Protein AF-A0A261Y892-F1 (afdb_monomer_lite)

Radius of gyration: 41.58 Å; chains: 1; bounding box: 88×96×125 Å

Structure (mmCIF, N/CA/C/O backbone):
data_AF-A0A261Y892-F1
#
_entry.id   AF-A0A261Y892-F1
#
loop_
_atom_site.group_PDB
_atom_site.id
_atom_site.type_symbol
_atom_site.label_atom_id
_atom_site.label_alt_id
_atom_site.label_comp_id
_atom_site.label_asym_id
_atom_site.label_entity_id
_atom_site.label_seq_id
_atom_site.pdbx_PDB_ins_code
_atom_site.Cartn_x
_atom_site.Cartn_y
_atom_site.Cartn_z
_atom_site.occupancy
_atom_site.B_iso_or_equiv
_atom_site.auth_seq_id
_atom_site.auth_comp_id
_atom_site.auth_asym_id
_atom_site.auth_atom_id
_atom_site.pdbx_PDB_model_num
ATOM 1 N N . MET A 1 1 ? -26.702 -47.723 49.208 1.00 30.31 1 MET A N 1
ATOM 2 C CA . MET A 1 1 ? -26.249 -46.805 48.142 1.00 30.31 1 MET A CA 1
ATOM 3 C C . MET A 1 1 ? -24.959 -47.389 47.585 1.00 30.31 1 MET A C 1
ATOM 5 O O . MET A 1 1 ? -23.979 -47.377 48.323 1.00 30.31 1 MET A O 1
ATOM 9 N N . PRO A 1 2 ? -24.959 -48.004 46.391 1.00 34.22 2 PRO A N 1
ATOM 10 C CA . PRO A 1 2 ? -23.717 -48.441 45.762 1.00 34.22 2 PRO A CA 1
ATOM 11 C C . PRO A 1 2 ? -22.869 -47.211 45.408 1.00 34.22 2 PRO A C 1
ATOM 13 O O . PRO A 1 2 ? -23.373 -46.203 44.917 1.00 34.22 2 PRO A O 1
ATOM 16 N N . THR A 1 3 ? -21.586 -47.267 45.747 1.00 35.41 3 THR A N 1
ATOM 17 C CA . THR A 1 3 ? -20.594 -46.217 45.504 1.00 35.41 3 THR A CA 1
ATOM 18 C C . THR A 1 3 ? -20.203 -46.198 44.030 1.00 35.41 3 THR A C 1
ATOM 20 O O . THR A 1 3 ? -19.523 -47.106 43.561 1.00 35.41 3 THR A O 1
ATOM 23 N N . VAL A 1 4 ? -20.621 -45.157 43.310 1.00 42.41 4 VAL A N 1
ATOM 24 C CA . VAL A 1 4 ? -20.186 -44.876 41.936 1.00 42.41 4 VAL A CA 1
ATOM 25 C C . VAL A 1 4 ? -18.845 -44.148 42.001 1.00 42.41 4 VAL A C 1
ATOM 27 O O . VAL A 1 4 ? -18.770 -43.035 42.522 1.00 42.41 4 VAL A O 1
ATOM 30 N N . ALA A 1 5 ? -17.780 -44.768 41.495 1.00 38.81 5 ALA A N 1
ATOM 31 C CA . ALA A 1 5 ? -16.487 -44.114 41.325 1.00 38.81 5 ALA A CA 1
ATOM 32 C C . ALA A 1 5 ? -16.403 -43.552 39.892 1.00 38.81 5 ALA A C 1
ATOM 34 O O . ALA A 1 5 ? -16.337 -44.333 38.941 1.00 38.81 5 ALA A O 1
ATOM 35 N N . PRO A 1 6 ? -16.428 -42.223 39.683 1.00 43.81 6 PRO A N 1
ATOM 36 C CA . PRO A 1 6 ? -16.238 -41.666 38.351 1.00 43.81 6 PRO A CA 1
ATOM 37 C C . PRO A 1 6 ? -14.772 -41.830 37.923 1.00 43.81 6 PRO A C 1
ATOM 39 O O . PRO A 1 6 ? -13.879 -41.218 38.508 1.00 43.81 6 PRO A O 1
ATOM 42 N N . SER A 1 7 ? -14.514 -42.631 36.885 1.00 50.25 7 SER A N 1
ATOM 43 C CA . SER A 1 7 ? -13.227 -42.605 36.180 1.00 50.25 7 SER A CA 1
ATOM 44 C C . SER A 1 7 ? -13.155 -41.358 35.292 1.00 50.25 7 SER A C 1
ATOM 46 O O . SER A 1 7 ? -14.101 -41.058 34.566 1.00 50.25 7 SER A O 1
ATOM 48 N N . THR A 1 8 ? -12.041 -40.627 35.334 1.00 52.22 8 THR A N 1
ATOM 49 C CA . THR A 1 8 ? -11.810 -39.328 34.667 1.00 52.22 8 THR A CA 1
ATOM 50 C C . THR A 1 8 ? -11.729 -39.365 33.133 1.00 52.22 8 THR A C 1
ATOM 52 O O . THR A 1 8 ? -11.428 -38.345 32.515 1.00 52.22 8 THR A O 1
ATOM 55 N N . ASP A 1 9 ? -12.041 -40.488 32.491 1.00 67.69 9 ASP A N 1
ATOM 56 C CA . ASP A 1 9 ? -11.840 -40.661 31.054 1.00 67.69 9 ASP A CA 1
ATOM 57 C C . ASP A 1 9 ? -13.044 -40.163 30.242 1.00 67.69 9 ASP A C 1
ATOM 59 O O . ASP A 1 9 ? -14.152 -40.712 30.291 1.00 67.69 9 ASP A O 1
ATOM 63 N N . ILE A 1 10 ? -12.813 -39.094 29.476 1.00 82.00 10 ILE A N 1
ATOM 64 C CA . ILE A 1 10 ? -13.721 -38.628 28.424 1.00 82.00 10 ILE A CA 1
ATOM 65 C C . ILE A 1 10 ? -13.655 -39.623 27.262 1.00 82.00 10 ILE A C 1
ATOM 67 O O . ILE A 1 10 ? -12.578 -39.951 26.763 1.00 82.00 10 ILE A O 1
ATOM 71 N N . VAL A 1 11 ? -14.813 -40.079 26.795 1.00 84.75 11 VAL A N 1
ATOM 72 C CA . VAL A 1 11 ? -14.940 -41.047 25.702 1.00 84.75 11 VAL A CA 1
ATOM 73 C C . VAL A 1 11 ? -15.730 -40.452 24.541 1.00 84.75 11 VAL A C 1
ATOM 75 O O . VAL A 1 11 ? -16.687 -39.709 24.749 1.00 84.75 11 VAL A O 1
ATOM 78 N N . LEU A 1 12 ? -15.325 -40.774 23.309 1.00 83.56 12 LEU A N 1
ATOM 79 C CA . LEU A 1 12 ? -15.982 -40.351 22.069 1.00 83.56 12 LEU A CA 1
ATOM 80 C C . LEU A 1 12 ? -16.791 -41.509 21.463 1.00 83.56 12 LEU A C 1
ATOM 82 O O . LEU A 1 12 ? -16.471 -42.670 21.731 1.00 83.56 12 LEU A O 1
ATOM 86 N N . PRO A 1 13 ? -17.807 -41.234 20.620 1.00 86.94 13 PRO A N 1
ATOM 87 C CA . PRO A 1 13 ? -18.525 -42.285 19.903 1.00 86.94 13 PRO A CA 1
ATOM 88 C C . PRO A 1 13 ? -17.557 -43.209 19.149 1.00 86.94 13 PRO A C 1
ATOM 90 O O . PRO A 1 13 ? -16.723 -42.745 18.376 1.00 86.94 13 PRO A O 1
ATOM 93 N N . GLY A 1 14 ? -17.665 -44.516 19.380 1.00 82.19 14 GLY A N 1
ATOM 94 C CA . GLY A 1 14 ? -16.785 -45.537 18.806 1.00 82.19 14 GLY A CA 1
ATOM 95 C C . GLY A 1 14 ? -15.590 -45.938 19.680 1.00 82.19 14 GLY A C 1
ATOM 96 O O . GLY A 1 14 ? -14.922 -46.914 19.347 1.00 82.19 14 GLY A O 1
ATOM 97 N N . HIS A 1 15 ? -15.328 -45.268 20.809 1.00 89.00 15 HIS A N 1
ATOM 98 C CA . HIS A 1 15 ? -14.306 -45.713 21.766 1.00 89.00 15 HIS A CA 1
ATOM 99 C C . HIS A 1 15 ? -14.718 -47.012 22.466 1.00 89.00 15 HIS A C 1
ATOM 101 O O . HIS A 1 15 ? -15.875 -47.181 22.850 1.00 89.00 15 HIS A O 1
ATOM 107 N N . ARG A 1 16 ? -13.761 -47.926 22.652 1.00 88.00 16 ARG A N 1
ATOM 108 C CA . ARG A 1 16 ? -13.962 -49.207 23.344 1.00 88.00 16 ARG A CA 1
ATOM 109 C C . ARG A 1 16 ? -13.961 -48.992 24.860 1.00 88.00 16 ARG A C 1
ATOM 111 O O . ARG A 1 16 ? -13.026 -48.404 25.389 1.00 88.00 16 ARG A O 1
ATOM 118 N N . LEU A 1 17 ? -14.989 -49.494 25.542 1.00 87.25 17 LEU A N 1
ATOM 119 C CA . LEU A 1 17 ? -15.220 -49.279 26.977 1.00 87.25 17 LEU A CA 1
ATOM 120 C C . LEU A 1 17 ? -14.994 -50.528 27.838 1.00 87.25 17 LEU A C 1
ATOM 122 O O . LEU A 1 17 ? -14.653 -50.390 29.010 1.00 87.25 17 LEU A O 1
ATOM 126 N N . GLY A 1 18 ? -15.204 -51.725 27.277 1.00 86.56 18 GLY A N 1
ATOM 127 C CA . GLY A 1 18 ? -15.077 -52.995 28.001 1.00 86.56 18 GLY A CA 1
ATOM 128 C C . GLY A 1 18 ? -15.542 -54.209 27.189 1.00 86.56 18 GLY A C 1
ATOM 129 O O . GLY A 1 18 ? -15.968 -54.075 26.039 1.00 86.56 18 GLY A O 1
ATOM 130 N N . LEU A 1 19 ? -15.440 -55.405 27.769 1.00 86.56 19 LEU A N 1
ATOM 131 C CA . LEU A 1 19 ? -15.927 -56.667 27.193 1.00 86.56 19 LEU A CA 1
ATOM 132 C C . LEU A 1 19 ? -17.290 -57.046 27.789 1.00 86.56 19 LEU A C 1
ATOM 134 O O . LEU A 1 19 ? -17.507 -56.882 28.985 1.00 86.56 19 LEU A O 1
ATOM 138 N N . VAL A 1 20 ? -18.184 -57.634 26.988 1.00 87.38 20 VAL A N 1
ATOM 139 C CA . VAL A 1 20 ? -19.511 -58.102 27.460 1.00 87.38 20 VAL A CA 1
ATOM 140 C C . VAL A 1 20 ? -19.395 -59.296 28.431 1.00 87.38 20 VAL A C 1
ATOM 142 O O . VAL A 1 20 ? -20.323 -59.632 29.170 1.00 87.38 20 VAL A O 1
ATOM 145 N N . THR A 1 21 ? -18.239 -59.964 28.463 1.00 85.56 21 THR A N 1
ATOM 146 C CA . THR A 1 21 ? -17.928 -61.018 29.440 1.00 85.56 21 THR A CA 1
ATOM 147 C C . THR A 1 21 ? -17.754 -60.470 30.853 1.00 85.56 21 THR A C 1
ATOM 149 O O . THR A 1 21 ? -18.134 -61.156 31.793 1.00 85.56 21 THR A O 1
ATOM 152 N N . GLU A 1 22 ? -17.260 -59.241 30.991 1.00 82.94 22 GLU A N 1
ATOM 153 C CA . GLU A 1 22 ? -16.938 -58.592 32.271 1.00 82.94 22 GLU A CA 1
ATOM 154 C C . GLU A 1 22 ? -18.003 -57.567 32.677 1.00 82.94 22 GLU A C 1
ATOM 156 O O . GLU A 1 22 ? -18.308 -57.415 33.857 1.00 82.94 22 GLU A O 1
ATOM 161 N N . TYR A 1 23 ? -18.621 -56.921 31.687 1.00 87.31 23 TYR A N 1
ATOM 162 C CA . TYR A 1 23 ? -19.498 -55.773 31.872 1.00 87.31 23 TYR A CA 1
ATOM 163 C C . TYR A 1 23 ? -20.837 -55.941 31.157 1.00 87.31 23 TYR A C 1
ATOM 165 O O . TYR A 1 23 ? -20.945 -56.631 30.141 1.00 87.31 23 TYR A O 1
ATOM 173 N N . GLN A 1 24 ? -21.858 -55.247 31.651 1.00 89.12 24 GLN A N 1
ATOM 174 C CA . GLN A 1 24 ? -23.145 -55.100 30.981 1.00 89.12 24 GLN A CA 1
ATOM 175 C C . GLN A 1 24 ? -23.236 -53.728 30.296 1.00 89.12 24 GLN A C 1
ATOM 177 O O . GLN A 1 24 ? -22.814 -52.709 30.837 1.00 89.12 24 GLN A O 1
ATOM 182 N N . SER A 1 25 ? -23.773 -53.695 29.073 1.00 88.56 25 SER A N 1
ATOM 183 C CA . SER A 1 25 ? -23.967 -52.452 28.315 1.00 88.56 25 SER A CA 1
ATOM 184 C C . SER A 1 25 ? -25.134 -51.656 28.902 1.00 88.56 25 SER A C 1
ATOM 186 O O . SER A 1 25 ? -26.249 -52.170 28.985 1.00 88.56 25 SER A O 1
ATOM 188 N N . GLY A 1 26 ? -24.875 -50.414 29.311 1.00 87.12 26 GLY A N 1
ATOM 189 C CA . GLY A 1 26 ? -25.889 -49.471 29.780 1.00 87.12 26 GLY A CA 1
ATOM 190 C C . GLY A 1 26 ? -26.008 -48.229 28.888 1.00 87.12 26 GLY A C 1
ATOM 191 O O . GLY A 1 26 ? -25.535 -48.196 27.749 1.00 87.12 26 GLY A O 1
ATOM 192 N N . GLU A 1 27 ? -26.672 -47.185 29.387 1.00 86.94 27 GLU A N 1
ATOM 193 C CA . GLU A 1 27 ? -27.017 -45.998 28.595 1.00 86.94 27 GLU A CA 1
ATOM 194 C C . GLU A 1 27 ? -25.788 -45.280 28.000 1.00 86.94 27 GLU A C 1
ATOM 196 O O . GLU A 1 27 ? -24.779 -45.060 28.670 1.00 86.94 27 GLU A O 1
ATOM 201 N N . GLY A 1 28 ? -25.869 -44.876 26.729 1.00 85.88 28 GLY A N 1
ATOM 202 C CA . GLY A 1 28 ? -24.751 -44.227 26.034 1.00 85.88 28 GLY A CA 1
ATOM 203 C C . GLY A 1 28 ? -23.664 -45.185 25.540 1.00 85.88 28 GLY A C 1
ATOM 204 O O . GLY A 1 28 ? -22.601 -44.728 25.114 1.00 85.88 28 GLY A O 1
ATOM 205 N N . THR A 1 29 ? -23.932 -46.494 25.553 1.00 91.00 29 THR A N 1
ATOM 206 C CA . THR A 1 29 ? -23.057 -47.535 24.996 1.00 91.00 29 THR A CA 1
ATOM 207 C C . THR A 1 29 ? -23.792 -48.400 23.966 1.00 91.00 29 THR A C 1
ATOM 209 O O . THR A 1 29 ? -25.016 -48.337 23.858 1.00 91.00 29 THR A O 1
ATOM 212 N N . PHE A 1 30 ? -23.055 -49.177 23.171 1.00 88.81 30 PHE A N 1
ATOM 213 C CA . PHE A 1 30 ? -23.592 -50.226 22.299 1.00 88.81 30 PHE A CA 1
ATOM 214 C C . PHE A 1 30 ? -22.624 -51.411 22.212 1.00 88.81 30 PHE A C 1
ATOM 216 O O . PHE A 1 30 ? -21.421 -51.253 22.421 1.00 88.81 30 PHE A O 1
ATOM 223 N N . VAL A 1 31 ? -23.132 -52.600 21.880 1.00 92.56 31 VAL A N 1
ATOM 224 C CA . VAL A 1 31 ? -22.321 -53.821 21.759 1.00 92.56 31 VAL A CA 1
ATOM 225 C C . VAL A 1 31 ? -22.028 -54.134 20.295 1.00 92.56 31 VAL A C 1
ATOM 227 O O . VAL A 1 31 ? -22.941 -54.195 19.473 1.00 92.56 31 VAL A O 1
ATOM 230 N N . ARG A 1 32 ? -20.762 -54.408 19.969 1.00 86.94 32 ARG A N 1
ATOM 231 C CA . ARG A 1 32 ? -20.342 -54.931 18.661 1.00 86.94 32 ARG A CA 1
ATOM 232 C C . ARG A 1 32 ? -19.272 -56.002 18.861 1.00 86.94 32 ARG A C 1
ATOM 234 O O . ARG A 1 32 ? -18.286 -55.766 19.544 1.00 86.94 32 ARG A O 1
ATOM 241 N N . GLN A 1 33 ? -19.477 -57.190 18.282 1.00 87.50 33 GLN A N 1
ATOM 242 C CA . GLN A 1 33 ? -18.517 -58.312 18.333 1.00 87.50 33 GLN A CA 1
ATOM 243 C C . GLN A 1 33 ? -18.028 -58.665 19.760 1.00 87.50 33 GLN A C 1
ATOM 245 O O . GLN A 1 33 ? -16.850 -58.923 19.979 1.00 87.50 33 GLN A O 1
ATOM 250 N N . GLY A 1 34 ? -18.925 -58.650 20.754 1.00 85.75 34 GLY A N 1
ATOM 251 C CA . GLY A 1 34 ? -18.583 -58.983 22.148 1.00 85.75 34 GLY A CA 1
ATOM 252 C C . GLY A 1 34 ? -17.865 -57.874 22.933 1.00 85.75 34 GLY A C 1
ATOM 253 O O . GLY A 1 34 ? -17.525 -58.077 24.099 1.00 85.75 34 GLY A O 1
ATOM 254 N N . GLN A 1 35 ? -17.678 -56.693 22.337 1.00 89.50 35 GLN A N 1
ATOM 255 C CA . GLN A 1 35 ? -17.149 -55.490 22.984 1.00 89.50 35 GLN A CA 1
ATOM 256 C C . GLN A 1 35 ? -18.218 -54.416 23.153 1.00 89.50 35 GLN A C 1
ATOM 258 O O . GLN A 1 35 ? -19.092 -54.251 22.303 1.00 89.50 35 GLN A O 1
ATOM 263 N N . ILE A 1 36 ? -18.115 -53.672 24.251 1.00 91.31 36 ILE A N 1
ATOM 264 C CA . ILE A 1 36 ? -18.935 -52.501 24.552 1.00 91.31 36 ILE A CA 1
ATOM 265 C C . ILE A 1 36 ? -18.188 -51.262 24.060 1.00 91.31 36 ILE A C 1
ATOM 267 O O . ILE A 1 36 ? -17.029 -51.044 24.420 1.00 91.31 36 ILE A O 1
ATOM 271 N N . TYR A 1 37 ? -18.862 -50.445 23.258 1.00 88.88 37 TYR A N 1
ATOM 272 C CA . TYR A 1 37 ? -18.366 -49.189 22.705 1.00 88.88 37 TYR A CA 1
ATOM 273 C C . TYR A 1 37 ? -19.235 -48.016 23.160 1.00 88.88 37 TYR A C 1
ATOM 275 O O . TYR A 1 37 ? -20.429 -48.179 23.407 1.00 88.88 37 TYR A O 1
ATOM 283 N N . ALA A 1 38 ? -18.663 -46.818 23.233 1.00 90.12 38 ALA A N 1
ATOM 284 C CA . ALA A 1 38 ? -19.414 -45.589 23.460 1.00 90.12 38 ALA A CA 1
ATOM 285 C C . ALA A 1 38 ? -20.279 -45.258 22.233 1.00 90.12 38 ALA A C 1
ATOM 287 O O . ALA A 1 38 ? -19.771 -45.198 21.115 1.00 90.12 38 ALA A O 1
ATOM 288 N N . SER A 1 39 ? -21.576 -45.005 22.422 1.00 88.25 39 SER A N 1
ATOM 289 C CA . SER A 1 39 ? -22.468 -44.512 21.354 1.00 88.25 39 SER A CA 1
ATOM 290 C C . SER A 1 39 ? -22.559 -42.983 21.316 1.00 88.25 39 SER A C 1
ATOM 292 O O . SER A 1 39 ? -23.043 -42.414 20.340 1.00 88.25 39 SER A O 1
ATOM 294 N N . ARG A 1 40 ? -22.086 -42.298 22.365 1.00 84.25 40 ARG A N 1
ATOM 295 C CA . ARG A 1 40 ? -22.111 -40.835 22.508 1.00 84.25 40 ARG A CA 1
ATOM 296 C C . ARG A 1 40 ? -20.845 -40.325 23.198 1.00 84.25 40 ARG A C 1
ATOM 298 O O . ARG A 1 40 ? -20.169 -41.089 23.873 1.00 84.25 40 ARG A O 1
ATOM 305 N N . CYS A 1 41 ? -20.549 -39.034 23.040 1.00 83.00 41 CYS A N 1
ATOM 306 C CA . CYS A 1 41 ? -19.499 -38.360 23.806 1.00 83.00 41 CYS A CA 1
ATOM 307 C C . CYS A 1 41 ? -19.944 -38.143 25.265 1.00 83.00 41 CYS A C 1
ATOM 309 O O . CYS A 1 41 ? -21.108 -37.785 25.489 1.00 83.00 41 CYS A O 1
ATOM 311 N N . GLY A 1 42 ? -19.045 -38.351 26.230 1.00 86.62 42 GLY A N 1
ATOM 312 C CA . GLY A 1 42 ? -19.290 -38.133 27.660 1.00 86.62 42 GLY A CA 1
ATOM 313 C C . GLY A 1 42 ? -18.197 -38.734 28.546 1.00 86.62 42 GLY A C 1
ATOM 314 O O . GLY A 1 42 ? -17.105 -39.021 28.066 1.00 86.62 42 GLY A O 1
ATOM 315 N N . HIS A 1 43 ? -18.488 -38.939 29.829 1.00 86.06 43 HIS A N 1
ATOM 316 C CA . HIS A 1 43 ? -17.587 -39.608 30.773 1.00 86.06 43 HIS A CA 1
ATOM 317 C C . HIS A 1 43 ? -17.975 -41.076 30.959 1.00 86.06 43 HIS A C 1
ATOM 319 O O . HIS A 1 43 ? -19.166 -41.390 31.057 1.00 86.06 43 HIS A O 1
ATOM 325 N N . ARG A 1 44 ? -16.975 -41.966 31.017 1.00 86.50 44 ARG A N 1
ATOM 326 C CA . ARG A 1 44 ? -17.180 -43.385 31.344 1.00 86.50 44 ARG A CA 1
ATOM 327 C C . ARG A 1 44 ? -17.549 -43.521 32.823 1.00 86.50 44 ARG A C 1
ATOM 329 O O . ARG A 1 44 ? -16.776 -43.123 33.694 1.00 86.50 44 ARG A O 1
ATOM 336 N N . VAL A 1 45 ? -18.706 -44.120 33.086 1.00 85.62 45 VAL A N 1
ATOM 337 C CA . VAL A 1 45 ? -19.196 -44.426 34.434 1.00 85.62 45 VAL A CA 1
ATOM 338 C C . VAL A 1 45 ? -19.366 -45.936 34.564 1.00 85.62 45 VAL A C 1
ATOM 340 O O . VAL A 1 45 ? -19.947 -46.580 33.686 1.00 85.62 45 VAL A O 1
ATOM 343 N N . GLU A 1 46 ? -18.831 -46.485 35.651 1.00 87.38 46 GLU A N 1
ATOM 344 C CA . GLU A 1 46 ? -18.913 -47.899 36.007 1.00 87.38 46 GLU A CA 1
ATOM 345 C C . GLU A 1 46 ? -19.762 -48.035 37.272 1.00 87.38 46 GLU A C 1
ATOM 347 O O . GLU A 1 46 ? -19.436 -47.480 38.323 1.00 87.38 46 GLU A O 1
ATOM 352 N N . GLU A 1 47 ? -20.894 -48.724 37.148 1.00 82.94 47 GLU A N 1
ATOM 353 C CA . GLU A 1 47 ? -21.847 -48.929 38.235 1.00 82.94 47 GLU A CA 1
ATOM 354 C C . GLU A 1 47 ? -21.802 -50.397 38.673 1.00 82.94 47 GLU A C 1
ATOM 356 O O . GLU A 1 47 ? -22.092 -51.301 37.886 1.00 82.94 47 GLU A O 1
ATOM 361 N N . HIS A 1 48 ? -21.405 -50.640 39.923 1.00 79.88 48 HIS A N 1
ATOM 362 C CA . HIS A 1 48 ? -21.349 -51.981 40.502 1.00 79.88 48 HIS A CA 1
ATOM 363 C C . HIS A 1 48 ? -22.651 -52.290 41.247 1.00 79.88 48 HIS A C 1
ATOM 365 O O . HIS A 1 48 ? -22.943 -51.680 42.278 1.00 79.88 48 HIS A O 1
ATOM 371 N N . GLU A 1 49 ? -23.416 -53.262 40.752 1.00 71.69 49 GLU A N 1
ATOM 372 C CA . GLU A 1 49 ? -24.511 -53.867 41.513 1.00 71.69 49 GLU A CA 1
ATOM 373 C C . GLU A 1 49 ? -23.975 -54.966 42.446 1.00 71.69 49 GLU A C 1
ATOM 375 O O . GLU A 1 49 ? -22.949 -55.587 42.173 1.00 71.69 49 GLU A O 1
ATOM 380 N N . GLN A 1 50 ? -24.651 -55.179 43.582 1.00 58.91 50 GLN A N 1
ATOM 381 C CA . GLN A 1 50 ? -24.182 -56.073 44.654 1.00 58.91 50 GLN A CA 1
ATOM 382 C C . GLN A 1 50 ? -24.172 -57.563 44.255 1.00 58.91 50 GLN A C 1
ATOM 384 O O . GLN A 1 50 ? -23.438 -58.334 44.864 1.00 58.91 50 GLN A O 1
ATOM 389 N N . GLU A 1 51 ? -24.902 -57.950 43.203 1.00 61.66 51 GLU A N 1
ATOM 390 C CA . GLU A 1 51 ? -24.827 -59.263 42.553 1.00 61.66 51 GLU A CA 1
ATOM 391 C C . GLU A 1 51 ? -25.033 -59.100 41.036 1.00 61.66 51 GLU A C 1
ATOM 393 O O . GLU A 1 51 ? -26.147 -58.872 40.573 1.00 61.66 51 GLU A O 1
ATOM 398 N N . GLY A 1 52 ? -23.959 -59.193 40.244 1.00 70.69 52 GLY A N 1
ATOM 399 C CA . GLY A 1 52 ? -24.026 -59.076 38.782 1.00 70.69 52 GLY A CA 1
ATOM 400 C C . GLY A 1 52 ? -22.753 -58.513 38.146 1.00 70.69 52 GLY A C 1
ATOM 401 O O . GLY A 1 52 ? -21.791 -58.172 38.831 1.00 70.69 52 GLY A O 1
ATOM 402 N N . LYS A 1 53 ? -22.735 -58.426 36.808 1.00 78.69 53 LYS A N 1
ATOM 403 C CA . LYS A 1 53 ? -21.671 -57.729 36.061 1.00 78.69 53 LYS A CA 1
ATOM 404 C C . LYS A 1 53 ? -21.841 -56.219 36.223 1.00 78.69 53 LYS A C 1
ATOM 406 O O . LYS A 1 53 ? -22.962 -55.728 36.145 1.00 78.69 53 LYS A O 1
ATOM 411 N N . ALA A 1 54 ? -20.742 -55.481 36.371 1.00 84.06 54 ALA A N 1
ATOM 412 C CA . ALA A 1 54 ? -20.794 -54.023 36.444 1.00 84.06 54 ALA A CA 1
ATOM 413 C C . ALA A 1 54 ? -21.357 -53.424 35.142 1.00 84.06 54 ALA A C 1
ATOM 415 O O . ALA A 1 54 ? -21.050 -53.892 34.039 1.00 84.06 54 ALA A O 1
ATOM 416 N N . ILE A 1 55 ? -22.191 -52.392 35.254 1.00 87.62 55 ILE A N 1
ATOM 417 C CA . ILE A 1 55 ? -22.829 -51.743 34.106 1.00 87.62 55 ILE A CA 1
ATOM 418 C C . ILE A 1 55 ? -21.949 -50.580 33.642 1.00 87.62 55 ILE A C 1
ATOM 420 O O . ILE A 1 55 ? -21.625 -49.686 34.423 1.00 87.62 55 ILE A O 1
ATOM 424 N N . LEU A 1 56 ? -21.597 -50.562 32.352 1.00 88.50 56 LEU A N 1
ATOM 425 C CA . LEU A 1 56 ? -20.868 -49.454 31.731 1.00 88.50 56 LEU A CA 1
ATOM 426 C C . LEU A 1 56 ? -21.822 -48.488 31.039 1.00 88.50 56 LEU A C 1
ATOM 428 O O . LEU A 1 56 ? -22.594 -48.881 30.158 1.00 88.50 56 LEU A O 1
ATOM 432 N N . ARG A 1 57 ? -21.730 -47.208 31.406 1.00 88.69 57 ARG A N 1
ATOM 433 C CA . ARG A 1 57 ? -22.526 -46.112 30.837 1.00 88.69 57 ARG A CA 1
ATOM 434 C C . ARG A 1 57 ? -21.637 -44.946 30.424 1.00 88.69 57 ARG A C 1
ATOM 436 O O . ARG A 1 57 ? -20.526 -44.781 30.927 1.00 88.69 57 ARG A O 1
ATOM 443 N N . VAL A 1 58 ? -22.144 -44.126 29.506 1.00 87.00 58 VAL A N 1
ATOM 444 C CA . VAL A 1 58 ? -21.523 -42.845 29.142 1.00 87.00 58 VAL A CA 1
ATOM 445 C C . VAL A 1 58 ? -22.468 -41.717 29.513 1.00 87.00 58 VAL A C 1
ATOM 447 O O . VAL A 1 58 ? -23.514 -41.544 28.876 1.00 87.00 58 VAL A O 1
ATOM 450 N N . GLU A 1 59 ? -22.101 -40.932 30.521 1.00 82.94 59 GLU A N 1
ATOM 451 C CA . GLU A 1 59 ? -22.886 -39.785 30.975 1.00 82.94 59 GLU A CA 1
ATOM 452 C C . GLU A 1 59 ? -22.401 -38.484 30.336 1.00 82.94 59 GLU A C 1
ATOM 454 O O . GLU A 1 59 ? -21.207 -38.182 30.288 1.00 82.94 59 GLU A O 1
ATOM 459 N N . ARG A 1 60 ? -23.349 -37.675 29.854 1.00 75.00 60 ARG A N 1
ATOM 460 C CA . ARG A 1 60 ? -23.071 -36.286 29.484 1.00 75.00 60 ARG A CA 1
ATOM 461 C C . ARG A 1 60 ? -23.157 -35.442 30.743 1.00 75.00 60 ARG A C 1
ATOM 463 O O . ARG A 1 60 ? -24.165 -35.500 31.443 1.00 75.00 60 ARG A O 1
ATOM 470 N N . LYS A 1 61 ? -22.160 -34.590 30.977 1.00 59.69 61 LYS A N 1
ATOM 471 C CA . LYS A 1 61 ? -22.287 -33.500 31.943 1.00 59.69 61 LYS A CA 1
ATOM 472 C C . LYS A 1 61 ? -23.406 -32.585 31.432 1.00 59.69 61 LYS A C 1
ATOM 474 O O . LYS A 1 61 ? -23.208 -31.843 30.476 1.00 59.69 61 LYS A O 1
ATOM 479 N N . LYS A 1 62 ? -24.620 -32.712 31.979 1.00 51.69 62 LYS A N 1
ATOM 480 C CA . LYS A 1 62 ? -25.711 -31.777 31.687 1.00 51.69 62 LYS A CA 1
ATOM 481 C C . LYS A 1 62 ? -25.312 -30.440 32.303 1.00 51.69 62 LYS A C 1
ATOM 483 O O . LYS A 1 62 ? -25.443 -30.258 33.511 1.00 51.69 62 LYS A O 1
ATOM 488 N N . GLU A 1 63 ? -24.808 -29.515 31.498 1.00 50.06 63 GLU A N 1
ATOM 489 C CA . GLU A 1 63 ? -24.855 -28.105 31.871 1.00 50.06 63 GLU A CA 1
ATOM 490 C C . GLU A 1 63 ? -26.335 -27.721 31.895 1.00 50.06 63 GLU A C 1
ATOM 492 O O . GLU A 1 63 ? -26.985 -27.594 30.861 1.00 50.06 63 GLU A O 1
ATOM 497 N N . GLY A 1 64 ? -26.919 -27.697 33.094 1.00 54.00 64 GLY A N 1
ATOM 498 C CA . GLY A 1 64 ? -28.310 -27.314 33.268 1.00 54.00 64 GLY A CA 1
ATOM 499 C C . GLY A 1 64 ? -28.485 -25.851 32.879 1.00 54.00 64 GLY A C 1
ATOM 500 O O . GLY A 1 64 ? -27.873 -24.976 33.489 1.00 54.00 64 GLY A O 1
ATOM 501 N N . THR A 1 65 ? -29.334 -25.587 31.889 1.00 55.91 65 THR A N 1
ATOM 502 C CA . THR A 1 65 ? -29.884 -24.256 31.629 1.00 55.91 65 THR A CA 1
ATOM 503 C C . THR A 1 65 ? -30.602 -23.772 32.881 1.00 55.91 65 THR A C 1
ATOM 505 O O . THR A 1 65 ? -31.568 -24.391 33.327 1.00 55.91 65 THR A O 1
ATOM 508 N N . VAL A 1 66 ? -30.108 -22.686 33.470 1.00 77.94 66 VAL A N 1
ATOM 509 C CA . VAL A 1 66 ? -30.758 -22.041 34.611 1.00 77.94 66 VAL A CA 1
ATOM 510 C C . VAL A 1 66 ? -31.959 -21.271 34.086 1.00 77.94 66 VAL A C 1
ATOM 512 O O . VAL A 1 66 ? -31.809 -20.398 33.234 1.00 77.94 66 VAL A O 1
ATOM 515 N N . VAL A 1 67 ? -33.145 -21.618 34.574 1.00 85.38 67 VAL A N 1
ATOM 516 C CA . VAL A 1 67 ? -34.399 -20.951 34.217 1.00 85.38 67 VAL A CA 1
ATOM 517 C C . VAL A 1 67 ? -34.742 -19.944 35.323 1.00 85.38 67 VAL A C 1
ATOM 519 O O . VAL A 1 67 ? -34.599 -20.288 36.497 1.00 85.38 67 VAL A O 1
ATOM 522 N N . PRO A 1 68 ? -35.163 -18.706 34.998 1.00 88.50 68 PRO A N 1
ATOM 523 C CA . PRO A 1 68 ? -35.590 -17.739 36.004 1.00 88.50 68 PRO A CA 1
ATOM 524 C C . PRO A 1 68 ? -36.852 -18.211 36.744 1.00 88.50 68 PRO A C 1
ATOM 526 O O . PRO A 1 68 ? -37.875 -18.491 36.124 1.00 88.50 68 PRO A O 1
ATOM 529 N N . GLU A 1 69 ? -36.806 -18.241 38.075 1.00 90.62 69 GLU A N 1
ATOM 530 C CA . GLU A 1 69 ? -37.969 -18.514 38.935 1.00 90.62 69 GLU A CA 1
ATOM 531 C C . GLU A 1 69 ? -38.460 -17.233 39.623 1.00 90.62 69 GLU A C 1
ATOM 533 O O . GLU A 1 69 ? -37.707 -16.266 39.758 1.00 90.62 69 GLU A O 1
ATOM 538 N N . VAL A 1 70 ? -39.708 -17.218 40.101 1.00 92.25 70 VAL A N 1
ATOM 539 C CA . VAL A 1 70 ? -40.236 -16.088 40.887 1.00 92.25 70 VAL A CA 1
ATOM 540 C C . VAL A 1 70 ? -39.382 -15.889 42.146 1.00 92.25 70 VAL A C 1
ATOM 542 O O . VAL A 1 70 ? -39.114 -16.836 42.878 1.00 92.25 70 VAL A O 1
ATOM 545 N N . GLY A 1 71 ? -38.938 -14.655 42.383 1.00 90.81 71 GLY A N 1
ATOM 546 C CA . GLY A 1 71 ? -37.980 -14.278 43.427 1.00 90.81 71 GLY A CA 1
ATOM 547 C C . GLY A 1 71 ? -36.513 -14.321 42.984 1.00 90.81 71 GLY A C 1
ATOM 548 O O . GLY A 1 71 ? -35.639 -13.862 43.719 1.00 90.81 71 GLY A O 1
ATOM 549 N N . SER A 1 72 ? -36.209 -14.823 41.781 1.00 92.88 72 SER A N 1
ATOM 550 C CA . SER A 1 72 ? -34.838 -14.824 41.262 1.00 92.88 72 SER A CA 1
ATOM 551 C C . SER A 1 72 ? -34.353 -13.405 40.989 1.00 92.88 72 SER A C 1
ATOM 553 O O . SER A 1 72 ? -35.042 -12.609 40.349 1.00 92.88 72 SER A O 1
ATOM 555 N N . ILE A 1 73 ? -33.121 -13.117 41.408 1.00 94.00 73 ILE A N 1
ATOM 556 C CA . ILE A 1 73 ? -32.415 -11.896 41.023 1.00 94.00 73 ILE A CA 1
ATOM 557 C C . ILE A 1 73 ? -31.756 -12.133 39.671 1.00 94.00 73 ILE A C 1
ATOM 559 O O . ILE A 1 73 ? -30.967 -13.064 39.512 1.00 94.00 73 ILE A O 1
ATOM 563 N N . VAL A 1 74 ? -32.078 -11.288 38.704 1.00 95.31 74 VAL A N 1
ATOM 564 C CA . VAL A 1 74 ? -31.614 -11.390 37.326 1.00 95.31 74 VAL A CA 1
ATOM 565 C C . VAL A 1 74 ? -30.853 -10.141 36.910 1.00 95.31 74 VAL A C 1
ATOM 567 O O . VAL A 1 74 ? -31.153 -9.028 37.351 1.00 95.31 74 VAL A O 1
ATOM 570 N N . THR A 1 75 ? -29.880 -10.329 36.026 1.00 95.75 75 THR A N 1
ATOM 571 C CA . THR A 1 75 ? -29.184 -9.235 35.346 1.00 95.75 75 THR A CA 1
ATOM 572 C C . THR A 1 75 ? -29.527 -9.294 33.869 1.00 95.75 75 THR A C 1
ATOM 574 O O . THR A 1 75 ? -29.413 -10.345 33.233 1.00 95.75 75 THR A O 1
ATOM 577 N N . GLY A 1 76 ? -29.956 -8.164 33.319 1.00 94.31 76 GLY A N 1
ATOM 578 C CA . GLY A 1 76 ? -30.369 -8.083 31.928 1.00 94.31 76 GLY A CA 1
ATOM 579 C C . GLY A 1 76 ? -30.097 -6.729 31.299 1.00 94.31 76 GLY A C 1
ATOM 580 O O . GLY A 1 76 ? -29.832 -5.741 31.982 1.00 94.31 76 GLY A O 1
ATOM 581 N N . LYS A 1 77 ? -30.160 -6.686 29.973 1.00 94.50 77 LYS A N 1
ATOM 582 C CA . LYS A 1 77 ? -29.961 -5.476 29.177 1.00 94.50 77 LYS A CA 1
ATOM 583 C C . LYS A 1 77 ? -31.304 -4.912 28.733 1.00 94.50 77 LYS A C 1
ATOM 585 O O . LYS A 1 77 ? -32.129 -5.638 28.182 1.00 94.50 77 LYS A O 1
ATOM 590 N N . ILE A 1 78 ? -31.516 -3.615 28.921 1.00 94.31 78 ILE A N 1
ATOM 591 C CA . ILE A 1 78 ? -32.704 -2.922 28.420 1.00 94.31 78 ILE A CA 1
ATOM 592 C C . ILE A 1 78 ? -32.632 -2.891 26.891 1.00 94.31 78 ILE A C 1
ATOM 594 O O . ILE A 1 78 ? -31.731 -2.286 26.311 1.00 94.31 78 ILE A O 1
ATOM 598 N N . THR A 1 79 ? -33.581 -3.533 26.220 1.00 91.06 79 THR A N 1
ATOM 599 C CA . THR A 1 79 ? -33.626 -3.603 24.751 1.00 91.06 79 THR A CA 1
ATOM 600 C C . THR A 1 79 ? -34.486 -2.494 24.161 1.00 91.06 79 THR A C 1
ATOM 602 O O . THR A 1 79 ? -34.146 -1.920 23.128 1.00 91.06 79 THR A O 1
ATOM 605 N N . ARG A 1 80 ? -35.594 -2.151 24.828 1.00 87.75 80 ARG A N 1
ATOM 606 C CA . ARG A 1 80 ? -36.551 -1.140 24.363 1.00 87.75 80 ARG A CA 1
ATOM 607 C C . ARG A 1 80 ? -37.263 -0.487 25.541 1.00 87.75 80 ARG A C 1
ATOM 609 O O . ARG A 1 80 ? -37.623 -1.162 26.495 1.00 87.75 80 ARG A O 1
ATOM 616 N N . VAL A 1 81 ? -37.533 0.814 25.446 1.00 89.62 81 VAL A N 1
ATOM 617 C CA . VAL A 1 81 ? -38.281 1.570 26.465 1.00 89.62 81 VAL A CA 1
ATOM 618 C C . VAL A 1 81 ? -39.508 2.221 25.830 1.00 89.62 81 VAL A C 1
ATOM 620 O O . VAL A 1 81 ? -39.438 2.749 24.721 1.00 89.62 81 VAL A O 1
ATOM 623 N N . SER A 1 82 ? -40.643 2.168 26.521 1.00 85.75 82 SER A N 1
ATOM 624 C CA . SER A 1 82 ? -41.904 2.820 26.149 1.00 85.75 82 SER A CA 1
ATOM 625 C C . SER A 1 82 ? -42.396 3.718 27.292 1.00 85.75 82 SER A C 1
ATOM 627 O O . SER A 1 82 ? -41.757 3.803 28.339 1.00 85.75 82 SER A O 1
ATOM 629 N N . ARG A 1 83 ? -43.546 4.389 27.124 1.00 84.75 83 ARG A N 1
ATOM 630 C CA . ARG A 1 83 ? -44.120 5.223 28.197 1.00 84.75 83 ARG A CA 1
ATOM 631 C C . ARG A 1 83 ? -44.545 4.423 29.432 1.00 84.75 83 ARG A C 1
ATOM 633 O O . ARG A 1 83 ? -44.506 4.981 30.520 1.00 84.75 83 ARG A O 1
ATOM 640 N N . VAL A 1 84 ? -44.938 3.160 29.258 1.00 88.44 84 VAL A N 1
ATOM 641 C CA . VAL A 1 84 ? -45.566 2.338 30.311 1.00 88.44 84 VAL A CA 1
ATOM 642 C C . VAL A 1 84 ? -44.703 1.164 30.781 1.00 88.44 84 VAL A C 1
ATOM 644 O O . VAL A 1 84 ? -44.943 0.630 31.860 1.00 88.44 84 VAL A O 1
ATOM 647 N N . GLN A 1 85 ? -43.688 0.764 30.009 1.00 91.75 85 GLN A N 1
ATOM 648 C CA . GLN A 1 85 ? -42.814 -0.365 30.348 1.00 91.75 85 GLN A CA 1
ATOM 649 C C . GLN A 1 85 ? -41.447 -0.310 29.651 1.00 91.75 85 GLN A C 1
ATOM 651 O O . GLN A 1 85 ? -41.301 0.348 28.612 1.00 91.75 85 GLN A O 1
ATOM 656 N N . ALA A 1 86 ? -40.477 -1.052 30.183 1.00 93.94 86 ALA A N 1
ATOM 657 C CA . ALA A 1 86 ? -39.175 -1.326 29.584 1.00 93.94 86 ALA A CA 1
ATOM 658 C C . ALA A 1 86 ? -39.000 -2.834 29.343 1.00 93.94 86 ALA A C 1
ATOM 660 O O . ALA A 1 86 ? -39.262 -3.643 30.231 1.00 93.94 86 ALA A O 1
ATOM 661 N N . ASN A 1 87 ? -38.544 -3.201 28.148 1.00 94.19 87 ASN A N 1
ATOM 662 C CA . ASN A 1 87 ? -38.229 -4.573 27.772 1.00 94.19 87 ASN A CA 1
ATOM 663 C C . ASN A 1 87 ? -36.764 -4.871 28.109 1.00 94.19 87 ASN A C 1
ATOM 665 O O . ASN A 1 87 ? -35.879 -4.045 27.864 1.00 94.19 87 ASN A O 1
ATOM 669 N N . VAL A 1 88 ? -36.518 -6.066 28.630 1.00 95.25 88 VAL A N 1
ATOM 670 C CA . VAL A 1 88 ? -35.236 -6.535 29.153 1.00 95.25 88 VAL A CA 1
ATOM 671 C C . VAL A 1 88 ? -34.895 -7.870 28.494 1.00 95.25 88 VAL A C 1
ATOM 673 O O . VAL A 1 88 ? -35.744 -8.751 28.417 1.00 95.25 88 VAL A O 1
ATOM 676 N N . ALA A 1 89 ? -33.658 -8.034 28.036 1.00 95.25 89 ALA A N 1
ATOM 677 C CA . ALA A 1 89 ? -33.080 -9.340 27.729 1.00 95.25 89 ALA A CA 1
ATOM 678 C C . ALA A 1 89 ? -32.324 -9.827 28.972 1.00 95.25 89 ALA A C 1
ATOM 680 O O . ALA A 1 89 ? -31.341 -9.206 29.377 1.00 95.25 89 ALA A O 1
ATOM 681 N N . ILE A 1 90 ? -32.827 -10.868 29.630 1.00 94.06 90 ILE A N 1
ATOM 682 C CA . ILE A 1 90 ? -32.263 -11.462 30.843 1.00 94.06 90 ILE A CA 1
ATOM 683 C C . ILE A 1 90 ? -31.118 -12.382 30.433 1.00 94.06 90 ILE A C 1
ATOM 685 O O . ILE A 1 90 ? -31.346 -13.419 29.819 1.00 94.06 90 ILE A O 1
ATOM 689 N N . MET A 1 91 ? -29.905 -12.003 30.819 1.00 92.19 91 MET A N 1
ATOM 690 C CA . MET A 1 91 ? -28.676 -12.691 30.424 1.00 92.19 91 MET A CA 1
ATOM 691 C C . MET A 1 91 ? -28.136 -13.578 31.552 1.00 92.19 91 MET A C 1
ATOM 693 O O . MET A 1 91 ? -27.410 -14.536 31.308 1.00 92.19 91 MET A O 1
ATOM 697 N N . ILE A 1 92 ? -28.450 -13.254 32.813 1.00 91.50 92 ILE A N 1
ATOM 698 C CA . ILE A 1 92 ? -27.899 -13.925 33.998 1.00 91.50 92 ILE A CA 1
ATOM 699 C C . ILE A 1 92 ? -29.006 -14.111 35.033 1.00 91.50 92 ILE A C 1
ATOM 701 O O . ILE A 1 92 ? -29.723 -13.160 35.351 1.00 91.50 92 ILE A O 1
ATOM 705 N N . VAL A 1 93 ? -29.097 -15.314 35.602 1.00 92.19 93 VAL A N 1
ATOM 706 C CA . VAL A 1 93 ? -29.978 -15.640 36.731 1.00 92.19 93 VAL A CA 1
ATOM 707 C C . VAL A 1 93 ? -29.106 -15.982 37.939 1.00 92.19 93 VAL A C 1
ATOM 709 O O . VAL A 1 93 ? -28.312 -16.927 37.918 1.00 92.19 93 VAL A O 1
ATOM 712 N N . GLY A 1 94 ? -29.209 -15.183 39.001 1.00 88.19 94 GLY A N 1
ATOM 713 C CA . GLY A 1 94 ? -28.321 -15.255 40.158 1.00 88.19 94 GLY A CA 1
ATOM 714 C C . GLY A 1 94 ? -26.866 -14.996 39.759 1.00 88.19 94 GLY A C 1
ATOM 715 O O . GLY A 1 94 ? -26.513 -13.891 39.355 1.00 88.19 94 GLY A O 1
ATOM 716 N N . ALA A 1 95 ? -26.024 -16.025 39.870 1.00 81.75 95 ALA A N 1
ATOM 717 C CA . ALA A 1 95 ? -24.605 -15.980 39.503 1.00 81.75 95 ALA A CA 1
ATOM 718 C C . ALA A 1 95 ? -24.276 -16.760 38.215 1.00 81.75 95 ALA A C 1
ATOM 720 O O . ALA A 1 95 ? -23.104 -16.910 37.875 1.00 81.75 95 ALA A O 1
ATOM 721 N N . LYS A 1 96 ? -25.283 -17.303 37.516 1.00 83.81 96 LYS A N 1
ATOM 722 C CA . LYS A 1 96 ? -25.080 -18.183 36.359 1.00 83.81 96 LYS A CA 1
ATOM 723 C C . LYS A 1 96 ? -25.593 -17.522 35.072 1.00 83.81 96 LYS A C 1
ATOM 725 O O . LYS A 1 96 ? -26.745 -17.080 35.051 1.00 83.81 96 LYS A O 1
ATOM 730 N N . PRO A 1 97 ? -24.769 -17.439 34.011 1.00 83.31 97 PRO A N 1
ATOM 731 C CA . PRO A 1 97 ? -25.215 -16.935 32.717 1.00 83.31 97 PRO A CA 1
ATOM 732 C C . PRO A 1 97 ? -26.213 -17.902 32.067 1.00 83.31 97 PRO A C 1
ATOM 734 O O . PRO A 1 97 ? -26.118 -19.120 32.238 1.00 83.31 97 PRO A O 1
ATOM 737 N N . CYS A 1 98 ? -27.175 -17.350 31.332 1.00 82.25 98 CYS A N 1
ATOM 738 C CA . CYS A 1 98 ? -28.134 -18.112 30.540 1.00 82.25 98 CYS A CA 1
ATOM 739 C C . CYS A 1 98 ? -27.483 -18.553 29.222 1.00 82.25 98 CYS A C 1
ATOM 741 O O . CYS A 1 98 ? -26.605 -17.869 28.702 1.00 82.25 98 CYS A O 1
ATOM 743 N N . LEU A 1 99 ? -27.913 -19.696 28.679 1.00 73.38 99 LEU A N 1
ATOM 744 C CA . LEU A 1 99 ? -27.473 -20.154 27.354 1.00 73.38 99 LEU A CA 1
ATOM 745 C C . LEU A 1 99 ? -28.106 -19.308 26.235 1.00 73.38 99 LEU A C 1
ATOM 747 O O . LEU A 1 99 ? -27.463 -19.015 25.233 1.00 73.38 99 LEU A O 1
ATOM 751 N N . GLU A 1 100 ? -29.361 -18.907 26.442 1.00 77.00 100 GLU A N 1
ATOM 752 C CA . GLU A 1 100 ? -30.125 -17.994 25.595 1.00 77.00 100 GLU A CA 1
ATOM 753 C C . GLU A 1 100 ? -30.782 -16.930 26.481 1.00 77.00 100 GLU A C 1
ATOM 755 O O . GLU A 1 100 ? -31.155 -17.212 27.624 1.00 77.00 100 GLU A O 1
ATOM 760 N N . ASP A 1 101 ? -30.924 -15.710 25.961 1.00 89.19 101 ASP A N 1
ATOM 761 C CA . ASP A 1 101 ? -31.506 -14.601 26.713 1.00 89.19 101 ASP A CA 1
ATOM 762 C C . ASP A 1 101 ? -33.017 -14.803 26.912 1.00 89.19 101 ASP A C 1
ATOM 764 O O . ASP A 1 101 ? -33.773 -14.959 25.949 1.00 89.19 101 ASP A O 1
ATOM 768 N N . PHE A 1 102 ? -33.493 -14.720 28.157 1.00 91.12 102 PHE A N 1
ATOM 769 C CA . PHE A 1 102 ? -34.933 -14.735 28.435 1.00 91.12 102 PHE A CA 1
ATOM 770 C C . PHE A 1 102 ? -35.537 -13.336 28.272 1.00 91.12 102 PHE A C 1
ATOM 772 O O . PHE A 1 102 ? -34.935 -12.330 28.642 1.00 91.12 102 PHE A O 1
ATOM 779 N N . ALA A 1 103 ? -36.764 -13.243 27.768 1.00 92.31 103 ALA A N 1
ATOM 780 C CA . ALA A 1 103 ? -37.454 -11.961 27.655 1.00 92.31 103 ALA A CA 1
ATOM 781 C C . ALA A 1 103 ? -38.062 -11.537 29.002 1.00 92.31 103 ALA A C 1
ATOM 783 O O . ALA A 1 103 ? -38.771 -12.310 29.643 1.00 92.31 103 ALA A O 1
ATOM 784 N N . GLY A 1 104 ? -37.815 -10.298 29.417 1.00 94.38 104 GLY A N 1
ATOM 785 C CA . GLY A 1 104 ? -38.357 -9.695 30.631 1.00 94.38 104 GLY A CA 1
ATOM 786 C C . GLY A 1 104 ? -38.993 -8.328 30.377 1.00 94.38 104 GLY A C 1
ATOM 787 O O . GLY A 1 104 ? -38.652 -7.636 29.416 1.00 94.38 104 GLY A O 1
ATOM 788 N N . ILE A 1 105 ? -39.918 -7.915 31.241 1.00 94.94 105 ILE A N 1
ATOM 789 C CA . ILE A 1 105 ? -40.598 -6.616 31.181 1.00 94.94 105 ILE A CA 1
ATOM 790 C C . ILE A 1 105 ? -40.641 -5.993 32.579 1.00 94.94 105 ILE A C 1
ATOM 792 O O . ILE A 1 105 ? -41.110 -6.617 33.528 1.00 94.94 105 ILE A O 1
ATOM 796 N N . ILE A 1 106 ? -40.211 -4.735 32.687 1.00 94.75 106 ILE A N 1
ATOM 797 C CA . ILE A 1 106 ? -40.382 -3.888 33.876 1.00 94.75 106 ILE A CA 1
ATOM 798 C C . ILE A 1 106 ? -41.472 -2.861 33.565 1.00 94.75 106 ILE A C 1
ATOM 800 O O . ILE A 1 106 ? -41.295 -2.008 32.691 1.00 94.75 106 ILE A O 1
ATOM 804 N N . ARG A 1 107 ? -42.610 -2.927 34.256 1.00 92.38 107 ARG A N 1
ATOM 805 C CA . ARG A 1 107 ? -43.725 -1.983 34.059 1.00 92.38 107 ARG A CA 1
ATOM 806 C C . ARG A 1 107 ? -43.559 -0.769 34.966 1.00 92.38 107 ARG A C 1
ATOM 808 O O . ARG A 1 107 ? -42.905 -0.845 35.999 1.00 92.38 107 ARG A O 1
ATOM 815 N N . GLN A 1 108 ? -44.209 0.337 34.618 1.00 90.50 108 GLN A N 1
ATOM 816 C CA . GLN A 1 108 ? -44.204 1.578 35.397 1.00 90.50 108 GLN A CA 1
ATOM 817 C C . GLN A 1 108 ? -44.416 1.399 36.922 1.00 90.50 108 GLN A C 1
ATOM 819 O O . GLN A 1 108 ? -43.603 1.935 37.678 1.00 90.50 108 GLN A O 1
ATOM 824 N N . PRO A 1 109 ? -45.417 0.634 37.409 1.00 90.19 109 PRO A N 1
ATOM 825 C CA . PRO A 1 109 ? -45.625 0.458 38.850 1.00 90.19 109 PRO A CA 1
ATOM 826 C C . PRO A 1 109 ? -44.564 -0.413 39.541 1.00 90.19 109 PRO A C 1
ATOM 828 O O . PRO A 1 109 ? -44.493 -0.419 40.769 1.00 90.19 109 PRO A O 1
ATOM 831 N N . ASP A 1 110 ? -43.740 -1.128 38.773 1.00 91.50 110 ASP A N 1
ATOM 832 C CA . ASP A 1 110 ? -42.724 -2.063 39.268 1.00 91.50 110 ASP A CA 1
ATOM 833 C C . ASP A 1 110 ? -41.324 -1.405 39.358 1.00 91.50 110 ASP A C 1
ATOM 835 O O . ASP A 1 110 ? -40.328 -2.064 39.654 1.00 91.50 110 ASP A O 1
ATOM 839 N N . ILE A 1 111 ? -41.232 -0.087 39.120 1.00 89.50 111 ILE A N 1
ATOM 840 C CA . ILE A 1 111 ? -39.968 0.672 39.142 1.00 89.50 111 ILE A CA 1
ATOM 841 C C . ILE A 1 111 ? -39.590 1.128 40.555 1.00 89.50 111 ILE A C 1
ATOM 843 O O . ILE A 1 111 ? -38.413 1.116 40.905 1.00 89.50 111 ILE A O 1
ATOM 847 N N . ARG A 1 112 ? -40.571 1.565 41.355 1.00 85.06 112 ARG A N 1
ATOM 848 C CA . ARG A 1 112 ? -40.375 2.156 42.692 1.00 85.06 112 ARG A CA 1
ATOM 849 C C . ARG A 1 112 ? -41.263 1.464 43.727 1.00 85.06 112 ARG A C 1
ATOM 851 O O . ARG A 1 112 ? -42.376 1.052 43.410 1.00 85.06 112 ARG A O 1
ATOM 858 N N . ALA A 1 113 ? -40.802 1.371 44.975 1.00 80.31 113 ALA A N 1
ATOM 859 C CA . ALA A 1 113 ? -41.615 0.834 46.072 1.00 80.31 113 ALA A CA 1
ATOM 860 C C . ALA A 1 113 ? -42.764 1.779 46.474 1.00 80.31 113 ALA A C 1
ATOM 862 O O . ALA A 1 113 ? -43.878 1.323 46.733 1.00 80.31 113 ALA A O 1
ATOM 863 N N . THR A 1 114 ? -42.499 3.087 46.484 1.00 75.94 114 THR A N 1
ATOM 864 C CA . THR A 1 114 ? -43.428 4.168 46.845 1.00 75.94 114 THR A CA 1
ATOM 865 C C . THR A 1 114 ? -43.650 5.110 45.656 1.00 75.94 114 THR A C 1
ATOM 867 O O . THR A 1 114 ? -42.831 5.161 44.740 1.00 75.94 114 THR A O 1
ATOM 870 N N . GLU A 1 115 ? -44.777 5.832 45.638 1.00 75.62 115 GLU A N 1
ATOM 871 C CA . GLU A 1 115 ? -45.140 6.774 44.555 1.00 75.62 115 GLU A CA 1
ATOM 872 C C . GLU A 1 115 ? -45.118 6.153 43.142 1.00 75.62 115 GLU A C 1
ATOM 874 O O . GLU A 1 115 ? -44.656 6.757 42.169 1.00 75.62 115 GLU A O 1
ATOM 879 N N . LYS A 1 116 ? -45.630 4.922 43.027 1.00 81.06 116 LYS A N 1
ATOM 880 C CA . LYS A 1 116 ? -45.616 4.103 41.801 1.00 81.06 116 LYS A CA 1
ATOM 881 C C . LYS A 1 116 ? -46.146 4.837 40.565 1.00 81.06 116 LYS A C 1
ATOM 883 O O . LYS A 1 116 ? -45.545 4.752 39.498 1.00 81.06 116 LYS A O 1
ATOM 888 N N . ASP A 1 117 ? -47.207 5.623 40.727 1.00 73.69 117 ASP A N 1
ATOM 889 C CA . ASP A 1 117 ? -47.874 6.322 39.621 1.00 73.69 117 ASP A CA 1
ATOM 890 C C . ASP A 1 117 ? -47.088 7.537 39.097 1.00 73.69 117 ASP A C 1
ATOM 892 O O . ASP A 1 117 ? -47.301 7.982 37.968 1.00 73.69 117 ASP A O 1
ATOM 896 N N . GLN A 1 118 ? -46.132 8.058 39.874 1.00 75.00 118 GLN A N 1
ATOM 897 C CA . GLN A 1 118 ? -45.268 9.165 39.449 1.00 75.00 118 GLN A CA 1
ATOM 898 C C . GLN A 1 118 ? -43.984 8.696 38.752 1.00 75.00 118 GLN A C 1
ATOM 900 O O . GLN A 1 118 ? -43.259 9.511 38.166 1.00 75.00 118 GLN A O 1
ATOM 905 N N . ALA A 1 119 ? -43.676 7.395 38.790 1.00 77.31 119 ALA A N 1
ATOM 906 C CA . ALA A 1 119 ? -42.487 6.857 38.149 1.00 77.31 119 ALA A CA 1
ATOM 907 C C . ALA A 1 119 ? -42.577 7.041 36.627 1.00 77.31 119 ALA A C 1
ATOM 909 O O . ALA A 1 119 ? -43.497 6.562 35.972 1.00 77.31 119 ALA A O 1
ATOM 910 N N . LYS A 1 120 ? -41.601 7.737 36.041 1.00 83.69 120 LYS A N 1
ATOM 911 C CA . LYS A 1 120 ? -41.475 7.908 34.589 1.00 83.69 120 LYS A CA 1
ATOM 912 C C . LYS A 1 120 ? -40.465 6.898 34.065 1.00 83.69 120 LYS A C 1
ATOM 914 O O . LYS A 1 120 ? -39.275 7.042 34.333 1.00 83.69 120 LYS A O 1
ATOM 919 N N . VAL A 1 121 ? -40.922 5.906 33.297 1.00 84.88 121 VAL A N 1
ATOM 920 C CA . VAL A 1 121 ? -40.075 4.804 32.793 1.00 84.88 121 VAL A CA 1
ATOM 921 C C . VAL A 1 121 ? -38.843 5.325 32.045 1.00 84.88 121 VAL A C 1
ATOM 923 O O . VAL A 1 121 ? -37.730 4.874 32.284 1.00 84.88 121 VAL A O 1
ATOM 926 N N . TYR A 1 122 ? -39.024 6.349 31.210 1.0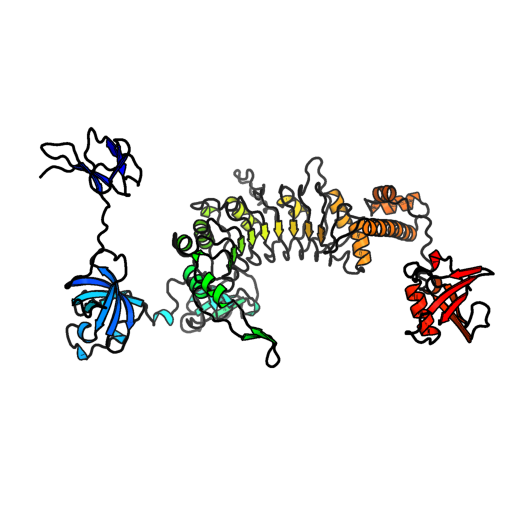0 83.00 122 TYR A N 1
ATOM 927 C CA . TYR A 1 122 ? -37.958 6.982 30.425 1.00 83.00 122 TYR A CA 1
ATOM 928 C C . TYR A 1 122 ? -36.926 7.762 31.257 1.00 83.00 122 TYR A C 1
ATOM 930 O O . TYR A 1 122 ? -35.844 8.064 30.760 1.00 83.00 122 TYR A O 1
ATOM 938 N N . ASN A 1 123 ? -37.248 8.102 32.509 1.00 83.31 123 ASN A N 1
ATOM 939 C CA . ASN A 1 123 ? -36.286 8.681 33.447 1.00 83.31 123 ASN A CA 1
ATOM 940 C C . ASN A 1 123 ? -35.504 7.598 34.204 1.00 83.31 123 ASN A C 1
ATOM 942 O O . ASN A 1 123 ? -34.437 7.896 34.729 1.00 83.31 123 ASN A O 1
ATOM 946 N N . ALA A 1 124 ? -36.040 6.376 34.286 1.00 83.38 124 ALA A N 1
ATOM 947 C CA . ALA A 1 124 ? -35.445 5.266 35.024 1.00 83.38 124 ALA A CA 1
ATOM 948 C C . ALA A 1 124 ? -34.559 4.367 34.147 1.00 83.38 124 ALA A C 1
ATOM 950 O O . ALA A 1 124 ? -33.568 3.845 34.644 1.00 83.38 124 ALA A O 1
ATOM 951 N N . PHE A 1 125 ? -34.895 4.199 32.860 1.00 89.88 125 PHE A N 1
ATOM 952 C CA . PHE A 1 125 ? -34.200 3.280 31.952 1.00 89.88 125 PHE A CA 1
ATOM 953 C C . PHE A 1 125 ? -34.005 3.866 30.551 1.00 89.88 125 PHE A C 1
ATOM 955 O O . PHE A 1 125 ? -34.856 4.608 30.047 1.00 89.88 125 PHE A O 1
ATOM 962 N N . ARG A 1 126 ? -32.932 3.445 29.875 1.00 86.12 126 ARG A N 1
ATOM 963 C CA . ARG A 1 126 ? -32.651 3.706 28.456 1.00 86.12 126 ARG A CA 1
ATOM 964 C C . ARG A 1 126 ? -32.253 2.415 27.726 1.00 86.12 126 ARG A C 1
ATOM 966 O O . ARG A 1 126 ? -31.671 1.522 28.339 1.00 86.12 126 ARG A O 1
ATOM 973 N N . PRO A 1 127 ? -32.526 2.298 26.410 1.00 86.00 127 PRO A N 1
ATOM 974 C CA . PRO A 1 127 ? -32.015 1.185 25.611 1.00 86.00 127 PRO A CA 1
ATOM 975 C C . PRO A 1 127 ? -30.488 1.078 25.714 1.00 86.00 127 PRO A C 1
ATOM 977 O O . PRO A 1 127 ? -29.779 2.051 25.468 1.00 86.00 127 PRO A O 1
ATOM 980 N N . GLY A 1 128 ? -29.994 -0.107 26.064 1.00 80.81 128 GLY A N 1
ATOM 981 C CA . GLY A 1 128 ? -28.576 -0.396 26.272 1.00 80.81 128 GLY A CA 1
ATOM 982 C C . GLY A 1 128 ? -28.122 -0.428 27.733 1.00 80.81 128 GLY A C 1
ATOM 983 O O . GLY A 1 128 ? -27.052 -0.980 27.984 1.00 80.81 128 GLY A O 1
ATOM 984 N N . ASP A 1 129 ? -28.914 0.095 28.673 1.00 91.75 129 ASP A N 1
ATOM 985 C CA . ASP A 1 129 ? -28.601 0.032 30.107 1.00 91.75 129 ASP A CA 1
ATOM 986 C C . ASP A 1 129 ? -28.587 -1.423 30.605 1.00 91.75 129 ASP A C 1
ATOM 988 O O . ASP A 1 129 ? -29.390 -2.248 30.157 1.00 91.75 129 ASP A O 1
ATOM 992 N N . ILE A 1 130 ? -27.701 -1.736 31.556 1.00 93.81 130 ILE A N 1
ATOM 993 C CA . ILE A 1 130 ? -27.709 -3.021 32.268 1.00 93.81 130 ILE A CA 1
ATOM 994 C C . ILE A 1 130 ? -28.420 -2.828 33.601 1.00 93.81 130 ILE A C 1
ATOM 996 O O . ILE A 1 130 ? -28.038 -1.988 34.421 1.00 93.81 130 ILE A O 1
ATOM 1000 N N . VAL A 1 131 ? -29.459 -3.628 33.811 1.00 95.38 131 VAL A N 1
ATOM 1001 C CA . VAL A 1 131 ? -30.344 -3.569 34.968 1.00 95.38 131 VAL A CA 1
ATOM 1002 C C . VAL A 1 131 ? -30.225 -4.849 35.789 1.00 95.38 131 VAL A C 1
ATOM 1004 O O . VAL A 1 131 ? -30.158 -5.953 35.246 1.00 95.38 131 VAL A O 1
ATOM 1007 N N . ARG A 1 132 ? -30.220 -4.690 37.112 1.00 96.06 132 ARG A N 1
ATOM 1008 C CA . ARG A 1 132 ? -30.409 -5.769 38.080 1.00 96.06 132 ARG A CA 1
ATOM 1009 C C . ARG A 1 132 ? -31.841 -5.691 38.594 1.00 96.06 132 ARG A C 1
ATOM 1011 O O . ARG A 1 132 ? -32.239 -4.658 39.132 1.00 96.06 132 ARG A O 1
ATOM 1018 N N . ALA A 1 133 ? -32.613 -6.751 38.405 1.00 95.75 133 ALA A N 1
ATOM 1019 C CA . ALA A 1 133 ? -34.037 -6.786 38.724 1.00 95.75 133 ALA A CA 1
ATOM 1020 C C . ALA A 1 133 ? -34.423 -8.122 39.368 1.00 95.75 133 ALA A C 1
ATOM 1022 O O . ALA A 1 133 ? -33.680 -9.095 39.298 1.00 95.75 133 ALA A O 1
ATOM 1023 N N . GLU A 1 134 ? -35.587 -8.173 39.996 1.00 95.75 134 GLU A N 1
ATOM 1024 C CA . GLU A 1 134 ? -36.145 -9.390 40.586 1.00 95.75 134 GLU A CA 1
ATOM 1025 C C . GLU A 1 134 ? -37.346 -9.862 39.776 1.00 95.75 134 GLU A C 1
ATOM 1027 O O . GLU A 1 134 ? -38.195 -9.055 39.393 1.00 95.75 134 GLU A O 1
ATOM 1032 N N . VAL A 1 135 ? -37.438 -11.168 39.536 1.00 95.44 135 VAL A N 1
ATOM 1033 C CA . VAL A 1 135 ? -38.595 -11.779 38.878 1.00 95.44 135 VAL A CA 1
ATOM 1034 C C . VAL A 1 135 ? -39.778 -11.777 39.843 1.00 95.44 135 VAL A C 1
ATOM 1036 O O . VAL A 1 135 ? -39.786 -12.511 40.826 1.00 95.44 135 VAL A O 1
ATOM 1039 N N . ILE A 1 136 ? -40.804 -10.979 39.560 1.00 93.25 136 ILE A N 1
ATOM 1040 C CA . ILE A 1 136 ? -42.014 -10.889 40.396 1.00 93.25 136 ILE A CA 1
ATOM 1041 C C . ILE A 1 136 ? -43.135 -11.809 39.918 1.00 93.25 136 ILE A C 1
ATOM 1043 O O . ILE A 1 136 ? -44.022 -12.165 40.690 1.00 93.25 136 ILE A O 1
ATOM 1047 N N . SER A 1 137 ? -43.124 -12.187 38.642 1.00 90.94 137 SER A N 1
ATOM 1048 C CA . SER A 1 137 ? -44.091 -13.111 38.062 1.00 90.94 137 SER A CA 1
ATOM 1049 C C . SER A 1 137 ? -43.526 -13.699 36.774 1.00 90.94 137 SER A C 1
ATOM 1051 O O . SER A 1 137 ? -42.745 -13.054 36.075 1.00 90.94 137 SER A O 1
ATOM 1053 N N . LEU A 1 138 ? -43.976 -14.903 36.432 1.00 85.19 138 LEU A N 1
ATOM 1054 C CA . LEU A 1 138 ? -43.691 -15.538 35.143 1.00 85.19 138 LEU A CA 1
ATOM 1055 C C . LEU A 1 138 ? -44.347 -14.797 33.957 1.00 85.19 138 LEU A C 1
ATOM 1057 O O . LEU A 1 138 ? -44.028 -15.100 32.815 1.00 85.19 138 LEU A O 1
ATOM 1061 N N . GLY A 1 139 ? -45.202 -13.803 34.232 1.00 78.06 139 GLY A N 1
ATOM 1062 C CA . GLY A 1 139 ? -45.752 -12.869 33.248 1.00 78.06 139 GLY A CA 1
ATOM 1063 C C . GLY A 1 139 ? -46.793 -13.486 32.314 1.00 78.06 139 GLY A C 1
ATOM 1064 O O . GLY A 1 139 ? -47.583 -14.334 32.732 1.00 78.06 139 GLY A O 1
ATOM 1065 N N . ASP A 1 140 ? -46.838 -13.015 31.064 1.00 70.56 140 ASP A N 1
ATOM 1066 C CA . ASP A 1 140 ? -47.509 -13.729 29.975 1.00 70.56 140 ASP A CA 1
ATOM 1067 C C . ASP A 1 140 ? -46.515 -14.736 29.373 1.00 70.56 140 ASP A C 1
ATOM 1069 O O . ASP A 1 140 ? -45.311 -14.580 29.536 1.00 70.56 140 ASP A O 1
ATOM 1073 N N . ALA A 1 141 ? -46.964 -15.795 28.693 1.00 66.88 141 ALA A N 1
ATOM 1074 C CA . ALA A 1 141 ? -46.100 -16.896 28.218 1.00 66.88 141 ALA A CA 1
ATOM 1075 C C . ALA A 1 141 ? -44.904 -16.483 27.313 1.00 66.88 141 ALA A C 1
ATOM 1077 O O . ALA A 1 141 ? -44.165 -17.340 26.831 1.00 66.88 141 ALA A O 1
ATOM 1078 N N . LYS A 1 142 ? -44.733 -15.184 27.044 1.00 77.81 142 LYS A N 1
ATOM 1079 C CA . LYS A 1 142 ? -43.680 -14.575 26.239 1.00 77.81 142 LYS A CA 1
ATOM 1080 C C . LYS A 1 142 ? -42.644 -13.805 27.054 1.00 77.81 142 LYS A C 1
ATOM 1082 O O . LYS A 1 142 ? -41.569 -13.561 26.507 1.00 77.81 142 LYS A O 1
ATOM 1087 N N . SER A 1 143 ? -42.920 -13.347 28.279 1.00 90.06 143 SER A N 1
ATOM 1088 C CA . SER A 1 143 ? -41.971 -12.504 29.022 1.00 90.06 143 SER A CA 1
ATOM 1089 C C . SER A 1 143 ? -42.175 -12.524 30.536 1.00 90.06 143 SER A C 1
ATOM 1091 O O . SER A 1 143 ? -43.282 -12.326 31.024 1.00 90.06 143 SER A O 1
ATOM 1093 N N . TYR A 1 144 ? -41.077 -12.634 31.285 1.00 93.88 144 TYR A N 1
ATOM 1094 C CA . TYR A 1 144 ? -41.071 -12.528 32.744 1.00 93.88 144 TYR A CA 1
ATOM 1095 C C . TYR A 1 144 ? -41.363 -11.094 33.193 1.00 93.88 144 TYR A C 1
ATOM 1097 O O . TYR A 1 144 ? -40.822 -10.138 32.635 1.00 93.88 144 TYR A O 1
ATOM 1105 N N . TYR A 1 145 ? -42.159 -10.917 34.244 1.00 95.06 145 TYR A N 1
ATOM 1106 C CA . TYR A 1 145 ? -42.324 -9.605 34.867 1.00 95.06 145 TYR A CA 1
ATOM 1107 C C . TYR A 1 145 ? -41.261 -9.386 35.929 1.00 95.06 145 TYR A C 1
ATOM 1109 O O . TYR A 1 145 ? -41.050 -10.218 36.814 1.00 95.06 145 TYR A O 1
ATOM 1117 N N . LEU A 1 146 ? -40.602 -8.239 35.824 1.00 95.81 146 LEU A N 1
ATOM 1118 C CA . LEU A 1 146 ? -39.446 -7.861 36.613 1.00 95.81 146 LEU A CA 1
ATOM 1119 C C . LEU A 1 146 ? -39.745 -6.594 37.421 1.00 95.81 146 LEU A C 1
ATOM 1121 O O . LEU A 1 146 ? -40.464 -5.707 36.958 1.00 95.81 146 LEU A O 1
ATOM 1125 N N . SER A 1 147 ? -39.147 -6.490 38.605 1.00 94.62 147 SER A N 1
ATOM 1126 C CA . SER A 1 147 ? -39.228 -5.310 39.466 1.00 94.62 147 SER A CA 1
ATOM 1127 C C . SER A 1 147 ? -37.847 -4.795 39.842 1.00 94.62 147 SER A C 1
ATOM 1129 O O . SER A 1 147 ? -36.929 -5.568 40.121 1.00 94.62 147 SER A O 1
ATOM 1131 N N . THR A 1 148 ? -37.718 -3.470 39.879 1.00 94.56 148 THR A N 1
ATOM 1132 C CA . THR A 1 148 ? -36.546 -2.759 40.414 1.00 94.56 148 THR A CA 1
ATOM 1133 C C . THR A 1 148 ? -36.901 -1.951 41.660 1.00 94.56 148 THR A C 1
ATOM 1135 O O . THR A 1 148 ? -36.171 -1.045 42.039 1.00 94.56 148 THR A O 1
ATOM 1138 N N . ALA A 1 149 ? -38.040 -2.242 42.292 1.00 89.69 149 ALA A N 1
ATOM 1139 C CA . ALA A 1 149 ? -38.576 -1.437 43.384 1.00 89.69 149 ALA A CA 1
ATOM 1140 C C . ALA A 1 149 ? -37.768 -1.514 44.696 1.00 89.69 149 ALA A C 1
ATOM 1142 O O . ALA A 1 149 ? -37.976 -0.677 45.574 1.00 89.69 149 ALA A O 1
ATOM 1143 N N . LYS A 1 150 ? -36.878 -2.503 44.858 1.00 88.94 150 LYS A N 1
ATOM 1144 C CA . LYS A 1 150 ? -36.019 -2.652 46.047 1.00 88.94 150 LYS A CA 1
ATOM 1145 C C . LYS A 1 150 ? -34.762 -1.787 45.928 1.00 88.94 150 LYS A C 1
ATOM 1147 O O . LYS A 1 150 ? -34.214 -1.643 44.844 1.00 88.94 150 LYS A O 1
ATOM 1152 N N . ASN A 1 151 ? -34.251 -1.304 47.062 1.00 83.25 151 ASN A N 1
ATOM 1153 C CA . ASN A 1 151 ? -33.074 -0.421 47.126 1.00 83.25 151 ASN A CA 1
ATOM 1154 C C . ASN A 1 151 ? -31.801 -1.003 46.477 1.00 83.25 151 ASN A C 1
ATOM 1156 O O . ASN A 1 151 ? -30.935 -0.255 46.042 1.00 83.25 151 ASN A O 1
ATOM 1160 N N . GLU A 1 152 ? -31.671 -2.330 46.437 1.00 85.25 152 GLU A N 1
ATOM 1161 C CA . GLU A 1 152 ? -30.516 -3.056 45.882 1.00 85.25 152 GLU A CA 1
ATOM 1162 C C . GLU A 1 152 ? -30.658 -3.425 44.391 1.00 85.25 152 GLU A C 1
ATOM 1164 O O . GLU A 1 152 ? -29.789 -4.101 43.822 1.00 85.25 152 GLU A O 1
ATOM 1169 N N . LEU A 1 153 ? -31.769 -3.010 43.776 1.00 90.12 153 LEU A N 1
ATOM 1170 C CA . LEU A 1 153 ? -32.141 -3.263 42.388 1.00 90.12 153 LEU A CA 1
ATOM 1171 C C . LEU A 1 153 ? -32.227 -1.944 41.616 1.00 90.12 153 LEU A C 1
ATOM 1173 O O . LEU A 1 153 ? -32.432 -0.875 42.185 1.00 90.12 153 LEU A O 1
ATOM 1177 N N . GLY A 1 154 ? -32.069 -2.021 40.299 1.00 89.88 154 GLY A N 1
ATOM 1178 C CA . GLY A 1 154 ? -32.036 -0.853 39.428 1.00 89.88 154 GLY A CA 1
ATOM 1179 C C . GLY A 1 154 ? -30.941 -0.942 38.376 1.00 89.88 154 GLY A C 1
ATOM 1180 O O . GLY A 1 154 ? -30.404 -2.013 38.084 1.00 89.88 154 GLY A O 1
ATOM 1181 N N . VAL A 1 155 ? -30.635 0.196 37.761 1.00 90.81 155 VAL A N 1
ATOM 1182 C CA . VAL A 1 155 ? -29.611 0.278 36.718 1.00 90.81 155 VAL A CA 1
ATOM 1183 C C . VAL A 1 155 ? -28.229 0.203 37.360 1.00 90.81 155 VAL A C 1
ATOM 1185 O O . VAL A 1 155 ? -27.862 1.065 38.154 1.00 90.81 155 VAL A O 1
ATOM 1188 N N . ILE A 1 156 ? -27.468 -0.832 37.009 1.00 90.88 156 ILE A N 1
ATOM 1189 C CA . ILE A 1 156 ? -26.109 -1.069 37.519 1.00 90.88 156 ILE A CA 1
ATOM 1190 C C . ILE A 1 156 ? -25.032 -0.578 36.545 1.00 90.88 156 ILE A C 1
ATOM 1192 O O . ILE A 1 156 ? -23.892 -0.358 36.943 1.00 90.88 156 ILE A O 1
ATOM 1196 N N . PHE A 1 157 ? -25.390 -0.372 35.277 1.00 82.62 157 PHE A N 1
ATOM 1197 C CA . PHE A 1 157 ? -24.535 0.255 34.275 1.00 82.62 157 PHE A CA 1
ATOM 1198 C C . PHE A 1 157 ? -25.396 1.050 33.292 1.00 82.62 157 PHE A C 1
ATOM 1200 O O . PHE A 1 157 ? -26.334 0.507 32.709 1.00 82.62 157 PHE A O 1
ATOM 1207 N N . ALA A 1 158 ? -25.062 2.323 33.093 1.00 80.88 158 ALA A N 1
ATOM 1208 C CA . ALA A 1 158 ? -25.729 3.210 32.146 1.00 80.88 158 ALA A CA 1
ATOM 1209 C C . ALA A 1 158 ? -24.697 3.994 31.336 1.00 80.88 158 ALA A C 1
ATOM 1211 O O . ALA A 1 158 ? -23.630 4.346 31.847 1.00 80.88 158 ALA A O 1
ATOM 1212 N N . ARG A 1 159 ? -25.035 4.338 30.089 1.00 63.22 159 ARG A N 1
ATOM 1213 C CA . ARG A 1 159 ? -24.208 5.230 29.261 1.00 63.22 159 ARG A CA 1
ATOM 1214 C C . ARG A 1 159 ? -24.778 6.650 29.305 1.00 63.22 159 ARG A C 1
ATOM 1216 O O . ARG A 1 159 ? -25.864 6.908 28.793 1.00 63.22 159 ARG A O 1
ATOM 1223 N N . SER A 1 160 ? -24.056 7.575 29.938 1.00 55.69 160 SER A N 1
ATOM 1224 C CA . SER A 1 160 ? -24.487 8.974 30.092 1.00 55.69 160 SER A CA 1
ATOM 1225 C C . SER A 1 160 ? -24.567 9.719 28.751 1.00 55.69 160 SER A C 1
ATOM 1227 O O . SER A 1 160 ? -23.696 9.562 27.898 1.00 55.69 160 SER A O 1
ATOM 1229 N N . VAL A 1 161 ? -25.581 10.581 28.593 1.00 47.94 161 VAL A N 1
ATOM 1230 C CA . VAL A 1 161 ? -25.688 11.543 27.474 1.00 47.94 161 VAL A CA 1
ATOM 1231 C C . VAL A 1 161 ? -24.843 12.794 27.728 1.00 47.94 161 VAL A C 1
ATOM 1233 O O . VAL A 1 161 ? -24.316 13.355 26.780 1.00 47.94 161 VAL A O 1
ATOM 1236 N N . ALA A 1 162 ? -24.622 13.190 28.989 1.00 46.53 162 ALA A N 1
ATOM 1237 C CA . ALA A 1 162 ? -23.727 14.308 29.318 1.00 46.53 162 ALA A CA 1
ATOM 1238 C C . ALA A 1 162 ? -22.261 14.009 28.941 1.00 46.53 162 ALA A C 1
ATOM 1240 O O . ALA A 1 162 ? -21.497 14.923 28.656 1.00 46.53 162 ALA A O 1
ATOM 1241 N N . ALA A 1 163 ? -21.890 12.725 28.856 1.00 49.16 163 ALA A N 1
ATOM 1242 C CA . ALA A 1 163 ? -20.597 12.285 28.330 1.00 49.16 163 ALA A CA 1
ATOM 1243 C C . ALA A 1 163 ? -20.435 12.507 26.810 1.00 49.16 163 ALA A C 1
ATOM 1245 O O . ALA A 1 163 ? -19.359 12.260 26.278 1.00 49.16 163 ALA A O 1
ATOM 1246 N N . LEU A 1 164 ? -21.482 12.944 26.095 1.00 56.91 164 LEU A N 1
ATOM 1247 C CA . LEU A 1 164 ? -21.377 13.376 24.696 1.00 56.91 164 LEU A CA 1
ATOM 1248 C C . LEU A 1 164 ? -21.037 14.870 24.582 1.00 56.91 164 LEU A C 1
ATOM 1250 O O . LEU A 1 164 ? -20.480 15.282 23.568 1.00 56.91 164 LEU A O 1
ATOM 1254 N N . ASP A 1 165 ? -21.319 15.681 25.605 1.00 66.94 165 ASP A N 1
ATOM 1255 C CA . ASP A 1 165 ? -21.066 17.129 25.572 1.00 66.94 165 ASP A CA 1
ATOM 1256 C C . ASP A 1 165 ? -19.653 17.504 26.048 1.00 66.94 165 ASP A C 1
ATOM 1258 O O . ASP A 1 165 ? -19.199 18.624 25.818 1.00 66.94 165 ASP A O 1
ATOM 1262 N N . THR A 1 166 ? -18.920 16.565 26.652 1.00 78.06 166 THR A N 1
ATOM 1263 C CA . THR A 1 166 ? -17.510 16.721 27.031 1.00 78.06 166 THR A CA 1
ATOM 1264 C C . THR A 1 166 ? -16.662 15.587 26.462 1.00 78.06 166 THR A C 1
ATOM 1266 O O . THR A 1 166 ? -17.121 14.453 26.336 1.00 78.06 166 THR A O 1
ATOM 1269 N N . LEU A 1 167 ? -15.414 15.890 26.090 1.00 83.19 167 LEU A N 1
ATOM 1270 C CA . LEU A 1 167 ? -14.486 14.877 25.591 1.00 83.19 167 LEU A CA 1
ATOM 1271 C C . LEU A 1 167 ? -14.172 13.879 26.724 1.00 83.19 167 LEU A C 1
ATOM 1273 O O . LEU A 1 167 ? -13.777 14.327 27.811 1.00 83.19 167 LEU A O 1
ATOM 1277 N N . PRO A 1 168 ? -14.283 12.551 26.504 1.00 84.62 168 PRO A N 1
ATOM 1278 C CA . PRO A 1 168 ? -14.022 11.572 27.551 1.00 84.62 168 PRO A CA 1
ATOM 1279 C C . PRO A 1 168 ? -12.623 11.755 28.166 1.00 84.62 168 PRO A C 1
ATOM 1281 O O . PRO A 1 168 ? -11.662 12.033 27.445 1.00 84.62 168 PRO A O 1
ATOM 1284 N N . PRO A 1 169 ? -12.465 11.609 29.493 1.00 82.94 169 PRO A N 1
ATOM 1285 C CA . PRO A 1 169 ? -11.183 11.831 30.169 1.00 82.94 169 PRO A CA 1
ATOM 1286 C C . PRO A 1 169 ? -10.103 10.818 29.761 1.00 82.94 169 PRO A C 1
ATOM 1288 O O . PRO A 1 169 ? -8.918 11.109 29.881 1.00 82.94 169 PRO A O 1
ATOM 1291 N N . THR A 1 170 ? -10.502 9.655 29.240 1.00 84.81 170 THR A N 1
ATOM 1292 C CA . THR A 1 170 ? -9.601 8.631 28.692 1.00 84.81 170 THR A CA 1
ATOM 1293 C C . THR A 1 170 ? -8.910 9.066 27.402 1.00 84.81 170 THR A C 1
ATOM 1295 O O . THR A 1 170 ? -7.891 8.488 27.046 1.00 84.81 170 THR A O 1
ATOM 1298 N N . ILE A 1 171 ? -9.451 10.064 26.697 1.00 88.75 171 ILE A N 1
ATOM 1299 C CA . ILE A 1 171 ? -8.849 10.592 25.474 1.00 88.75 171 ILE A CA 1
ATOM 1300 C C . ILE A 1 171 ? -7.800 11.628 25.860 1.00 88.75 171 ILE A C 1
ATOM 1302 O O . ILE A 1 171 ? -8.132 12.737 26.295 1.00 88.75 171 ILE A O 1
ATOM 1306 N N . GLN A 1 172 ? -6.537 11.249 25.697 1.00 89.38 172 GLN A N 1
ATOM 1307 C CA . GLN A 1 172 ? -5.379 12.096 25.952 1.00 89.38 172 GLN A CA 1
ATOM 1308 C C . GLN A 1 172 ? -4.496 12.161 24.705 1.00 89.38 172 GLN A C 1
ATOM 1310 O O . GLN A 1 172 ? -4.419 11.173 23.980 1.00 89.38 172 GLN A O 1
ATOM 1315 N N . PRO A 1 173 ? -3.842 13.300 24.430 1.00 90.62 173 PRO A N 1
ATOM 1316 C CA . PRO A 1 173 ? -2.856 13.372 23.361 1.00 90.62 173 PRO A CA 1
ATOM 1317 C C . PRO A 1 173 ? -1.655 12.432 23.620 1.00 90.62 173 PRO A C 1
ATOM 1319 O O . PRO A 1 173 ? -1.194 12.366 24.761 1.00 90.62 173 PRO A O 1
ATOM 1322 N N . PRO A 1 174 ? -1.089 11.778 22.586 1.00 90.06 174 PRO A N 1
ATOM 1323 C CA . PRO A 1 174 ? -1.580 11.737 21.210 1.00 90.06 174 PRO A CA 1
ATOM 1324 C C . PRO A 1 174 ? -2.787 10.794 21.042 1.00 90.06 174 PRO A C 1
ATOM 1326 O O . PRO A 1 174 ? -2.805 9.712 21.615 1.00 90.06 174 PRO A O 1
ATOM 1329 N N . TYR A 1 175 ? -3.776 11.187 20.228 1.00 91.19 175 TYR A N 1
ATOM 1330 C CA . TYR A 1 175 ? -4.937 10.337 19.905 1.00 91.19 175 TYR A CA 1
ATOM 1331 C C . TYR A 1 175 ? -5.449 10.579 18.480 1.00 91.19 175 TYR A C 1
ATOM 1333 O O . TYR A 1 175 ? -5.615 11.734 18.081 1.00 91.19 175 TYR A O 1
ATOM 1341 N N . ARG A 1 176 ? -5.737 9.521 17.712 1.00 92.81 176 ARG A N 1
ATOM 1342 C CA . ARG A 1 176 ? -6.303 9.637 16.353 1.00 92.81 176 ARG A CA 1
ATOM 1343 C C . ARG A 1 176 ? -7.811 9.877 16.397 1.00 92.81 176 ARG A C 1
ATOM 1345 O O . ARG A 1 176 ? -8.545 9.193 17.100 1.00 92.81 176 ARG A O 1
ATOM 1352 N N . LEU A 1 177 ? -8.288 10.854 15.635 1.00 94.19 177 LEU A N 1
ATOM 1353 C CA . LEU A 1 177 ? -9.707 11.198 15.538 1.00 94.19 177 LEU A CA 1
ATOM 1354 C C . LEU A 1 177 ? -10.070 11.642 14.118 1.00 94.19 177 LEU A C 1
ATOM 1356 O O . LEU A 1 177 ? -9.195 11.996 13.329 1.00 94.19 177 LEU A O 1
ATOM 1360 N N . ARG A 1 178 ? -11.365 11.664 13.797 1.00 94.50 178 ARG A N 1
ATOM 1361 C CA . ARG A 1 178 ? -11.871 12.218 12.531 1.00 94.50 178 ARG A CA 1
ATOM 1362 C C . ARG A 1 178 ? -12.773 13.410 12.792 1.00 94.50 178 ARG A C 1
ATOM 1364 O O . ARG A 1 178 ? -13.614 13.371 13.689 1.00 94.50 178 ARG A O 1
ATOM 1371 N N . VAL A 1 179 ? -12.626 14.474 12.009 1.00 93.75 179 VAL A N 1
ATOM 1372 C CA . VAL A 1 179 ? -13.490 15.658 12.077 1.00 93.75 179 VAL A CA 1
ATOM 1373 C C . VAL A 1 179 ? -14.207 15.832 10.743 1.00 93.75 179 VAL A C 1
ATOM 1375 O O . VAL A 1 179 ? -13.627 16.279 9.753 1.00 93.75 179 VAL A O 1
ATOM 1378 N N . GLY A 1 180 ? -15.497 15.504 10.714 1.00 89.31 180 GLY A N 1
ATOM 1379 C CA . GLY A 1 180 ? -16.231 15.359 9.459 1.00 89.31 180 GLY A CA 1
ATOM 1380 C C . GLY A 1 180 ? -15.660 14.196 8.649 1.00 89.31 180 GLY A C 1
ATOM 1381 O O . GLY A 1 180 ? -15.779 13.052 9.068 1.00 89.31 180 GLY A O 1
ATOM 1382 N N . THR A 1 181 ? -15.038 14.497 7.512 1.00 88.50 181 THR A N 1
ATOM 1383 C CA . THR A 1 181 ? -14.382 13.520 6.626 1.00 88.50 181 THR A CA 1
ATOM 1384 C C . THR A 1 181 ? -12.876 13.413 6.853 1.00 88.50 181 THR A C 1
ATOM 1386 O O . THR A 1 181 ? -12.272 12.439 6.426 1.00 88.50 181 THR A O 1
ATOM 1389 N N . GLU A 1 182 ? -12.272 14.370 7.558 1.00 91.81 182 GLU A N 1
ATOM 1390 C CA . GLU A 1 182 ? -10.817 14.539 7.611 1.00 91.81 182 GLU A CA 1
ATOM 1391 C C . GLU A 1 182 ? -10.211 13.897 8.860 1.00 91.81 182 GLU A C 1
ATOM 1393 O O . GLU A 1 182 ? -10.651 14.185 9.982 1.00 91.81 182 GLU A O 1
ATOM 1398 N N . ALA A 1 183 ? -9.192 13.058 8.677 1.00 92.00 183 ALA A N 1
ATOM 1399 C CA . ALA A 1 183 ? -8.427 12.472 9.772 1.00 92.00 183 ALA A CA 1
ATOM 1400 C C . ALA A 1 183 ? -7.465 13.498 10.396 1.00 92.00 183 ALA A C 1
ATOM 1402 O O . ALA A 1 183 ? -6.902 14.369 9.722 1.00 92.00 183 ALA A O 1
ATOM 1403 N N . ALA A 1 184 ? -7.292 13.403 11.712 1.00 92.56 184 ALA A N 1
ATOM 1404 C CA . ALA A 1 184 ? -6.380 14.245 12.465 1.00 92.56 184 ALA A CA 1
ATOM 1405 C C . ALA A 1 184 ? -5.840 13.527 13.705 1.00 92.56 184 ALA A C 1
ATOM 1407 O O . ALA A 1 184 ? -6.413 12.565 14.220 1.00 92.56 184 ALA A O 1
ATOM 1408 N N . THR A 1 185 ? -4.747 14.059 14.233 1.00 92.31 185 THR A N 1
ATOM 1409 C CA . THR A 1 185 ? -4.127 13.619 15.479 1.00 92.31 185 THR A CA 1
ATOM 1410 C C . THR A 1 185 ? -4.299 14.705 16.534 1.00 92.31 185 THR A C 1
ATOM 1412 O O . THR A 1 185 ? -3.844 15.836 16.366 1.00 92.31 185 THR A O 1
ATOM 1415 N N . LEU A 1 186 ? -4.956 14.380 17.643 1.00 94.00 186 LEU A N 1
ATOM 1416 C CA . LEU A 1 186 ? -5.025 15.234 18.821 1.00 94.00 186 LEU A CA 1
ATOM 1417 C C . LEU A 1 186 ? -3.626 15.359 19.431 1.00 94.00 186 LEU A C 1
ATOM 1419 O O . LEU A 1 186 ? -3.046 14.360 19.844 1.00 94.00 186 LEU A O 1
ATOM 1423 N N . ARG A 1 187 ? -3.098 16.580 19.503 1.00 93.00 187 ARG A N 1
ATOM 1424 C CA . ARG A 1 187 ? -1.772 16.906 20.057 1.00 93.00 187 ARG A CA 1
ATOM 1425 C C . ARG A 1 187 ? -1.841 17.679 21.367 1.00 93.00 187 ARG A C 1
ATOM 1427 O O . ARG A 1 187 ? -0.924 17.591 22.172 1.00 93.00 187 ARG A O 1
ATOM 1434 N N . PHE A 1 188 ? -2.929 18.407 21.595 1.00 94.19 188 PHE A N 1
ATOM 1435 C CA . PHE A 1 188 ? -3.116 19.209 22.797 1.00 94.19 188 PHE A CA 1
ATOM 1436 C C . PHE A 1 188 ? -4.556 19.136 23.289 1.00 94.19 188 PHE A C 1
ATOM 1438 O O . PHE A 1 188 ? -5.497 19.150 22.495 1.00 94.19 188 PHE A O 1
ATOM 1445 N N . ARG A 1 189 ? -4.718 19.118 24.609 1.00 93.88 189 ARG A N 1
ATOM 1446 C CA . ARG A 1 189 ? -6.000 19.238 25.297 1.00 93.88 189 ARG A CA 1
ATOM 1447 C C . ARG A 1 189 ? -5.806 20.148 26.505 1.00 93.88 189 ARG A C 1
ATOM 1449 O O . ARG A 1 189 ? -5.047 19.801 27.404 1.00 93.88 189 ARG A O 1
ATOM 1456 N N . GLY A 1 190 ? -6.486 21.289 26.541 1.00 91.75 190 GLY A N 1
ATOM 1457 C CA . GLY A 1 190 ? -6.373 22.207 27.674 1.00 91.75 190 GLY A CA 1
ATOM 1458 C C . GLY A 1 190 ? -6.883 23.620 27.395 1.00 91.75 190 GLY A C 1
ATOM 1459 O O . GLY A 1 190 ? -7.383 23.897 26.303 1.00 91.75 190 GLY A O 1
ATOM 1460 N N . PRO A 1 191 ? -6.806 24.525 28.384 1.00 91.31 191 PRO A N 1
ATOM 1461 C CA . PRO A 1 191 ? -7.128 25.935 28.190 1.00 91.31 191 PRO A CA 1
ATOM 1462 C C . PRO A 1 191 ? -6.072 26.623 27.312 1.00 91.31 191 PRO A C 1
ATOM 1464 O O . PRO A 1 191 ? -4.891 26.299 27.392 1.00 91.31 191 PRO A O 1
ATOM 1467 N N . LEU A 1 192 ? -6.491 27.599 26.501 1.00 91.12 192 LEU A N 1
ATOM 1468 C CA . LEU A 1 192 ? -5.579 28.470 25.749 1.00 91.12 192 LEU A CA 1
ATOM 1469 C C . LEU A 1 192 ? -5.563 29.871 26.349 1.00 91.12 192 LEU A C 1
ATOM 1471 O O . LEU A 1 192 ? -6.618 30.397 26.725 1.00 91.12 192 LEU A O 1
ATOM 1475 N N . THR A 1 193 ? -4.385 30.494 26.355 1.00 88.56 193 THR A N 1
ATOM 1476 C CA . THR A 1 193 ? -4.167 31.867 26.820 1.00 88.56 193 THR A CA 1
ATOM 1477 C C . THR A 1 193 ? -5.175 32.831 26.180 1.00 88.56 193 THR A C 1
ATOM 1479 O O . THR A 1 193 ? -5.392 32.834 24.964 1.00 88.56 193 THR A O 1
ATOM 1482 N N . GLY A 1 194 ? -5.859 33.614 27.020 1.00 84.94 194 GLY A N 1
ATOM 1483 C CA . GLY A 1 194 ? -6.865 34.591 26.587 1.00 84.94 194 GLY A CA 1
ATOM 1484 C C . GLY A 1 194 ? -8.206 34.007 26.119 1.00 84.94 194 GLY A C 1
ATOM 1485 O O . GLY A 1 194 ? -9.016 34.741 25.555 1.00 84.94 194 GLY A O 1
ATOM 1486 N N . THR A 1 195 ? -8.477 32.715 26.336 1.00 89.00 195 THR A N 1
ATOM 1487 C CA . THR A 1 195 ? -9.751 32.075 25.958 1.00 89.00 195 THR A CA 1
ATOM 1488 C C . THR A 1 195 ? -10.393 31.326 27.131 1.00 89.00 195 THR A C 1
ATOM 1490 O O . THR A 1 195 ? -9.726 30.959 28.091 1.00 89.00 195 THR A O 1
ATOM 1493 N N . GLN A 1 196 ? -11.708 31.094 27.062 1.00 85.25 196 GLN A N 1
ATOM 1494 C CA . GLN A 1 196 ? -12.467 30.393 28.109 1.00 85.25 196 GLN A CA 1
ATOM 1495 C C . GLN A 1 196 ? -12.649 28.904 27.792 1.00 85.25 196 GLN A C 1
ATOM 1497 O O . GLN A 1 196 ? -13.011 28.566 26.671 1.00 85.25 196 GLN A O 1
ATOM 1502 N N . GLY A 1 197 ? -12.502 28.009 28.768 1.00 86.00 197 GLY A N 1
ATOM 1503 C CA . GLY A 1 197 ? -12.778 26.569 28.627 1.00 86.00 197 GLY A CA 1
ATOM 1504 C C . GLY A 1 197 ? -11.714 25.758 27.868 1.00 86.00 197 GLY A C 1
ATOM 1505 O O . GLY A 1 197 ? -10.693 26.285 27.441 1.00 86.00 197 GLY A O 1
ATOM 1506 N N . GLU A 1 198 ? -11.978 24.462 27.689 1.00 89.81 198 GLU A N 1
ATOM 1507 C CA . GLU A 1 198 ? -11.043 23.497 27.089 1.00 89.81 198 GLU A CA 1
ATOM 1508 C C . GLU A 1 198 ? -11.020 23.573 25.552 1.00 89.81 198 GLU A C 1
ATOM 1510 O O . GLU A 1 198 ? -12.064 23.718 24.900 1.00 89.81 198 GLU A O 1
ATOM 1515 N N . TRP A 1 199 ? -9.824 23.456 24.980 1.00 93.81 199 TRP A N 1
ATOM 1516 C CA . TRP A 1 199 ? -9.556 23.402 23.548 1.00 93.81 199 TRP A CA 1
ATOM 1517 C C . TRP A 1 199 ? -8.781 22.145 23.180 1.00 93.81 199 TRP A C 1
ATOM 1519 O O . TRP A 1 199 ? -7.967 21.641 23.953 1.00 93.81 199 TRP A O 1
ATOM 1529 N N . LEU A 1 200 ? -9.025 21.682 21.959 1.00 94.94 200 LEU A N 1
ATOM 1530 C CA . LEU A 1 200 ? -8.350 20.556 21.339 1.00 94.94 200 LEU A CA 1
ATOM 1531 C C . LEU A 1 200 ? -7.428 21.092 20.248 1.00 94.94 200 LEU A C 1
ATOM 1533 O O . LEU A 1 200 ? -7.907 21.642 19.257 1.00 94.94 200 LEU A O 1
ATOM 1537 N N . GLY A 1 201 ? -6.120 20.963 20.429 1.00 95.00 201 GLY A N 1
ATOM 1538 C CA . GLY A 1 201 ? -5.150 21.212 19.369 1.00 95.00 201 GLY A CA 1
ATOM 1539 C C . GLY A 1 201 ? -4.985 19.953 18.535 1.00 95.00 201 GLY A C 1
ATOM 1540 O O . GLY A 1 201 ? -4.547 18.929 19.060 1.00 95.00 201 GLY A O 1
ATOM 1541 N N . VAL A 1 202 ? -5.361 20.017 17.262 1.00 94.44 202 VAL A N 1
ATOM 1542 C CA . VAL A 1 202 ? -5.262 18.895 16.323 1.00 94.44 202 VAL A CA 1
ATOM 1543 C C . VAL A 1 202 ? -4.247 19.200 15.230 1.00 94.44 202 VAL A C 1
ATOM 1545 O O . VAL A 1 202 ? -4.152 20.338 14.769 1.00 94.44 202 VAL A O 1
ATOM 1548 N N . GLU A 1 203 ? -3.510 18.177 14.822 1.00 93.00 203 GLU A N 1
ATOM 1549 C CA . GLU A 1 203 ? -2.675 18.138 13.624 1.00 93.00 203 GLU A CA 1
ATOM 1550 C C . GLU A 1 203 ? -3.428 17.360 12.539 1.00 93.00 203 GLU A C 1
ATOM 1552 O O . GLU A 1 203 ? -3.808 16.214 12.765 1.00 93.00 203 GLU A O 1
ATOM 1557 N N . TRP A 1 204 ? -3.676 17.981 11.390 1.00 92.19 204 TRP A N 1
ATOM 1558 C CA . TRP A 1 204 ? -4.368 17.363 10.261 1.00 92.19 204 TRP A CA 1
ATOM 1559 C C . TRP A 1 204 ? -3.420 16.515 9.423 1.00 92.19 204 TRP A C 1
ATOM 1561 O O . TRP A 1 204 ? -2.271 16.907 9.197 1.00 92.19 204 TRP A O 1
ATOM 1571 N N . ASP A 1 205 ? -3.937 15.402 8.905 1.00 87.50 205 ASP A N 1
ATOM 1572 C CA . ASP A 1 205 ? -3.203 14.593 7.932 1.00 87.50 205 ASP A CA 1
ATOM 1573 C C . ASP A 1 205 ? -3.061 15.346 6.607 1.00 87.50 205 ASP A C 1
ATOM 1575 O O . ASP A 1 205 ? -1.953 15.415 6.073 1.00 87.50 205 ASP A O 1
ATOM 1579 N N . ASP A 1 206 ? -4.148 15.979 6.143 1.00 86.88 206 ASP A N 1
ATOM 1580 C CA . ASP A 1 206 ? -4.145 16.935 5.033 1.00 86.88 206 ASP A CA 1
ATOM 1581 C C . ASP A 1 206 ? -3.717 18.336 5.524 1.00 86.88 206 ASP A C 1
ATOM 1583 O O . ASP A 1 206 ? -4.479 19.019 6.228 1.00 86.88 206 ASP A O 1
ATOM 1587 N N . PRO A 1 207 ? -2.530 18.834 5.121 1.00 83.62 207 PRO A N 1
ATOM 1588 C CA . PRO A 1 207 ? -2.059 20.156 5.511 1.00 83.62 207 PRO A CA 1
ATOM 1589 C C . PRO A 1 207 ? -2.941 21.305 5.003 1.00 83.62 207 PRO A C 1
ATOM 1591 O O . PRO A 1 207 ? -2.864 22.399 5.555 1.00 83.62 207 PRO A O 1
ATOM 1594 N N . SER A 1 208 ? -3.790 21.109 3.988 1.00 87.19 208 SER A N 1
ATOM 1595 C CA . SER A 1 208 ? -4.682 22.156 3.462 1.00 87.19 208 SER A CA 1
ATOM 1596 C C . SER A 1 208 ? -5.744 22.603 4.480 1.00 87.19 208 SER A C 1
ATOM 1598 O O . SER A 1 208 ? -6.270 23.719 4.412 1.00 87.19 208 SER A O 1
ATOM 1600 N N . ARG A 1 209 ? -6.037 21.742 5.461 1.00 89.62 209 ARG A N 1
ATOM 1601 C CA . ARG A 1 209 ? -7.056 21.950 6.498 1.00 89.62 209 ARG A CA 1
ATOM 1602 C C . ARG A 1 209 ? -6.558 22.762 7.686 1.00 89.62 209 ARG A C 1
ATOM 1604 O O . ARG A 1 209 ? -7.373 23.302 8.443 1.00 89.62 209 ARG A O 1
ATOM 1611 N N . GLY A 1 210 ? -5.243 22.842 7.877 1.00 87.19 210 GLY A N 1
ATOM 1612 C CA . GLY A 1 210 ? -4.663 23.558 9.001 1.00 87.19 210 GLY A CA 1
ATOM 1613 C C . GLY A 1 210 ? -4.682 25.076 8.820 1.00 87.19 210 GLY A C 1
ATOM 1614 O O . GLY A 1 210 ? -4.794 25.630 7.730 1.00 87.19 210 GLY A O 1
ATOM 1615 N N . LYS A 1 211 ? -4.594 25.775 9.949 1.00 89.56 211 LYS A N 1
ATOM 1616 C CA . LYS A 1 211 ? -4.629 27.242 10.039 1.00 89.56 211 LYS A CA 1
ATOM 1617 C C . LYS A 1 211 ? -3.325 27.816 10.581 1.00 89.56 211 LYS A C 1
ATOM 1619 O O . LYS A 1 211 ? -2.974 28.944 10.252 1.00 89.56 211 LYS A O 1
ATOM 1624 N N . HIS A 1 212 ? -2.631 27.042 11.406 1.00 89.38 212 HIS A N 1
ATOM 1625 C CA . HIS A 1 212 ? -1.386 27.399 12.081 1.00 89.38 212 HIS A CA 1
ATOM 1626 C C . HIS A 1 212 ? -0.507 26.147 12.231 1.00 89.38 212 HIS A C 1
ATOM 1628 O O . HIS A 1 212 ? -0.869 25.075 11.758 1.00 89.38 212 HIS A O 1
ATOM 1634 N N . ASN A 1 213 ? 0.638 26.273 12.888 1.00 88.12 213 ASN A N 1
ATOM 1635 C CA . ASN A 1 213 ? 1.641 25.226 13.136 1.00 88.12 213 ASN A CA 1
ATOM 1636 C C . ASN A 1 213 ? 1.669 24.775 14.616 1.00 88.12 213 ASN A C 1
ATOM 1638 O O . ASN A 1 213 ? 2.713 24.404 15.145 1.00 88.12 213 ASN A O 1
ATOM 1642 N N . GLY A 1 214 ? 0.537 24.901 15.314 1.00 89.69 214 GLY A N 1
ATOM 1643 C CA . GLY A 1 214 ? 0.427 24.648 16.760 1.00 89.69 214 GLY A CA 1
ATOM 1644 C C . GLY A 1 214 ? 0.683 25.866 17.663 1.00 89.69 214 GLY A C 1
ATOM 1645 O O . GLY A 1 214 ? 0.592 25.744 18.883 1.00 89.69 214 GLY A O 1
ATOM 1646 N N . GLN A 1 215 ? 0.932 27.049 17.088 1.00 91.31 215 GLN A N 1
ATOM 1647 C CA . GLN A 1 215 ? 1.040 28.301 17.846 1.00 91.31 215 GLN A CA 1
ATOM 1648 C C . GLN A 1 215 ? -0.312 28.971 18.110 1.00 91.31 215 GLN A C 1
ATOM 1650 O O . GLN A 1 215 ? -1.201 28.964 17.254 1.00 91.31 215 GLN A O 1
ATOM 1655 N N . HIS A 1 216 ? -0.425 29.627 19.266 1.00 89.31 216 HIS A N 1
ATOM 1656 C CA . HIS A 1 216 ? -1.528 30.520 19.628 1.00 89.31 216 HIS A CA 1
ATOM 1657 C C . HIS A 1 216 ? -0.959 31.807 20.234 1.00 89.31 216 HIS A C 1
ATOM 1659 O O . HIS A 1 216 ? -0.214 31.755 21.203 1.00 89.31 216 HIS A O 1
ATOM 1665 N N . GLN A 1 217 ? -1.278 32.969 19.651 1.00 87.31 217 GLN A N 1
ATOM 1666 C CA . GLN A 1 217 ? -0.793 34.290 20.108 1.00 87.31 217 GLN A CA 1
ATOM 1667 C C . GLN A 1 217 ? 0.741 34.410 20.266 1.00 87.31 217 GLN A C 1
ATOM 1669 O O . GLN A 1 217 ? 1.229 35.148 21.115 1.00 87.31 217 GLN A O 1
ATOM 1674 N N . GLY A 1 218 ? 1.508 33.708 19.426 1.00 83.56 218 GLY A N 1
ATOM 1675 C CA . GLY A 1 218 ? 2.977 33.713 19.465 1.00 83.56 218 GLY A CA 1
ATOM 1676 C C . GLY A 1 218 ? 3.593 32.702 20.439 1.00 83.56 218 GLY A C 1
ATOM 1677 O O . GLY A 1 218 ? 4.807 32.525 20.425 1.00 83.56 218 GLY A O 1
ATOM 1678 N N . GLU A 1 219 ? 2.779 31.998 21.230 1.00 88.06 219 GLU A N 1
ATOM 1679 C CA . GLU A 1 219 ? 3.212 30.903 22.102 1.00 88.06 219 GLU A CA 1
ATOM 1680 C C . GLU A 1 219 ? 3.061 29.553 21.381 1.00 88.06 219 GLU A C 1
ATOM 1682 O O . GLU A 1 219 ? 2.027 29.275 20.764 1.00 88.06 219 GLU A O 1
ATOM 1687 N N . GLN A 1 220 ? 4.088 28.701 21.443 1.00 91.06 220 GLN A N 1
ATOM 1688 C CA . GLN A 1 220 ? 4.042 27.346 20.889 1.00 91.06 220 GLN A CA 1
ATOM 1689 C C . GLN A 1 220 ? 3.329 26.412 21.874 1.00 91.06 220 GLN A C 1
ATOM 1691 O O . GLN A 1 220 ? 3.917 25.986 22.862 1.00 91.06 220 GLN A O 1
ATOM 1696 N N . VAL A 1 221 ? 2.064 26.083 21.599 1.00 91.75 221 VAL A N 1
ATOM 1697 C CA . VAL A 1 221 ? 1.241 25.252 22.498 1.00 91.75 221 VAL A CA 1
ATOM 1698 C C . VAL A 1 221 ? 1.545 23.763 22.325 1.00 91.75 221 VAL A C 1
ATOM 1700 O O . VAL A 1 221 ? 1.560 23.010 23.293 1.00 91.75 221 VAL A O 1
ATOM 1703 N N . PHE A 1 222 ? 1.770 23.323 21.086 1.00 91.12 222 PHE A N 1
ATOM 1704 C CA . PHE A 1 222 ? 2.186 21.956 20.769 1.00 91.12 222 PHE A CA 1
ATOM 1705 C C . PHE A 1 222 ? 2.971 21.919 19.463 1.00 91.12 222 PHE A C 1
ATOM 1707 O O . PHE A 1 222 ? 2.786 22.778 18.602 1.00 91.12 222 PHE A O 1
ATOM 1714 N N . GLU A 1 223 ? 3.819 20.910 19.291 1.00 87.19 223 GLU A N 1
ATOM 1715 C CA . GLU A 1 223 ? 4.555 20.684 18.047 1.00 87.19 223 GLU A CA 1
ATOM 1716 C C . GLU A 1 223 ? 3.822 19.684 17.147 1.00 87.19 223 GLU A C 1
ATOM 1718 O O . GLU A 1 223 ? 3.240 18.702 17.615 1.00 87.19 223 GLU A O 1
ATOM 1723 N N . CYS A 1 224 ? 3.841 19.945 15.840 1.00 83.00 224 CYS A N 1
ATOM 1724 C CA . CYS A 1 224 ? 3.314 19.027 14.833 1.00 83.00 224 CYS A CA 1
ATOM 1725 C C . CYS A 1 224 ? 4.431 18.084 14.371 1.00 83.00 224 CYS A C 1
ATOM 1727 O O . CYS A 1 224 ? 5.558 18.534 14.148 1.00 83.00 224 CYS A O 1
ATOM 1729 N N . ALA A 1 225 ? 4.127 16.797 14.193 1.00 72.75 225 ALA A N 1
ATOM 1730 C CA . ALA A 1 225 ? 5.116 15.835 13.701 1.00 72.75 225 ALA A CA 1
ATOM 1731 C C . ALA A 1 225 ? 5.507 16.127 12.246 1.00 72.75 225 ALA A C 1
ATOM 1733 O O . ALA A 1 225 ? 6.685 16.074 11.889 1.00 72.75 225 ALA A O 1
ATOM 1734 N N . ARG A 1 226 ? 4.533 16.497 11.407 1.00 69.38 226 ARG A N 1
ATOM 1735 C CA . ARG A 1 226 ? 4.784 16.992 10.053 1.00 69.38 226 ARG A CA 1
ATOM 1736 C C . ARG A 1 226 ? 5.130 18.479 10.158 1.00 69.38 226 ARG A C 1
ATOM 1738 O O . ARG A 1 226 ? 4.312 19.295 10.584 1.00 69.38 226 ARG A O 1
ATOM 1745 N N . ARG A 1 227 ? 6.356 18.862 9.789 1.00 60.09 227 ARG A N 1
ATOM 1746 C CA . ARG A 1 227 ? 6.792 20.269 9.805 1.00 60.09 227 ARG A CA 1
ATOM 1747 C C . ARG A 1 227 ? 6.193 21.013 8.611 1.00 60.09 227 ARG A C 1
ATOM 1749 O O . ARG A 1 227 ? 6.830 21.145 7.572 1.00 60.09 227 ARG A O 1
ATOM 1756 N N . HIS A 1 228 ? 4.962 21.490 8.761 1.00 66.88 228 HIS A N 1
ATOM 1757 C CA . HIS A 1 228 ? 4.285 22.319 7.767 1.00 66.88 228 HIS A CA 1
ATOM 1758 C C . HIS A 1 228 ? 3.794 23.624 8.405 1.00 66.88 228 HIS A C 1
ATOM 1760 O O . HIS A 1 228 ? 3.396 23.653 9.567 1.00 66.88 228 HIS A O 1
ATOM 1766 N N . ALA A 1 229 ? 3.804 24.725 7.648 1.00 70.38 229 ALA A N 1
ATOM 1767 C CA . ALA A 1 229 ? 3.487 26.052 8.189 1.00 70.38 229 ALA A CA 1
ATOM 1768 C C . ALA A 1 229 ? 2.032 26.186 8.685 1.00 70.38 229 ALA A C 1
ATOM 1770 O O . ALA A 1 229 ? 1.733 27.045 9.514 1.00 70.38 229 ALA A O 1
ATOM 1771 N N . LYS A 1 230 ? 1.118 25.361 8.158 1.00 83.00 230 LYS A N 1
ATOM 1772 C CA . LYS A 1 230 ? -0.325 25.428 8.432 1.00 83.00 230 LYS A CA 1
ATOM 1773 C C . LYS A 1 230 ? -0.980 24.047 8.491 1.00 83.00 230 LYS A C 1
ATOM 1775 O O . LYS A 1 230 ? -1.890 23.801 7.725 1.00 83.00 230 LYS A O 1
ATOM 1780 N N . ASN A 1 231 ? -0.538 23.126 9.339 1.00 89.25 231 ASN A N 1
ATOM 1781 C CA . ASN A 1 231 ? -1.165 21.794 9.469 1.00 89.25 231 ASN A CA 1
ATOM 1782 C C . ASN A 1 231 ? -1.946 21.575 10.771 1.00 89.25 231 ASN A C 1
ATOM 1784 O O . ASN A 1 231 ? -2.510 20.509 10.971 1.00 89.25 231 ASN A O 1
ATOM 1788 N N . ALA A 1 232 ? -2.033 22.572 11.644 1.00 92.38 232 ALA A N 1
ATOM 1789 C CA . ALA A 1 232 ? -2.716 22.472 12.925 1.00 92.38 232 ALA A CA 1
ATOM 1790 C C . ALA A 1 232 ? -3.950 23.375 13.024 1.00 92.38 232 ALA A C 1
ATOM 1792 O O . ALA A 1 232 ? -4.093 24.381 12.320 1.00 92.38 232 ALA A O 1
ATOM 1793 N N . SER A 1 233 ? -4.879 23.009 13.904 1.00 94.44 233 SER A N 1
ATOM 1794 C CA . SER A 1 233 ? -6.064 23.801 14.252 1.00 94.44 233 SER A CA 1
ATOM 1795 C C . SER A 1 233 ? -6.445 23.623 15.719 1.00 94.44 233 SER A C 1
ATOM 1797 O O . SER A 1 233 ? -6.338 22.525 16.255 1.00 94.44 233 SER A O 1
ATOM 1799 N N . PHE A 1 234 ? -6.955 24.679 16.354 1.00 94.19 234 PHE A N 1
ATOM 1800 C CA . PHE A 1 234 ? -7.645 24.573 17.641 1.00 94.19 234 PHE A CA 1
ATOM 1801 C C . PHE A 1 234 ? -9.154 24.424 17.441 1.00 94.19 234 PHE A C 1
ATOM 1803 O O . PHE A 1 234 ? -9.799 25.241 16.778 1.00 94.19 234 PHE A O 1
ATOM 1810 N N . LEU A 1 235 ? -9.722 23.372 18.024 1.00 94.19 235 LEU A N 1
ATOM 1811 C CA . LEU A 1 235 ? -11.125 22.995 17.915 1.00 94.19 235 LEU A CA 1
ATOM 1812 C C . LEU A 1 235 ? -11.776 22.903 19.296 1.00 94.19 235 LEU A C 1
ATOM 1814 O O . LEU A 1 235 ? -11.117 22.700 20.315 1.00 94.19 235 LEU A O 1
ATOM 1818 N N . ARG A 1 236 ? -13.104 23.011 19.315 1.00 91.56 236 ARG A N 1
ATOM 1819 C CA . ARG A 1 236 ? -13.919 22.639 20.475 1.00 91.56 236 ARG A CA 1
ATOM 1820 C C . ARG A 1 236 ? -14.444 21.231 20.298 1.00 91.56 236 ARG A C 1
ATOM 1822 O O . ARG A 1 236 ? -14.788 20.839 19.181 1.00 91.56 236 ARG A O 1
ATOM 1829 N N . TRP A 1 237 ? -14.556 20.512 21.411 1.00 91.12 237 TRP A N 1
ATOM 1830 C CA . TRP A 1 237 ? -15.227 19.223 21.419 1.00 91.12 237 TRP A CA 1
ATOM 1831 C C . TRP A 1 237 ? -16.652 19.350 20.868 1.00 91.12 237 TRP A C 1
ATOM 1833 O O . TRP A 1 237 ? -17.405 20.256 21.229 1.00 91.12 237 TRP A O 1
ATOM 1843 N N . ASN A 1 238 ? -17.003 18.444 19.958 1.00 89.56 238 ASN A N 1
ATOM 1844 C CA . ASN A 1 238 ? -18.336 18.342 19.390 1.00 89.56 238 ASN A CA 1
ATOM 1845 C C . ASN A 1 238 ? -18.575 16.895 18.953 1.00 89.56 238 ASN A C 1
ATOM 1847 O O . ASN A 1 238 ? -18.154 16.511 17.864 1.00 89.56 238 ASN A O 1
ATOM 1851 N N . ALA A 1 239 ? -19.293 16.116 19.762 1.00 84.38 239 ALA A N 1
ATOM 1852 C CA . ALA A 1 239 ? -19.546 14.697 19.491 1.00 84.38 239 ALA A CA 1
ATOM 1853 C C . ALA A 1 239 ? -20.331 14.408 18.196 1.00 84.38 239 ALA A C 1
ATOM 1855 O O . ALA A 1 239 ? -20.408 13.258 17.779 1.00 84.38 239 ALA A O 1
ATOM 1856 N N . LYS A 1 240 ? -20.938 15.418 17.552 1.00 85.69 240 LYS A N 1
ATOM 1857 C CA . LYS A 1 240 ? -21.603 15.252 16.246 1.00 85.69 240 LYS A CA 1
ATOM 1858 C C . LYS A 1 240 ? -20.656 15.446 15.065 1.00 85.69 240 LYS A C 1
ATOM 1860 O O . LYS A 1 240 ? -20.956 14.978 13.975 1.00 85.69 240 LYS A O 1
ATOM 1865 N N . LYS A 1 241 ? -19.568 16.197 15.255 1.00 89.12 241 LYS A N 1
ATOM 1866 C CA . LYS A 1 241 ? -18.590 16.503 14.199 1.00 89.12 241 LYS A CA 1
ATOM 1867 C C . LYS A 1 241 ? -17.295 15.721 14.357 1.00 89.12 241 LYS A C 1
ATOM 1869 O O . LYS A 1 241 ? -16.611 15.521 13.362 1.00 89.12 241 LYS A O 1
ATOM 1874 N N . ILE A 1 242 ? -16.951 15.350 15.586 1.00 92.31 242 ILE A N 1
ATOM 1875 C CA . ILE A 1 242 ? -15.707 14.674 15.927 1.00 92.31 242 ILE A CA 1
ATOM 1876 C C . ILE A 1 242 ? -16.027 13.224 16.269 1.00 92.31 242 ILE A C 1
ATOM 1878 O O . ILE A 1 242 ? -16.740 12.950 17.235 1.00 92.31 242 ILE A O 1
ATOM 1882 N N . SER A 1 243 ? -15.479 12.316 15.475 1.00 92.81 243 SER A N 1
ATOM 1883 C CA . SER A 1 243 ? -15.490 10.880 15.710 1.00 92.81 243 SER A CA 1
ATOM 1884 C C . SER A 1 243 ? -14.203 10.476 16.420 1.00 92.81 243 SER A C 1
ATOM 1886 O O . SER A 1 243 ? -13.106 10.817 15.980 1.00 92.81 243 SER A O 1
ATOM 1888 N N . LEU A 1 244 ? -14.345 9.749 17.527 1.00 92.25 244 LEU A N 1
ATOM 1889 C CA . LEU A 1 244 ? -13.229 9.135 18.259 1.00 92.25 244 LEU A CA 1
ATOM 1890 C C . LEU A 1 244 ? -12.927 7.716 17.764 1.00 92.25 244 LEU A C 1
ATOM 1892 O O . LEU A 1 244 ? -12.085 7.033 18.331 1.00 92.25 244 LEU A O 1
ATOM 1896 N N . GLY A 1 245 ? -13.644 7.253 16.742 1.00 92.19 245 GLY A N 1
ATOM 1897 C CA . GLY A 1 245 ? -13.516 5.894 16.258 1.00 92.19 245 GLY A CA 1
ATOM 1898 C C . GLY A 1 245 ? -14.428 4.872 16.919 1.00 92.19 245 GLY A C 1
ATOM 1899 O O . GLY A 1 245 ? -15.199 5.151 17.843 1.00 92.19 245 GLY A O 1
ATOM 1900 N N . ARG A 1 246 ? -14.382 3.671 16.353 1.00 91.56 246 ARG A N 1
ATOM 1901 C CA . ARG A 1 246 ? -15.212 2.511 16.671 1.00 91.56 246 ARG A CA 1
ATOM 1902 C C . ARG A 1 246 ? -14.355 1.244 16.640 1.00 91.56 246 ARG A C 1
ATOM 1904 O O . ARG A 1 246 ? -13.286 1.218 16.027 1.00 91.56 246 ARG A O 1
ATOM 1911 N N . ALA A 1 247 ? -14.864 0.189 17.274 1.00 92.06 247 ALA A N 1
ATOM 1912 C CA . ALA A 1 247 ? -14.256 -1.133 17.228 1.00 92.06 247 ALA A CA 1
ATOM 1913 C C . ALA A 1 247 ? -14.297 -1.713 15.805 1.00 92.06 247 ALA A C 1
ATOM 1915 O O . ALA A 1 247 ? -15.251 -1.480 15.056 1.00 92.06 247 ALA A O 1
ATOM 1916 N N . PHE A 1 248 ? -13.287 -2.505 15.451 1.00 95.56 248 PHE A N 1
ATOM 1917 C CA . PHE A 1 248 ? -13.189 -3.182 14.159 1.00 95.56 248 PHE A CA 1
ATOM 1918 C C . PHE A 1 248 ? -14.468 -3.953 13.788 1.00 95.56 248 PHE A C 1
ATOM 1920 O O . PHE A 1 248 ? -15.024 -3.727 12.709 1.00 95.56 248 PHE A O 1
ATOM 1927 N N . LEU A 1 249 ? -14.978 -4.815 14.677 1.00 91.19 249 LEU A N 1
ATOM 1928 C CA . LEU A 1 249 ? -16.173 -5.623 14.408 1.00 91.19 249 LEU A CA 1
ATOM 1929 C C . LEU A 1 249 ? -17.444 -4.779 14.302 1.00 91.19 249 LEU A C 1
ATOM 1931 O O . LEU A 1 249 ? -18.311 -5.092 13.486 1.00 91.19 249 LEU A O 1
ATOM 1935 N N . ASP A 1 250 ? -17.540 -3.680 15.051 1.00 87.94 250 ASP A N 1
ATOM 1936 C CA . ASP A 1 250 ? -18.669 -2.752 14.948 1.00 87.94 250 ASP A CA 1
ATOM 1937 C C . ASP A 1 250 ? -18.712 -2.087 13.568 1.00 87.94 250 ASP A C 1
ATOM 1939 O O . ASP A 1 250 ? -19.783 -1.963 12.962 1.00 87.94 250 ASP A O 1
ATOM 1943 N N . VAL A 1 251 ? -17.556 -1.642 13.064 1.00 91.69 251 VAL A N 1
ATOM 1944 C CA . VAL A 1 251 ? -17.447 -1.032 11.732 1.00 91.69 251 VAL A CA 1
ATOM 1945 C C . VAL A 1 251 ? -17.737 -2.074 10.655 1.00 91.69 251 VAL A C 1
ATOM 1947 O O . VAL A 1 251 ? -18.573 -1.821 9.783 1.00 91.69 251 VAL A O 1
ATOM 1950 N N . LEU A 1 252 ? -17.134 -3.261 10.765 1.00 90.25 252 LEU A N 1
ATOM 1951 C CA . LEU A 1 252 ? -17.356 -4.394 9.868 1.00 90.25 252 LEU A CA 1
ATOM 1952 C C . LEU A 1 252 ? -18.844 -4.763 9.791 1.00 90.25 252 LEU A C 1
ATOM 1954 O O . LEU A 1 252 ? -19.419 -4.808 8.704 1.00 90.25 252 LEU A O 1
ATOM 1958 N N . ALA A 1 253 ? -19.494 -4.968 10.937 1.00 86.12 253 ALA A N 1
ATOM 1959 C CA . ALA A 1 253 ? -20.915 -5.277 11.005 1.00 86.12 253 ALA A CA 1
ATOM 1960 C C . ALA A 1 253 ? -21.760 -4.142 10.413 1.00 86.12 253 ALA A C 1
ATOM 1962 O O . ALA A 1 253 ? -22.671 -4.413 9.637 1.00 86.12 253 ALA A O 1
ATOM 1963 N N . SER A 1 254 ? -21.436 -2.878 10.704 1.00 86.19 254 SER A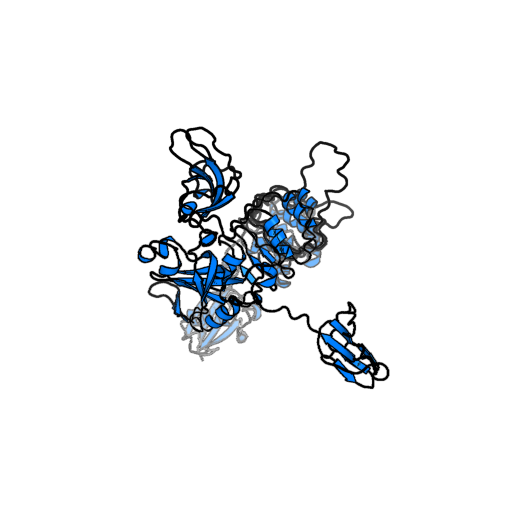 N 1
ATOM 1964 C CA . SER A 1 254 ? -22.172 -1.753 10.118 1.00 86.19 254 SER A CA 1
ATOM 1965 C C . SER A 1 254 ? -21.989 -1.610 8.608 1.00 86.19 254 SER A C 1
ATOM 1967 O O . SER A 1 254 ? -22.876 -1.071 7.967 1.00 86.19 254 SER A O 1
ATOM 1969 N N . LYS A 1 255 ? -20.885 -2.096 8.029 1.00 85.94 255 LYS A N 1
ATOM 1970 C CA . LYS A 1 255 ? -20.676 -2.069 6.576 1.00 85.94 255 LYS A CA 1
ATOM 1971 C C . LYS A 1 255 ? -21.351 -3.246 5.874 1.00 85.94 255 LYS A C 1
ATOM 1973 O O . LYS A 1 255 ? -21.954 -3.059 4.829 1.00 85.94 255 LYS A O 1
ATOM 1978 N N . TYR A 1 256 ? -21.241 -4.449 6.438 1.00 82.31 256 TYR A N 1
ATOM 1979 C CA . TYR A 1 256 ? -21.610 -5.684 5.736 1.00 82.31 256 TYR A CA 1
ATOM 1980 C C . TYR A 1 256 ? -22.927 -6.316 6.203 1.00 82.31 256 TYR A C 1
ATOM 1982 O O . TYR A 1 256 ? -23.523 -7.078 5.449 1.00 82.31 256 TYR A O 1
ATOM 1990 N N . LYS A 1 257 ? -23.413 -6.024 7.419 1.00 74.94 257 LYS A N 1
ATOM 1991 C CA . LYS A 1 257 ? -24.735 -6.488 7.894 1.00 74.94 257 LYS A CA 1
ATOM 1992 C C . LYS A 1 257 ? -25.846 -5.462 7.667 1.00 74.94 257 LYS A C 1
ATOM 1994 O O . LYS A 1 257 ? -27.014 -5.822 7.774 1.00 74.94 257 LYS A O 1
ATOM 1999 N N . ALA A 1 258 ? -25.509 -4.202 7.398 1.00 57.50 258 ALA A N 1
ATOM 2000 C CA . ALA A 1 258 ? -26.471 -3.107 7.366 1.00 57.50 258 ALA A CA 1
ATOM 2001 C C . ALA A 1 258 ? -26.961 -2.764 5.950 1.00 57.50 258 ALA A C 1
ATOM 2003 O O . ALA A 1 258 ? -26.944 -1.602 5.578 1.00 57.50 258 ALA A O 1
ATOM 2004 N N . SER A 1 259 ? -27.426 -3.751 5.185 1.00 53.19 259 SER A N 1
ATOM 2005 C CA . SER A 1 259 ? -28.494 -3.542 4.199 1.00 53.19 259 SER A CA 1
ATOM 2006 C C . SER A 1 259 ? -28.955 -4.873 3.604 1.00 53.19 259 SER A C 1
ATOM 2008 O O . SER A 1 259 ? -28.189 -5.621 3.002 1.00 53.19 259 SER A O 1
ATOM 2010 N N . GLU A 1 260 ? -30.246 -5.173 3.741 1.00 50.44 260 GLU A N 1
ATOM 2011 C CA . GLU A 1 260 ? -30.942 -5.949 2.715 1.00 50.44 260 GLU A CA 1
ATOM 2012 C C . GLU A 1 260 ? -31.277 -4.961 1.595 1.00 50.44 260 GLU A C 1
ATOM 2014 O O . GLU A 1 260 ? -32.398 -4.478 1.487 1.00 50.44 260 GLU A O 1
ATOM 2019 N N . GLU A 1 261 ? -30.268 -4.554 0.824 1.00 53.62 261 GLU A N 1
ATOM 2020 C CA . GLU A 1 261 ? -30.520 -3.807 -0.404 1.00 53.62 261 GLU A CA 1
ATOM 2021 C C . GLU A 1 261 ? -31.155 -4.773 -1.408 1.00 53.62 261 GLU A C 1
ATOM 2023 O O . GLU A 1 261 ? -30.525 -5.729 -1.864 1.00 53.62 261 GLU A O 1
ATOM 2028 N N . GLU A 1 262 ? -32.441 -4.564 -1.691 1.00 55.72 262 GLU A N 1
ATOM 2029 C CA . GLU A 1 262 ? -33.092 -5.163 -2.853 1.00 55.72 262 GLU A CA 1
ATOM 2030 C C . GLU A 1 262 ? -32.442 -4.628 -4.135 1.00 55.72 262 GLU A C 1
ATOM 2032 O O . GLU A 1 262 ? -31.849 -3.544 -4.136 1.00 55.72 262 GLU A O 1
ATOM 2037 N N . ASP A 1 263 ? -32.537 -5.401 -5.218 1.00 57.62 263 ASP A N 1
ATOM 2038 C CA . ASP A 1 263 ? -32.076 -4.976 -6.539 1.00 57.62 263 ASP A CA 1
ATOM 2039 C C . ASP A 1 263 ? -32.770 -3.636 -6.889 1.00 57.62 263 ASP A C 1
ATOM 2041 O O . ASP A 1 263 ? -33.991 -3.498 -6.804 1.00 57.62 263 ASP A O 1
ATOM 2045 N N . GLN A 1 264 ? -31.974 -2.615 -7.207 1.00 61.28 264 GLN A N 1
ATOM 2046 C CA . GLN A 1 264 ? -32.392 -1.229 -7.423 1.00 61.28 264 GLN A CA 1
ATOM 2047 C C . GLN A 1 264 ? -31.903 -0.738 -8.786 1.00 61.28 264 GLN A C 1
ATOM 2049 O O . GLN A 1 264 ? -30.876 -1.171 -9.304 1.00 61.28 264 GLN A O 1
ATOM 2054 N N . VAL A 1 265 ? -32.618 0.224 -9.364 1.00 64.25 265 VAL A N 1
ATOM 2055 C CA . VAL A 1 265 ? -32.175 0.907 -10.582 1.00 64.25 265 VAL A CA 1
ATOM 2056 C C . VAL A 1 265 ? -31.303 2.100 -10.185 1.00 64.25 265 VAL A C 1
ATOM 2058 O O . VAL A 1 265 ? -31.795 3.108 -9.679 1.00 64.25 265 VAL A O 1
ATOM 2061 N N . LEU A 1 266 ? -29.992 1.986 -10.399 1.00 66.69 266 LEU A N 1
ATOM 2062 C CA . LEU A 1 266 ? -29.021 3.060 -10.197 1.00 66.69 266 LEU A CA 1
ATOM 2063 C C . LEU A 1 266 ? -28.972 3.957 -11.436 1.00 66.69 266 LEU A C 1
ATOM 2065 O O . LEU A 1 266 ? -28.678 3.489 -12.531 1.00 66.69 266 LEU A O 1
ATOM 2069 N N . ARG A 1 267 ? -29.186 5.268 -11.276 1.00 67.56 267 ARG A N 1
ATOM 2070 C CA . ARG A 1 267 ? -28.907 6.245 -12.343 1.00 67.56 267 ARG A CA 1
ATOM 2071 C C . ARG A 1 267 ? -27.480 6.755 -12.251 1.00 67.56 267 ARG A C 1
ATOM 2073 O O . ARG A 1 267 ? -27.127 7.458 -11.304 1.00 67.56 267 ARG A O 1
ATOM 2080 N N . LEU A 1 268 ? -26.685 6.471 -13.275 1.00 63.59 268 LEU A N 1
ATOM 2081 C CA . LEU A 1 268 ? -25.339 7.013 -13.434 1.00 63.59 268 LEU A CA 1
ATOM 2082 C C . LEU A 1 268 ? -25.379 8.193 -14.416 1.00 63.59 268 LEU A C 1
ATOM 2084 O O . LEU A 1 268 ? -25.634 7.993 -15.599 1.00 63.59 268 LEU A O 1
ATOM 2088 N N . GLY A 1 269 ? -25.104 9.420 -13.947 1.00 56.56 269 GLY A N 1
ATOM 2089 C CA . GLY A 1 269 ? -24.875 10.580 -14.834 1.00 56.56 269 GLY A CA 1
ATOM 2090 C C . GLY A 1 269 ? -25.914 11.714 -14.829 1.00 56.56 269 GLY A C 1
ATOM 2091 O O . GLY A 1 269 ? -26.078 12.389 -15.839 1.00 56.56 269 GLY A O 1
ATOM 2092 N N . GLY A 1 270 ? -26.596 11.991 -13.712 1.00 67.75 270 GLY A N 1
ATOM 2093 C CA . GLY A 1 270 ? -27.519 13.135 -13.619 1.00 67.75 270 GLY A CA 1
ATOM 2094 C C . GLY A 1 270 ? -28.871 12.894 -14.307 1.00 67.75 270 GLY A C 1
ATOM 2095 O O . GLY A 1 270 ? -29.335 11.758 -14.374 1.00 67.75 270 GLY A O 1
ATOM 2096 N N . LYS A 1 271 ? -29.550 13.962 -14.764 1.00 65.50 271 LYS A N 1
ATOM 2097 C CA . LYS A 1 271 ? -30.939 13.882 -15.274 1.00 65.50 271 LYS A CA 1
ATOM 2098 C C . LYS A 1 271 ? -31.097 13.020 -16.537 1.00 65.50 271 LYS A C 1
ATOM 2100 O O . LYS A 1 271 ? -32.136 12.378 -16.655 1.00 65.50 271 LYS A O 1
ATOM 2105 N N . ASP A 1 272 ? -30.062 12.943 -17.375 1.00 71.12 272 ASP A N 1
ATOM 2106 C CA . ASP A 1 272 ? -30.010 12.124 -18.600 1.00 71.12 272 ASP A CA 1
ATOM 2107 C C . ASP A 1 272 ? -29.130 10.865 -18.428 1.00 71.12 272 ASP A C 1
ATOM 2109 O O . ASP A 1 272 ? -28.624 10.299 -19.395 1.00 71.12 272 ASP A O 1
ATOM 2113 N N . GLY A 1 273 ? -28.889 10.456 -17.177 1.00 66.88 273 GLY A N 1
ATOM 2114 C CA . GLY A 1 273 ? -28.011 9.341 -16.835 1.00 66.88 273 GLY A CA 1
ATOM 2115 C C . GLY A 1 273 ? -28.571 7.964 -17.201 1.00 66.88 273 GLY A C 1
ATOM 2116 O O . GLY A 1 273 ? -29.783 7.750 -17.214 1.00 66.88 273 GLY A O 1
ATOM 2117 N N . VAL A 1 274 ? -27.667 7.015 -17.446 1.00 65.81 274 VAL A N 1
ATOM 2118 C CA . VAL A 1 274 ? -27.998 5.615 -17.745 1.00 65.81 274 VAL A CA 1
ATOM 2119 C C . VAL A 1 274 ? -28.596 4.963 -16.501 1.00 65.81 274 VAL A C 1
ATOM 2121 O O . VAL A 1 274 ? -27.982 4.971 -15.432 1.00 65.81 274 VAL A O 1
ATOM 2124 N N . GLU A 1 275 ? -29.791 4.396 -16.650 1.00 74.31 275 GLU A N 1
ATOM 2125 C CA . GLU A 1 275 ? -30.417 3.533 -15.651 1.00 74.31 275 GLU A CA 1
ATOM 2126 C C . GLU A 1 275 ? -29.790 2.138 -15.714 1.00 74.31 275 GLU A C 1
ATOM 2128 O O . GLU A 1 275 ? -29.876 1.443 -16.725 1.00 74.31 275 GLU A O 1
ATOM 2133 N N . VAL A 1 276 ? -29.129 1.744 -14.630 1.00 71.00 276 VAL A N 1
ATOM 2134 C CA . VAL A 1 276 ? -28.497 0.439 -14.451 1.00 71.00 276 VAL A CA 1
ATOM 2135 C C . VAL A 1 276 ? -29.284 -0.328 -13.399 1.00 71.00 276 VAL A C 1
ATOM 2137 O O . VAL A 1 276 ? -29.266 0.025 -12.224 1.00 71.00 276 VAL A O 1
ATOM 2140 N N . GLU A 1 277 ? -29.972 -1.387 -13.811 1.00 69.38 277 GLU A N 1
ATOM 2141 C CA . GLU A 1 277 ? -30.646 -2.308 -12.894 1.00 69.38 277 GLU A CA 1
ATOM 2142 C C . GLU A 1 277 ? -29.615 -3.229 -12.225 1.00 69.38 277 GLU A C 1
ATOM 2144 O O . GLU A 1 277 ? -28.850 -3.928 -12.897 1.00 69.38 277 GLU A O 1
ATOM 2149 N N . THR A 1 278 ? -29.555 -3.220 -10.892 1.00 63.09 278 THR A N 1
ATOM 2150 C CA . THR A 1 278 ? -28.579 -4.010 -10.137 1.00 63.09 278 THR A CA 1
ATOM 2151 C C . THR A 1 278 ? -29.040 -5.456 -9.958 1.00 63.09 278 THR A C 1
ATOM 2153 O O . THR A 1 278 ? -29.435 -5.871 -8.879 1.00 63.09 278 THR A O 1
ATOM 2156 N N . VAL A 1 279 ? -28.965 -6.272 -11.011 1.00 58.94 279 VAL A N 1
ATOM 2157 C CA . VAL A 1 279 ? -29.393 -7.682 -10.935 1.00 58.94 279 VAL A CA 1
ATOM 2158 C C . VAL A 1 279 ? -28.434 -8.507 -10.064 1.00 58.94 279 VAL A C 1
ATOM 2160 O O . VAL A 1 279 ? -27.251 -8.660 -10.382 1.00 58.94 279 VAL A O 1
ATOM 2163 N N . GLY A 1 280 ? -28.946 -9.092 -8.977 1.00 59.25 280 GLY A N 1
ATOM 2164 C CA . GLY A 1 280 ? -28.195 -9.996 -8.097 1.00 59.25 280 GLY A CA 1
ATOM 2165 C C . GLY A 1 280 ? -27.421 -9.316 -6.963 1.00 59.25 280 GLY A C 1
ATOM 2166 O O . GLY A 1 280 ? -26.735 -10.015 -6.204 1.00 59.25 280 GLY A O 1
ATOM 2167 N N . PHE A 1 281 ? -27.557 -8.000 -6.794 1.00 62.69 281 PHE A N 1
ATOM 2168 C CA . PHE A 1 281 ? -26.955 -7.268 -5.677 1.00 62.69 281 PHE A CA 1
ATOM 2169 C C . PHE A 1 281 ? -27.546 -7.716 -4.335 1.00 62.69 281 PHE A C 1
ATOM 2171 O O . PHE A 1 281 ? -26.786 -7.941 -3.392 1.00 62.69 281 PHE A O 1
ATOM 2178 N N . GLY A 1 282 ? -28.847 -8.020 -4.271 1.00 60.59 282 GLY A N 1
ATOM 2179 C CA . GLY A 1 282 ? -29.472 -8.556 -3.057 1.00 60.59 282 GLY A CA 1
ATOM 2180 C C . GLY A 1 282 ? -28.935 -9.935 -2.645 1.00 60.59 282 GLY A C 1
ATOM 2181 O O . GLY A 1 282 ? -28.820 -10.248 -1.457 1.00 60.59 282 GLY A O 1
ATOM 2182 N N . LYS A 1 283 ? -28.519 -10.773 -3.607 1.00 62.66 283 LYS A N 1
ATOM 2183 C CA . LYS A 1 283 ? -27.861 -12.062 -3.315 1.00 62.66 283 LYS A CA 1
ATOM 2184 C C . LYS A 1 283 ? -26.448 -11.855 -2.765 1.00 62.66 283 LYS A C 1
ATOM 2186 O O . LYS A 1 283 ? -26.053 -12.575 -1.847 1.00 62.66 283 LYS A O 1
ATOM 2191 N N . VAL A 1 284 ? -25.706 -10.889 -3.307 1.00 62.84 284 VAL A N 1
ATOM 2192 C CA . VAL A 1 284 ? -24.369 -10.512 -2.825 1.00 62.84 284 VAL A CA 1
ATOM 2193 C C . VAL A 1 284 ? -24.456 -9.910 -1.419 1.00 62.84 284 VAL A C 1
ATOM 2195 O O . VAL A 1 284 ? -23.723 -10.361 -0.542 1.00 62.84 284 VAL A O 1
ATOM 2198 N N . ALA A 1 285 ? -25.406 -9.008 -1.160 1.00 62.62 285 ALA A N 1
ATOM 2199 C CA . ALA A 1 285 ? -25.644 -8.415 0.158 1.00 62.62 285 ALA A CA 1
ATOM 2200 C C . ALA A 1 285 ? -25.983 -9.481 1.220 1.00 62.62 285 ALA A C 1
ATOM 2202 O O . ALA A 1 285 ? -25.369 -9.530 2.286 1.00 62.62 285 ALA A O 1
ATOM 2203 N N . ARG A 1 286 ? -26.866 -10.438 0.893 1.00 67.06 286 ARG A N 1
ATOM 2204 C CA . ARG A 1 286 ? -27.187 -11.583 1.774 1.00 67.06 286 ARG A CA 1
ATOM 2205 C C . ARG A 1 286 ? -26.005 -12.523 2.017 1.00 67.06 286 ARG A C 1
ATOM 2207 O O . ARG A 1 286 ? -25.936 -13.165 3.062 1.00 67.06 286 ARG A O 1
ATOM 2214 N N . GLN A 1 287 ? -25.096 -12.666 1.053 1.00 60.16 287 GLN A N 1
ATOM 2215 C CA . GLN A 1 287 ? -23.869 -13.443 1.252 1.00 60.16 287 GLN A CA 1
ATOM 2216 C C . GLN A 1 287 ? -22.850 -12.683 2.107 1.00 60.16 287 GLN A C 1
ATOM 2218 O O . GLN A 1 287 ? -22.188 -13.304 2.936 1.00 60.16 287 GLN A O 1
ATOM 2223 N N . GLN A 1 288 ? -22.741 -11.366 1.932 1.00 67.62 288 GLN A N 1
ATOM 2224 C CA . GLN A 1 288 ? -21.816 -10.503 2.667 1.00 67.62 288 GLN A CA 1
ATOM 2225 C C . GLN A 1 288 ? -22.238 -10.263 4.124 1.00 67.62 288 GLN A C 1
ATOM 2227 O O . GLN A 1 288 ? -21.369 -10.150 4.989 1.00 67.62 288 GLN A O 1
ATOM 2232 N N . SER A 1 289 ? -23.540 -10.289 4.429 1.00 75.25 289 SER A N 1
ATOM 2233 C CA . SER A 1 289 ? -24.045 -10.213 5.810 1.00 75.25 289 SER A CA 1
ATOM 2234 C C . SER A 1 289 ? -23.609 -11.399 6.679 1.00 75.25 289 SER A C 1
ATOM 2236 O O . SER A 1 289 ? -23.553 -11.302 7.910 1.00 75.25 289 SER A O 1
ATOM 2238 N N . GLN A 1 290 ? -23.210 -12.506 6.045 1.00 82.44 290 GLN A N 1
ATOM 2239 C CA . GLN A 1 290 ? -22.570 -13.643 6.695 1.00 82.44 290 GLN A CA 1
ATOM 2240 C C . GLN A 1 290 ? -21.065 -13.390 6.816 1.00 82.44 290 GLN A C 1
ATOM 2242 O O . GLN A 1 290 ? -20.273 -13.881 6.011 1.00 82.44 290 GLN A O 1
ATOM 2247 N N . LEU A 1 291 ? -20.667 -12.656 7.859 1.00 86.00 291 LEU A N 1
ATOM 2248 C CA . LEU A 1 291 ? -19.272 -12.248 8.093 1.00 86.00 291 LEU A CA 1
ATOM 2249 C C . LEU A 1 291 ? -18.267 -13.411 8.019 1.00 86.00 291 LEU A C 1
ATOM 2251 O O . LEU A 1 291 ? -17.169 -13.246 7.490 1.00 86.00 291 LEU A O 1
ATOM 2255 N N . GLN A 1 292 ? -18.668 -14.615 8.439 1.00 87.75 292 GLN A N 1
ATOM 2256 C CA . GLN A 1 292 ? -17.820 -15.807 8.382 1.00 87.75 292 GLN A CA 1
ATOM 2257 C C . GLN A 1 292 ? -17.433 -16.228 6.958 1.00 87.75 292 GLN A C 1
ATOM 2259 O O . GLN A 1 292 ? -16.481 -16.987 6.790 1.00 87.75 292 GLN A O 1
ATOM 2264 N N . ARG A 1 293 ? -18.142 -15.773 5.920 1.00 88.75 293 ARG A N 1
ATOM 2265 C CA . ARG A 1 293 ? -17.834 -16.074 4.511 1.00 88.75 293 ARG A CA 1
ATOM 2266 C C . ARG A 1 293 ? -16.935 -15.032 3.851 1.00 88.75 293 ARG A C 1
ATOM 2268 O O . ARG A 1 293 ? -16.438 -15.295 2.753 1.00 88.75 293 ARG A O 1
ATOM 2275 N N . LEU A 1 294 ? -16.722 -13.880 4.486 1.00 91.31 294 LEU A N 1
ATOM 2276 C CA . LEU A 1 294 ? -15.922 -12.804 3.914 1.00 91.31 294 LEU A CA 1
ATOM 2277 C C . LEU A 1 294 ? -14.465 -13.249 3.745 1.00 91.31 294 LEU A C 1
ATOM 2279 O O . LEU A 1 294 ? -13.850 -13.780 4.667 1.00 91.31 294 LEU A O 1
ATOM 2283 N N . ARG A 1 295 ? -13.926 -13.019 2.543 1.00 94.50 295 ARG A N 1
ATOM 2284 C CA . ARG A 1 295 ? -12.510 -13.245 2.201 1.00 94.50 295 ARG A CA 1
ATOM 2285 C C . ARG A 1 295 ? -11.773 -11.948 1.912 1.00 94.50 295 ARG A C 1
ATOM 2287 O O . ARG A 1 295 ? -10.593 -11.837 2.212 1.00 94.50 295 ARG A O 1
ATOM 2294 N N . ILE A 1 296 ? -12.461 -10.981 1.322 1.00 95.19 296 ILE A N 1
ATOM 2295 C CA . ILE A 1 296 ? -11.914 -9.669 0.995 1.00 95.19 296 ILE A CA 1
ATOM 2296 C C . ILE A 1 296 ? -12.751 -8.661 1.761 1.00 95.19 296 ILE A C 1
ATOM 2298 O O . ILE A 1 296 ? -13.969 -8.603 1.589 1.00 95.19 296 ILE A O 1
ATOM 2302 N N . VAL A 1 297 ? -12.091 -7.918 2.635 1.00 95.25 297 VAL A N 1
ATOM 2303 C CA . VAL A 1 297 ? -12.694 -6.895 3.477 1.00 95.25 297 VAL A CA 1
ATOM 2304 C C . VAL A 1 297 ? -11.936 -5.604 3.233 1.00 95.25 297 VAL A C 1
ATOM 2306 O O . VAL A 1 297 ? -10.710 -5.584 3.237 1.00 95.25 297 VAL A O 1
ATOM 2309 N N . ASP A 1 298 ? -12.660 -4.515 3.032 1.00 96.12 298 ASP A N 1
ATOM 2310 C CA . ASP A 1 298 ? -12.055 -3.195 2.956 1.00 96.12 298 ASP A CA 1
ATOM 2311 C C . ASP A 1 298 ? -12.830 -2.259 3.868 1.00 96.12 298 ASP A C 1
ATOM 2313 O O . ASP A 1 298 ? -14.023 -2.034 3.663 1.00 96.12 298 ASP A O 1
ATOM 2317 N N . LEU A 1 299 ? -12.169 -1.760 4.903 1.00 95.75 299 LEU A N 1
ATOM 2318 C CA . LEU A 1 299 ? -12.699 -0.782 5.845 1.00 95.75 299 LEU A CA 1
ATOM 2319 C C . LEU A 1 299 ? -11.937 0.543 5.740 1.00 95.75 299 LEU A C 1
ATOM 2321 O O . LEU A 1 299 ? -12.013 1.355 6.660 1.00 95.75 299 LEU A O 1
ATOM 2325 N N . SER A 1 300 ? -11.212 0.763 4.640 1.00 94.75 300 SER A N 1
ATOM 2326 C CA . SER A 1 300 ? -10.491 2.012 4.417 1.00 94.75 300 SER A CA 1
ATOM 2327 C C . SER A 1 300 ? -11.443 3.213 4.457 1.00 94.75 300 SER A C 1
ATOM 2329 O O . SER A 1 300 ? -12.614 3.093 4.076 1.00 94.75 300 SER A O 1
ATOM 2331 N N . HIS A 1 301 ? -10.951 4.353 4.943 1.00 93.75 301 HIS A N 1
ATOM 2332 C CA . HIS A 1 301 ? -11.704 5.598 5.166 1.00 93.75 301 HIS A CA 1
ATOM 2333 C C . HIS A 1 301 ? -12.810 5.518 6.231 1.00 93.75 301 HIS A C 1
ATOM 2335 O O . HIS A 1 301 ? -13.542 6.488 6.439 1.00 93.75 301 HIS A O 1
ATOM 2341 N N . LEU A 1 302 ? -12.966 4.380 6.916 1.00 92.56 302 LEU A N 1
ATOM 2342 C CA . LEU A 1 302 ? -13.907 4.243 8.023 1.00 92.56 302 LEU A CA 1
ATOM 2343 C C . LEU A 1 302 ? -13.210 4.455 9.365 1.00 92.56 302 LEU A C 1
ATOM 2345 O O . LEU A 1 302 ? -12.013 4.239 9.533 1.00 92.56 302 LEU A O 1
ATOM 2349 N N . ASP A 1 303 ? -13.999 4.836 10.362 1.00 93.75 303 ASP A N 1
ATOM 2350 C CA . ASP A 1 303 ? -13.515 5.213 11.690 1.00 93.75 303 ASP A CA 1
ATOM 2351 C C . ASP A 1 303 ? -13.146 4.001 12.571 1.00 93.75 303 ASP A C 1
ATOM 2353 O O . ASP A 1 303 ? -13.548 3.921 13.731 1.00 93.75 303 ASP A O 1
ATOM 2357 N N . VAL A 1 304 ? -12.407 3.024 12.039 1.00 96.19 304 VAL A N 1
ATOM 2358 C CA . VAL A 1 304 ? -11.817 1.945 12.847 1.00 96.19 304 VAL A CA 1
ATOM 2359 C C . VAL A 1 304 ? -10.684 2.544 13.675 1.00 96.19 304 VAL A C 1
ATOM 2361 O O . VAL A 1 304 ? -9.709 3.008 13.096 1.00 96.19 304 VAL A O 1
ATOM 2364 N N . ALA A 1 305 ? -10.802 2.545 15.002 1.00 93.06 305 ALA A N 1
ATOM 2365 C CA . ALA A 1 305 ? -9.754 3.067 15.891 1.00 93.06 305 ALA A CA 1
ATOM 2366 C C . ALA A 1 305 ? -9.055 1.977 16.707 1.00 93.06 305 ALA A C 1
ATOM 2368 O O . ALA A 1 305 ? -7.866 2.087 16.982 1.00 93.06 305 ALA A O 1
ATOM 2369 N N . TRP A 1 306 ? -9.764 0.906 17.068 1.00 93.06 306 TRP A N 1
ATOM 2370 C CA . TRP A 1 306 ? -9.186 -0.206 17.821 1.00 93.06 306 TRP A CA 1
ATOM 2371 C C . TRP A 1 306 ? -9.738 -1.549 17.358 1.00 93.06 306 TRP A C 1
ATOM 2373 O O . TRP A 1 306 ? -10.771 -1.650 16.690 1.00 93.06 306 TRP A O 1
ATOM 2383 N N . VAL A 1 307 ? -9.020 -2.597 17.741 1.00 93.50 307 VAL A N 1
ATOM 2384 C CA . VAL A 1 307 ? -9.274 -3.977 17.335 1.00 93.50 307 VAL A CA 1
ATOM 2385 C C . VAL A 1 307 ? -9.849 -4.754 18.516 1.00 93.50 307 VAL A C 1
ATOM 2387 O O . VAL A 1 307 ? -9.382 -4.630 19.649 1.00 93.50 307 VAL A O 1
ATOM 2390 N N . ASP A 1 308 ? -10.887 -5.544 18.254 1.00 92.19 308 ASP A N 1
ATOM 2391 C CA . ASP A 1 308 ? -11.525 -6.396 19.252 1.00 92.19 308 ASP A CA 1
ATOM 2392 C C . ASP A 1 308 ? -10.561 -7.478 19.768 1.00 92.19 308 ASP A C 1
ATOM 2394 O O . ASP A 1 308 ? -9.765 -8.056 19.020 1.00 92.19 308 ASP A O 1
ATOM 2398 N N . LYS A 1 309 ? -10.634 -7.766 21.071 1.00 88.19 309 LYS A N 1
ATOM 2399 C CA . LYS A 1 309 ? -9.760 -8.752 21.722 1.00 88.19 309 LYS A CA 1
ATOM 2400 C C . LYS A 1 309 ? -10.037 -10.167 21.212 1.00 88.19 309 LYS A C 1
ATOM 2402 O O . LYS A 1 309 ? -11.178 -10.527 20.921 1.00 88.19 309 LYS A O 1
ATOM 2407 N N . ALA A 1 310 ? -8.996 -10.995 21.188 1.00 85.69 310 ALA A N 1
ATOM 2408 C CA . ALA A 1 310 ? -9.134 -12.408 20.864 1.00 85.69 310 ALA A CA 1
ATOM 2409 C C . ALA A 1 310 ? -10.114 -13.125 21.815 1.00 85.69 310 ALA A C 1
ATOM 2411 O O . ALA A 1 310 ? -10.097 -12.843 23.017 1.00 85.69 310 ALA A O 1
ATOM 2412 N N . PRO A 1 311 ? -10.948 -14.062 21.316 1.00 91.12 311 PRO A N 1
ATOM 2413 C CA . PRO A 1 311 ? -11.044 -14.568 19.937 1.00 91.12 311 PRO A CA 1
ATOM 2414 C C . PRO A 1 311 ? -12.192 -13.939 19.113 1.00 91.12 311 PRO A C 1
ATOM 2416 O O . PRO A 1 311 ? -12.767 -14.600 18.251 1.00 91.12 311 PRO A O 1
ATOM 2419 N N . ALA A 1 312 ? -12.605 -12.698 19.390 1.00 89.88 312 ALA A N 1
ATOM 2420 C CA . ALA A 1 312 ? -13.818 -12.138 18.784 1.00 89.88 312 ALA A CA 1
ATOM 2421 C C . ALA A 1 312 ? -13.761 -12.107 17.244 1.00 89.88 312 ALA A C 1
ATOM 2423 O O . ALA A 1 312 ? -14.709 -12.515 16.575 1.00 89.88 312 ALA A O 1
ATOM 2424 N N . ILE A 1 313 ? -12.627 -11.692 16.671 1.00 93.31 313 ILE A N 1
ATOM 2425 C CA . ILE A 1 313 ? -12.464 -11.558 15.217 1.00 93.31 313 ILE A CA 1
ATOM 2426 C C . ILE A 1 313 ? -12.388 -12.932 14.550 1.00 93.31 313 ILE A C 1
ATOM 2428 O O . ILE A 1 313 ? -13.000 -13.150 13.505 1.00 93.31 313 ILE A O 1
ATOM 2432 N N . SER A 1 314 ? -11.687 -13.886 15.166 1.00 93.44 314 SER A N 1
ATOM 2433 C CA . SER A 1 314 ? -11.585 -15.244 14.628 1.00 93.44 314 SER A CA 1
ATOM 2434 C C . SER A 1 314 ? -12.919 -16.000 14.669 1.00 93.44 314 SER A C 1
ATOM 2436 O O . SER A 1 314 ? -13.146 -16.858 13.819 1.00 93.44 314 SER A O 1
ATOM 2438 N N . ASN A 1 315 ? -13.827 -15.668 15.589 1.00 90.31 315 ASN A N 1
ATOM 2439 C CA . ASN A 1 315 ? -15.174 -16.243 15.627 1.00 90.31 315 ASN A CA 1
ATOM 2440 C C . ASN A 1 315 ? -16.096 -15.665 14.538 1.00 90.31 315 ASN A C 1
ATOM 2442 O O . ASN A 1 315 ? -16.841 -16.410 13.888 1.00 90.31 315 ASN A O 1
ATOM 2446 N N . ASP A 1 316 ? -16.036 -14.350 14.319 1.00 87.62 316 ASP A N 1
ATOM 2447 C CA . ASP A 1 316 ? -16.967 -13.647 13.432 1.00 87.62 316 ASP A CA 1
ATOM 2448 C C . ASP A 1 316 ? -16.520 -13.650 11.964 1.00 87.62 316 ASP A C 1
ATOM 2450 O O . ASP A 1 316 ? -17.361 -13.773 11.069 1.00 87.62 316 ASP A O 1
ATOM 2454 N N . CYS A 1 317 ? -15.217 -13.548 11.686 1.00 91.94 317 CYS A N 1
ATOM 2455 C CA . CYS A 1 317 ? -14.675 -13.481 10.324 1.00 91.94 317 CYS A CA 1
ATOM 2456 C C . CYS A 1 317 ? -13.360 -14.280 10.126 1.00 91.94 317 CYS A C 1
ATOM 2458 O O . CYS A 1 317 ? -12.362 -13.744 9.644 1.00 91.94 317 CYS A O 1
ATOM 2460 N N . PRO A 1 318 ? -13.352 -15.608 10.375 1.00 93.62 318 PRO A N 1
ATOM 2461 C CA . PRO A 1 318 ? -12.148 -16.453 10.285 1.00 93.62 318 PRO A CA 1
ATOM 2462 C C . PRO A 1 318 ? -11.537 -16.588 8.880 1.00 93.62 318 PRO A C 1
ATOM 2464 O O . PRO A 1 318 ? -10.417 -17.077 8.730 1.00 93.62 318 PRO A O 1
ATOM 2467 N N . ASN A 1 319 ? -12.287 -16.244 7.830 1.00 95.12 319 ASN A N 1
ATOM 2468 C CA . ASN A 1 319 ? -11.927 -16.532 6.440 1.00 95.12 319 ASN A CA 1
ATOM 2469 C C . ASN A 1 319 ? -11.329 -15.344 5.681 1.00 95.12 319 ASN A C 1
ATOM 2471 O O . ASN A 1 319 ? -11.068 -15.480 4.483 1.00 95.12 319 ASN A O 1
ATOM 2475 N N . VAL A 1 320 ? -11.095 -14.213 6.350 1.00 96.75 320 VAL A N 1
ATOM 2476 C CA . VAL A 1 320 ? -10.527 -13.019 5.718 1.00 96.75 320 VAL A CA 1
ATOM 2477 C C . VAL A 1 320 ? -9.098 -13.307 5.243 1.00 96.75 320 VAL A C 1
ATOM 2479 O O . VAL A 1 320 ? -8.252 -13.783 5.995 1.00 96.75 320 VAL A O 1
ATOM 2482 N N . GLN A 1 321 ? -8.858 -13.026 3.966 1.00 97.69 321 GLN A N 1
ATOM 2483 C CA . GLN A 1 321 ? -7.605 -13.216 3.234 1.00 97.69 321 GLN A CA 1
ATOM 2484 C C . GLN A 1 321 ? -6.991 -11.889 2.792 1.00 97.69 321 GLN A C 1
ATOM 2486 O O . GLN A 1 321 ? -5.771 -11.780 2.702 1.00 97.69 321 GLN A O 1
ATOM 2491 N N . GLN A 1 322 ? -7.823 -10.882 2.526 1.00 98.44 322 GLN A N 1
ATOM 2492 C CA . GLN A 1 322 ? -7.385 -9.536 2.180 1.00 98.44 322 GLN A CA 1
ATOM 2493 C C . GLN A 1 322 ? -8.115 -8.518 3.046 1.00 98.44 322 GLN A C 1
ATOM 2495 O O . GLN A 1 322 ? -9.343 -8.580 3.152 1.00 98.44 322 GLN A O 1
ATOM 2500 N N . LEU A 1 323 ? -7.364 -7.592 3.636 1.00 98.38 323 LEU A N 1
ATOM 2501 C CA . LEU A 1 323 ? -7.896 -6.551 4.501 1.00 98.38 323 LEU A CA 1
ATOM 2502 C C . LEU A 1 323 ? -7.323 -5.176 4.145 1.00 98.38 323 LEU A C 1
ATOM 2504 O O . LEU A 1 323 ? -6.108 -4.984 4.138 1.00 98.38 323 LEU A O 1
ATOM 2508 N N . GLY A 1 324 ? -8.209 -4.219 3.877 1.00 98.19 324 GLY A N 1
ATOM 2509 C CA . GLY A 1 324 ? -7.889 -2.794 3.793 1.00 98.19 324 GLY A CA 1
ATOM 2510 C C . GLY A 1 324 ? -8.291 -2.049 5.064 1.00 98.19 324 GLY A C 1
ATOM 2511 O O . GLY A 1 324 ? -9.430 -2.168 5.516 1.00 98.19 324 GLY A O 1
ATOM 2512 N N . LEU A 1 325 ? -7.353 -1.297 5.635 1.00 97.19 325 LEU A N 1
ATOM 2513 C CA . LEU A 1 325 ? -7.531 -0.405 6.788 1.00 97.19 325 LEU A CA 1
ATOM 2514 C C . LEU A 1 325 ? -6.868 0.960 6.529 1.00 97.19 325 LEU A C 1
ATOM 2516 O O . LEU A 1 325 ? -6.442 1.632 7.470 1.00 97.19 325 LEU A O 1
ATOM 2520 N N . GLY A 1 326 ? -6.737 1.354 5.259 1.00 95.56 326 GLY A N 1
ATOM 2521 C CA . GLY A 1 326 ? -6.091 2.615 4.906 1.00 95.56 326 GLY A CA 1
ATOM 2522 C C . GLY A 1 326 ? -6.936 3.820 5.318 1.00 95.56 326 GLY A C 1
ATOM 2523 O O . GLY A 1 326 ? -8.160 3.739 5.282 1.00 95.56 326 GLY A O 1
ATOM 2524 N N . ASP A 1 327 ? -6.309 4.922 5.730 1.00 93.38 327 ASP A N 1
ATOM 2525 C CA . ASP A 1 327 ? -7.013 6.113 6.244 1.00 93.38 327 ASP A CA 1
ATOM 2526 C C . ASP A 1 327 ? -8.082 5.734 7.295 1.00 93.38 327 ASP A C 1
ATOM 2528 O O . ASP A 1 327 ? -9.254 6.100 7.227 1.00 93.38 327 ASP A O 1
ATOM 2532 N N . THR A 1 328 ? -7.690 4.906 8.260 1.00 95.62 328 THR A N 1
ATOM 2533 C CA . THR A 1 328 ? -8.485 4.642 9.465 1.00 95.62 328 THR A CA 1
ATOM 2534 C C . THR A 1 328 ? -7.872 5.383 10.658 1.00 95.62 328 THR A C 1
ATOM 2536 O O . THR A 1 328 ? -6.902 6.139 10.531 1.00 95.62 328 THR A O 1
ATOM 2539 N N . LEU A 1 329 ? -8.461 5.208 11.837 1.00 94.81 329 LEU A N 1
ATOM 2540 C CA . LEU A 1 329 ? -8.030 5.853 13.077 1.00 94.81 329 LEU A CA 1
ATOM 2541 C C . LEU A 1 329 ? -7.137 4.945 13.935 1.00 94.81 329 LEU A C 1
ATOM 2543 O O . LEU A 1 329 ? -6.899 5.259 15.096 1.00 94.81 329 LEU A O 1
ATOM 2547 N N . ILE A 1 330 ? -6.643 3.832 13.385 1.00 93.31 330 ILE A N 1
ATOM 2548 C CA . ILE A 1 330 ? -5.679 2.967 14.070 1.00 93.31 330 ILE A CA 1
ATOM 2549 C C . ILE A 1 330 ? -4.361 3.726 14.252 1.00 93.31 330 ILE A C 1
ATOM 2551 O O . ILE A 1 330 ? -3.824 4.304 13.307 1.00 93.31 330 ILE A O 1
ATOM 2555 N N . ASP A 1 331 ? -3.837 3.693 15.472 1.00 88.50 331 ASP A N 1
ATOM 2556 C CA . ASP A 1 331 ? -2.702 4.503 15.919 1.00 88.50 331 ASP A CA 1
ATOM 2557 C C . ASP A 1 331 ? -1.531 3.687 16.490 1.00 88.50 331 ASP A C 1
ATOM 2559 O O . ASP A 1 331 ? -0.535 4.261 16.921 1.00 88.50 331 ASP A O 1
ATOM 2563 N N . SER A 1 332 ? -1.624 2.355 16.504 1.00 88.19 332 SER A N 1
ATOM 2564 C CA . SER A 1 332 ? -0.610 1.486 17.107 1.00 88.19 332 SER A CA 1
ATOM 2565 C C . SER A 1 332 ? -0.465 0.162 16.368 1.00 88.19 332 SER A C 1
ATOM 2567 O O . SER A 1 332 ? -1.448 -0.451 15.943 1.00 88.19 332 SER A O 1
ATOM 2569 N N . TRP A 1 333 ? 0.778 -0.314 16.287 1.00 88.56 333 TRP A N 1
ATOM 2570 C CA . TRP A 1 333 ? 1.111 -1.644 15.790 1.00 88.56 333 TRP A CA 1
ATOM 2571 C C . TRP A 1 333 ? 0.526 -2.767 16.651 1.00 88.56 333 TRP A C 1
ATOM 2573 O O . TRP A 1 333 ? 0.198 -3.814 16.107 1.00 88.56 333 TRP A O 1
ATOM 2583 N N . ASP A 1 334 ? 0.279 -2.550 17.947 1.00 87.44 334 ASP A N 1
ATOM 2584 C CA . ASP A 1 334 ? -0.358 -3.560 18.807 1.00 87.44 334 ASP A CA 1
ATOM 2585 C C . ASP A 1 334 ? -1.758 -3.942 18.320 1.00 87.44 334 ASP A C 1
ATOM 2587 O O . ASP A 1 334 ? -2.156 -5.107 18.398 1.00 87.44 334 ASP A O 1
ATOM 2591 N N . HIS A 1 335 ? -2.501 -2.981 17.764 1.00 91.31 335 HIS A N 1
ATOM 2592 C CA . HIS A 1 335 ? -3.785 -3.254 17.126 1.00 91.31 335 HIS A CA 1
ATOM 2593 C C . HIS A 1 335 ? -3.606 -4.152 15.894 1.00 91.31 335 HIS A C 1
ATOM 2595 O O . HIS A 1 335 ? -4.360 -5.110 15.713 1.00 91.31 335 HIS A O 1
ATOM 2601 N N . ILE A 1 336 ? -2.577 -3.888 15.084 1.00 92.94 336 ILE A N 1
ATOM 2602 C CA . ILE A 1 336 ? -2.251 -4.672 13.887 1.00 92.94 336 ILE A CA 1
ATOM 2603 C C . ILE A 1 336 ? -1.816 -6.094 14.262 1.00 92.94 336 ILE A C 1
ATOM 2605 O O . ILE A 1 336 ? -2.308 -7.058 13.676 1.00 92.94 336 ILE A O 1
ATOM 2609 N N . TRP A 1 337 ? -0.973 -6.252 15.282 1.00 90.81 337 TRP A N 1
ATOM 2610 C CA . TRP A 1 337 ? -0.536 -7.557 15.784 1.00 90.81 337 TRP A CA 1
ATOM 2611 C C . TRP A 1 337 ? -1.683 -8.354 16.406 1.00 90.81 337 TRP A C 1
ATOM 2613 O O . TRP A 1 337 ? -1.862 -9.535 16.096 1.00 90.81 337 TRP A O 1
ATOM 2623 N N . THR A 1 338 ? -2.537 -7.696 17.193 1.00 92.06 338 THR A N 1
ATOM 2624 C CA . THR A 1 338 ? -3.759 -8.302 17.746 1.00 92.06 338 THR A CA 1
ATOM 2625 C C . THR A 1 338 ? -4.677 -8.807 16.634 1.00 92.06 338 THR A C 1
ATOM 2627 O O . THR A 1 338 ? -5.244 -9.897 16.746 1.00 92.06 338 THR A O 1
ATOM 2630 N N . LEU A 1 339 ? -4.802 -8.055 15.541 1.00 94.88 339 LEU A N 1
ATOM 2631 C CA . LEU A 1 339 ? -5.585 -8.449 14.376 1.00 94.88 339 LEU A CA 1
ATOM 2632 C C . LEU A 1 339 ? -4.951 -9.634 13.632 1.00 94.88 339 LEU A C 1
ATOM 2634 O O . LEU A 1 339 ? -5.634 -10.622 13.352 1.00 94.88 339 LEU A O 1
ATOM 2638 N N . LEU A 1 340 ? -3.646 -9.573 13.356 1.00 94.19 340 LEU A N 1
ATOM 2639 C CA . LEU A 1 340 ? -2.913 -10.631 12.656 1.00 94.19 340 LEU A CA 1
ATOM 2640 C C . LEU A 1 340 ? -2.895 -11.950 13.438 1.00 94.19 340 LEU A C 1
ATOM 2642 O O . LEU A 1 340 ? -2.981 -13.010 12.822 1.00 94.19 340 LEU A O 1
ATOM 2646 N N . SER A 1 341 ? -2.875 -11.899 14.774 1.00 93.25 341 SER A N 1
ATOM 2647 C CA . SER A 1 341 ? -2.954 -13.091 15.634 1.00 93.25 341 SER A CA 1
ATOM 2648 C C . SER A 1 341 ? -4.307 -13.819 15.578 1.00 93.25 341 SER A C 1
ATOM 2650 O O . SER A 1 341 ? -4.391 -14.995 15.927 1.00 93.25 341 SER A O 1
ATOM 2652 N N . GLN A 1 342 ? -5.372 -13.136 15.142 1.00 94.62 342 GLN A N 1
ATOM 2653 C CA . GLN A 1 342 ? -6.717 -13.709 15.018 1.00 94.62 342 GLN A CA 1
ATOM 2654 C C . GLN A 1 342 ? -7.042 -14.134 13.576 1.00 94.62 342 GLN A C 1
ATOM 2656 O O . GLN A 1 342 ? -7.849 -15.043 13.368 1.00 94.62 342 GLN A O 1
ATOM 2661 N N . LEU A 1 343 ? -6.418 -13.505 12.573 1.00 95.62 343 LEU A N 1
ATOM 2662 C CA . LEU A 1 343 ? -6.675 -13.742 11.149 1.00 95.62 343 LEU A CA 1
ATOM 2663 C C . LEU A 1 343 ? -5.581 -14.595 10.491 1.00 95.62 343 LEU A C 1
ATOM 2665 O O . LEU A 1 343 ? -4.796 -14.133 9.662 1.00 95.62 343 LEU A O 1
ATOM 2669 N N . ASN A 1 344 ? -5.596 -15.892 10.792 1.00 93.81 344 ASN A N 1
ATOM 2670 C CA . ASN A 1 344 ? -4.592 -16.858 10.319 1.00 93.81 344 ASN A CA 1
ATOM 2671 C C . ASN A 1 344 ? -4.572 -17.086 8.793 1.00 93.81 344 ASN A C 1
ATOM 2673 O O . ASN A 1 344 ? -3.671 -17.744 8.282 1.00 93.81 344 ASN A O 1
ATOM 2677 N N . ARG A 1 345 ? -5.577 -16.594 8.054 1.00 96.19 345 ARG A N 1
ATOM 2678 C CA . ARG A 1 345 ? -5.680 -16.717 6.587 1.00 96.19 345 ARG A CA 1
ATOM 2679 C C . ARG A 1 345 ? -5.335 -15.425 5.844 1.00 96.19 345 ARG A C 1
ATOM 2681 O O . ARG A 1 345 ? -5.408 -15.416 4.615 1.00 96.19 345 ARG A O 1
ATOM 2688 N N . LEU A 1 346 ? -4.983 -14.356 6.561 1.00 97.94 346 LEU A N 1
ATOM 2689 C CA . LEU A 1 346 ? -4.742 -13.044 5.974 1.00 97.94 346 LEU A CA 1
ATOM 2690 C C . LEU A 1 346 ? -3.423 -13.019 5.195 1.00 97.94 346 LEU A C 1
ATOM 2692 O O . LEU A 1 346 ? -2.351 -13.018 5.784 1.00 97.94 346 LEU A O 1
ATOM 2696 N N . ALA A 1 347 ? -3.513 -12.953 3.870 1.00 98.06 347 ALA A N 1
ATOM 2697 C CA . ALA A 1 347 ? -2.364 -12.886 2.972 1.00 98.06 347 ALA A CA 1
ATOM 2698 C C . ALA A 1 347 ? -2.038 -11.452 2.531 1.00 98.06 347 ALA A C 1
ATOM 2700 O O . ALA A 1 347 ? -0.877 -11.152 2.255 1.00 98.06 347 ALA A O 1
ATOM 2701 N N . THR A 1 348 ? -3.034 -10.562 2.468 1.00 98.62 348 THR A N 1
ATOM 2702 C CA . THR A 1 348 ? -2.863 -9.171 2.019 1.00 98.62 348 THR A CA 1
ATOM 2703 C C . THR A 1 348 ? -3.390 -8.196 3.058 1.00 98.62 348 THR A C 1
ATOM 2705 O O . THR A 1 348 ? -4.560 -8.265 3.434 1.00 98.62 348 THR A O 1
ATOM 2708 N N . LEU A 1 349 ? -2.556 -7.239 3.456 1.00 98.44 349 LEU A N 1
ATOM 2709 C CA . LEU A 1 349 ? -2.919 -6.171 4.378 1.00 98.44 349 LEU A CA 1
ATOM 2710 C C . LEU A 1 349 ? -2.532 -4.809 3.788 1.00 98.44 349 LEU A C 1
ATOM 2712 O O . LEU A 1 349 ? -1.384 -4.597 3.393 1.00 98.44 349 LEU A O 1
ATOM 2716 N N . ARG A 1 350 ? -3.490 -3.880 3.717 1.00 98.38 350 ARG A N 1
ATOM 2717 C CA . ARG A 1 350 ? -3.252 -2.494 3.283 1.00 98.38 350 ARG A CA 1
ATOM 2718 C C . ARG A 1 350 ? -3.496 -1.532 4.437 1.00 98.38 350 ARG A C 1
ATOM 2720 O O . ARG A 1 350 ? -4.606 -1.477 4.958 1.00 98.38 350 ARG A O 1
ATOM 2727 N N . LEU A 1 351 ? -2.465 -0.773 4.790 1.00 96.56 351 LEU A N 1
ATOM 2728 C CA . LEU A 1 351 ? -2.395 0.160 5.918 1.00 96.56 351 LEU A CA 1
ATOM 2729 C C . LEU A 1 351 ? -2.021 1.578 5.445 1.00 96.56 351 LEU A C 1
ATOM 2731 O O . LEU A 1 351 ? -1.361 2.328 6.157 1.00 96.56 351 LEU A O 1
ATOM 2735 N N . ASN A 1 352 ? -2.392 1.925 4.212 1.00 95.19 352 ASN A N 1
ATOM 2736 C CA . ASN A 1 352 ? -2.008 3.188 3.578 1.00 95.19 352 ASN A CA 1
ATOM 2737 C C . ASN A 1 352 ? -2.544 4.401 4.356 1.00 95.19 352 ASN A C 1
ATOM 2739 O O . ASN A 1 352 ? -3.627 4.335 4.935 1.00 95.19 352 ASN A O 1
ATOM 2743 N N . HIS A 1 353 ? -1.822 5.518 4.337 1.00 91.25 353 HIS A N 1
ATOM 2744 C CA . HIS A 1 353 ? -2.203 6.779 4.989 1.00 91.25 353 HIS A CA 1
ATOM 2745 C C . HIS A 1 353 ? -2.410 6.677 6.516 1.00 91.25 353 HIS A C 1
ATOM 2747 O O . HIS A 1 353 ? -3.026 7.555 7.119 1.00 91.25 353 HIS A O 1
ATOM 2753 N N . LEU A 1 354 ? -1.919 5.615 7.170 1.00 89.50 354 LEU A N 1
ATOM 2754 C CA . LEU A 1 354 ? -1.936 5.515 8.629 1.00 89.50 354 LEU A CA 1
ATOM 2755 C C . LEU A 1 354 ? -0.711 6.188 9.242 1.00 89.50 354 LEU A C 1
ATOM 2757 O O . LEU A 1 354 ? 0.422 5.942 8.837 1.00 89.50 354 LEU A O 1
ATOM 2761 N N . ALA A 1 355 ? -0.941 6.976 10.289 1.00 82.62 355 ALA A N 1
ATOM 2762 C CA . ALA A 1 355 ? 0.110 7.586 11.095 1.00 82.62 355 ALA A CA 1
ATOM 2763 C C . ALA A 1 355 ? 0.573 6.627 12.208 1.00 82.62 355 ALA A C 1
ATOM 2765 O O . ALA A 1 355 ? 0.390 6.906 13.394 1.00 82.62 355 ALA A O 1
ATOM 2766 N N . LEU A 1 356 ? 1.120 5.469 11.826 1.00 82.69 356 LEU A N 1
ATOM 2767 C CA . LEU A 1 356 ? 1.633 4.494 12.790 1.00 82.69 356 LEU A CA 1
ATOM 2768 C C . LEU A 1 356 ? 2.968 4.977 13.379 1.00 82.69 356 LEU A C 1
ATOM 2770 O O . LEU A 1 356 ? 3.821 5.465 12.635 1.00 82.69 356 LEU A O 1
ATOM 2774 N N . PRO A 1 357 ? 3.186 4.836 14.698 1.00 76.88 357 PRO A N 1
ATOM 2775 C CA . PRO A 1 357 ? 4.476 5.131 15.297 1.00 76.88 357 PRO A CA 1
ATOM 2776 C C . PRO A 1 357 ? 5.539 4.148 14.798 1.00 76.88 357 PRO A C 1
ATOM 2778 O O . PRO A 1 357 ? 5.232 3.064 14.290 1.00 76.88 357 PRO A O 1
ATOM 2781 N N . ILE A 1 358 ? 6.801 4.523 15.005 1.00 69.69 358 ILE A N 1
ATOM 2782 C CA . ILE A 1 358 ? 7.948 3.651 14.753 1.00 69.69 358 ILE A CA 1
ATOM 2783 C C . ILE A 1 358 ? 7.733 2.329 15.510 1.00 69.69 358 ILE A C 1
ATOM 2785 O O . ILE A 1 358 ? 7.478 2.367 16.723 1.00 69.69 358 ILE A O 1
ATOM 2789 N N . PRO A 1 359 ? 7.830 1.167 14.836 1.00 65.44 359 PRO A N 1
ATOM 2790 C CA . PRO A 1 359 ? 7.810 -0.124 15.507 1.00 65.44 359 PRO A CA 1
ATOM 2791 C C . PRO A 1 359 ? 8.956 -0.162 16.525 1.00 65.44 359 PRO A C 1
ATOM 2793 O O . PRO A 1 359 ? 10.128 -0.201 16.163 1.00 65.44 359 PRO A O 1
ATOM 2796 N N . SER A 1 360 ? 8.639 -0.077 17.817 1.00 54.97 360 SER A N 1
ATOM 2797 C CA . SER A 1 360 ? 9.670 -0.095 18.857 1.00 54.97 360 SER A CA 1
ATOM 2798 C C . SER A 1 360 ? 10.279 -1.501 18.946 1.00 54.97 360 SER A C 1
ATOM 2800 O O . SER A 1 360 ? 9.519 -2.456 19.108 1.00 54.97 360 SER A O 1
ATOM 2802 N N . PRO A 1 361 ? 11.617 -1.667 18.912 1.00 51.84 361 PRO A N 1
ATOM 2803 C CA . PRO A 1 361 ? 12.263 -2.983 19.023 1.00 51.84 361 PRO A CA 1
ATOM 2804 C C . PRO A 1 361 ? 11.906 -3.726 20.319 1.00 51.84 361 PRO A C 1
ATOM 2806 O O . PRO A 1 361 ? 11.879 -4.950 20.370 1.00 51.84 361 PRO A O 1
ATOM 2809 N N . THR A 1 362 ? 11.564 -2.994 21.380 1.00 49.44 362 THR A N 1
ATOM 2810 C CA . THR A 1 362 ? 11.090 -3.545 22.658 1.00 49.44 362 THR A CA 1
ATOM 2811 C C . THR A 1 362 ? 9.730 -4.253 22.580 1.00 49.44 362 THR A C 1
ATOM 2813 O O . THR A 1 362 ? 9.382 -4.953 23.527 1.00 49.44 362 THR A O 1
ATOM 2816 N N . LEU A 1 363 ? 8.983 -4.137 21.472 1.00 50.97 363 LEU A N 1
ATOM 2817 C CA . LEU A 1 363 ? 7.735 -4.880 21.221 1.00 50.97 363 LEU A CA 1
ATOM 2818 C C . LEU A 1 363 ? 7.959 -6.337 20.757 1.00 50.97 363 LEU A C 1
ATOM 2820 O O . LEU A 1 363 ? 6.979 -7.053 20.547 1.00 50.97 363 LEU A O 1
ATOM 2824 N N . LEU A 1 364 ? 9.217 -6.803 20.654 1.00 51.38 364 LEU A N 1
ATOM 2825 C CA . LEU A 1 364 ? 9.578 -8.192 20.296 1.00 51.38 364 LEU A CA 1
ATOM 2826 C C . LEU A 1 364 ? 8.979 -9.260 21.220 1.00 51.38 364 LEU A C 1
ATOM 2828 O O . LEU A 1 364 ? 8.904 -10.429 20.852 1.00 51.38 364 LEU A O 1
ATOM 2832 N N . ALA A 1 365 ? 8.503 -8.876 22.401 1.00 54.22 365 ALA A N 1
ATOM 2833 C CA . ALA A 1 365 ? 7.678 -9.725 23.245 1.00 54.22 365 ALA A CA 1
ATOM 2834 C C . ALA A 1 365 ? 6.307 -9.051 23.419 1.00 54.22 365 ALA A C 1
ATOM 2836 O O . ALA A 1 365 ? 6.274 -7.898 23.850 1.00 54.22 365 ALA A O 1
ATOM 2837 N N . PRO A 1 366 ? 5.175 -9.725 23.120 1.00 69.19 366 PRO A N 1
ATOM 2838 C CA . PRO A 1 366 ? 4.982 -11.182 23.111 1.00 69.19 366 PRO A CA 1
ATOM 2839 C C . PRO A 1 366 ? 4.651 -11.812 21.738 1.00 69.19 366 PRO A C 1
ATOM 2841 O O . PRO A 1 366 ? 4.194 -12.957 21.694 1.00 69.19 366 PRO A O 1
ATOM 2844 N N . TRP A 1 367 ? 4.792 -11.089 20.626 1.00 76.31 367 TRP A N 1
ATOM 2845 C CA . TRP A 1 367 ? 4.236 -11.523 19.338 1.00 76.31 367 TRP A CA 1
ATOM 2846 C C . TRP A 1 367 ? 5.129 -12.535 18.608 1.00 76.31 367 TRP A C 1
ATOM 2848 O O . TRP A 1 367 ? 6.330 -12.332 18.461 1.00 76.31 367 TRP A O 1
ATOM 2858 N N . GLN A 1 368 ? 4.532 -13.626 18.117 1.00 80.31 368 GLN A N 1
ATOM 2859 C CA . GLN A 1 368 ? 5.216 -14.566 17.225 1.00 80.31 368 GLN A CA 1
ATOM 2860 C C . GLN A 1 368 ? 5.199 -14.059 15.772 1.00 80.31 368 GLN A C 1
ATOM 2862 O O . GLN A 1 368 ? 4.260 -13.353 15.399 1.00 80.31 368 GLN A O 1
ATOM 2867 N N . PRO A 1 369 ? 6.181 -14.446 14.932 1.00 87.06 369 PRO A N 1
ATOM 2868 C CA . PRO A 1 369 ? 6.192 -14.081 13.518 1.00 87.06 369 PRO A CA 1
ATOM 2869 C C . PRO A 1 369 ? 4.926 -14.529 12.769 1.00 87.06 369 PRO A C 1
ATOM 2871 O O . PRO A 1 369 ? 4.475 -15.670 12.884 1.00 87.06 369 PRO A O 1
ATOM 2874 N N . PHE A 1 370 ? 4.385 -13.640 11.943 1.00 90.75 370 PHE A N 1
ATOM 2875 C CA . PHE A 1 370 ? 3.183 -13.825 11.137 1.00 90.75 370 PHE A CA 1
ATOM 2876 C C . PHE A 1 370 ? 3.537 -14.364 9.745 1.00 90.75 370 PHE A C 1
ATOM 2878 O O . PHE A 1 370 ? 3.621 -13.631 8.757 1.00 90.75 370 PHE A O 1
ATOM 2885 N N . GLY A 1 371 ? 3.743 -15.680 9.660 1.00 91.25 371 GLY A N 1
ATOM 2886 C CA . GLY A 1 371 ? 4.094 -16.370 8.411 1.00 91.25 371 GLY A CA 1
ATOM 2887 C C . GLY A 1 371 ? 2.981 -16.420 7.353 1.00 91.25 371 GLY A C 1
ATOM 2888 O O . GLY A 1 371 ? 3.224 -16.846 6.229 1.00 91.25 371 GLY A O 1
ATOM 2889 N N . GLN A 1 372 ? 1.756 -16.006 7.682 1.00 94.75 372 GLN A N 1
ATOM 2890 C CA . GLN A 1 372 ? 0.635 -15.997 6.740 1.00 94.75 372 GLN A CA 1
ATOM 2891 C C . GLN A 1 372 ? 0.641 -14.790 5.791 1.00 94.75 372 GLN A C 1
ATOM 2893 O O . GLN A 1 372 ? 0.077 -14.876 4.698 1.00 94.75 372 GLN A O 1
ATOM 2898 N N . LEU A 1 373 ? 1.249 -13.670 6.202 1.00 97.06 373 LEU A N 1
ATOM 2899 C CA . LEU A 1 373 ? 1.166 -12.416 5.461 1.00 97.06 373 LEU A CA 1
ATOM 2900 C C . LEU A 1 373 ? 2.179 -12.398 4.310 1.00 97.06 373 LEU A C 1
ATOM 2902 O O . LEU A 1 373 ? 3.378 -12.562 4.524 1.00 97.06 373 LEU A O 1
ATOM 2906 N N . LYS A 1 374 ? 1.687 -12.160 3.092 1.00 97.75 374 LYS A N 1
ATOM 2907 C CA . LYS A 1 374 ? 2.480 -12.151 1.852 1.00 97.75 374 LYS A CA 1
ATOM 2908 C C . LYS A 1 374 ? 2.606 -10.766 1.234 1.00 97.75 374 LYS A C 1
ATOM 2910 O O . LYS A 1 374 ? 3.620 -10.462 0.615 1.00 97.75 374 LYS A O 1
ATOM 2915 N N . HIS A 1 375 ? 1.590 -9.923 1.394 1.00 98.44 375 HIS A N 1
ATOM 2916 C CA . HIS A 1 375 ? 1.532 -8.610 0.765 1.00 98.44 375 HIS A CA 1
ATOM 2917 C C . HIS A 1 375 ? 1.188 -7.542 1.801 1.00 98.44 375 HIS A C 1
ATOM 2919 O O . HIS A 1 375 ? 0.137 -7.620 2.445 1.00 98.44 375 HIS A O 1
ATOM 2925 N N . LEU A 1 376 ? 2.051 -6.536 1.921 1.00 97.81 376 LEU A N 1
ATOM 2926 C CA . LEU A 1 376 ? 1.875 -5.403 2.820 1.00 97.81 376 LEU A CA 1
ATOM 2927 C C . LEU A 1 376 ? 2.002 -4.090 2.047 1.00 97.81 376 LEU A C 1
ATOM 2929 O O . LEU A 1 376 ? 2.965 -3.868 1.314 1.00 97.81 376 LEU A O 1
ATOM 2933 N N . SER A 1 377 ? 1.021 -3.213 2.232 1.00 98.00 377 SER A N 1
ATOM 2934 C CA . SER A 1 377 ? 1.019 -1.865 1.665 1.00 98.00 377 SER A CA 1
ATOM 2935 C C . SER A 1 377 ? 1.007 -0.834 2.789 1.00 98.00 377 SER A C 1
ATOM 2937 O O . SER A 1 377 ? 0.108 -0.862 3.630 1.00 98.00 377 SER A O 1
ATOM 2939 N N . LEU A 1 378 ? 2.003 0.050 2.790 1.00 95.81 378 LEU A N 1
ATOM 2940 C CA . LEU A 1 378 ? 2.268 1.103 3.778 1.00 95.81 378 LEU A CA 1
ATOM 2941 C C . LEU A 1 378 ? 2.532 2.444 3.066 1.00 95.81 378 LEU A C 1
ATOM 2943 O O . LEU A 1 378 ? 3.463 3.180 3.405 1.00 95.81 378 LEU A O 1
ATOM 2947 N N . VAL A 1 379 ? 1.726 2.738 2.044 1.00 95.19 379 VAL A N 1
ATOM 2948 C CA . VAL A 1 379 ? 1.848 3.953 1.224 1.00 95.19 379 VAL A CA 1
ATOM 2949 C C . VAL A 1 379 ? 1.471 5.180 2.049 1.00 95.19 379 VAL A C 1
ATOM 2951 O O . VAL A 1 379 ? 0.453 5.154 2.740 1.00 95.19 379 VAL A O 1
ATOM 2954 N N . GLU A 1 380 ? 2.272 6.241 1.965 1.00 91.69 380 GLU A N 1
ATOM 2955 C CA . GLU A 1 380 ? 2.051 7.531 2.640 1.00 91.69 380 GLU A CA 1
ATOM 2956 C C . GLU A 1 380 ? 1.823 7.420 4.163 1.00 91.69 380 GLU A C 1
ATOM 2958 O O . GLU A 1 380 ? 1.002 8.110 4.769 1.00 91.69 380 GLU A O 1
ATOM 2963 N N . THR A 1 381 ? 2.557 6.518 4.806 1.00 89.44 381 THR A N 1
ATOM 2964 C CA . THR A 1 381 ? 2.561 6.336 6.266 1.00 89.44 381 THR A CA 1
ATOM 2965 C C . THR A 1 381 ? 3.639 7.174 6.954 1.00 89.44 381 THR A C 1
ATOM 2967 O O . THR A 1 381 ? 3.552 7.438 8.152 1.00 89.44 381 THR A O 1
ATOM 2970 N N . GLY A 1 382 ? 4.641 7.639 6.198 1.00 86.56 382 GLY A N 1
ATOM 2971 C CA . GLY A 1 382 ? 5.786 8.391 6.721 1.00 86.56 382 GLY A CA 1
ATOM 2972 C C . GLY A 1 382 ? 6.843 7.521 7.408 1.00 86.56 382 GLY A C 1
ATOM 2973 O O . GLY A 1 382 ? 7.723 8.061 8.075 1.00 86.56 382 GLY A O 1
ATOM 2974 N N . LEU A 1 383 ? 6.757 6.194 7.261 1.00 87.00 383 LEU A N 1
ATOM 2975 C CA . LEU A 1 383 ? 7.765 5.258 7.756 1.00 87.00 383 LEU A CA 1
ATOM 2976 C C . LEU A 1 383 ? 9.060 5.375 6.949 1.00 87.00 383 LEU A C 1
ATOM 2978 O O . LEU A 1 383 ? 9.037 5.402 5.716 1.00 87.00 383 LEU A O 1
ATOM 2982 N N . SER A 1 384 ? 10.195 5.378 7.644 1.00 89.06 384 SER A N 1
ATOM 2983 C CA . SER A 1 384 ? 11.502 5.246 7.005 1.00 89.06 384 SER A CA 1
ATOM 2984 C C . SER A 1 384 ? 11.763 3.797 6.575 1.00 89.06 384 SER A C 1
ATOM 2986 O O . SER A 1 384 ? 11.086 2.858 7.005 1.00 89.06 384 SER A O 1
ATOM 2988 N N . TRP A 1 385 ? 12.794 3.587 5.752 1.00 90.25 385 TRP A N 1
ATOM 2989 C CA . TRP A 1 385 ? 13.231 2.231 5.418 1.00 90.25 385 TRP A CA 1
ATOM 2990 C C . TRP A 1 385 ? 13.713 1.446 6.646 1.00 90.25 385 TRP A C 1
ATOM 2992 O O . TRP A 1 385 ? 13.430 0.256 6.752 1.00 90.25 385 TRP A O 1
ATOM 3002 N N . GLY A 1 386 ? 14.383 2.105 7.599 1.00 85.56 386 GLY A N 1
ATOM 3003 C CA . GLY A 1 386 ? 14.819 1.467 8.844 1.00 85.56 386 GLY A CA 1
ATOM 3004 C C . GLY A 1 386 ? 13.641 0.950 9.675 1.00 85.56 386 GLY A C 1
ATOM 3005 O O . GLY A 1 386 ? 13.678 -0.182 10.157 1.00 85.56 386 GLY A O 1
ATOM 3006 N N . ASP A 1 387 ? 12.562 1.734 9.761 1.00 84.88 387 ASP A N 1
ATOM 3007 C CA . ASP A 1 387 ? 11.332 1.322 10.450 1.00 84.88 387 ASP A CA 1
ATOM 3008 C C . ASP A 1 387 ? 10.699 0.109 9.764 1.00 84.88 387 ASP A C 1
ATOM 3010 O O . ASP A 1 387 ? 10.307 -0.855 10.422 1.00 84.88 387 ASP A O 1
ATOM 3014 N N . ALA A 1 388 ? 10.641 0.133 8.428 1.00 88.75 388 ALA A N 1
ATOM 3015 C CA . ALA A 1 388 ? 10.150 -0.993 7.649 1.00 88.75 388 ALA A CA 1
ATOM 3016 C C . ALA A 1 388 ? 11.028 -2.234 7.848 1.00 88.75 388 ALA A C 1
ATOM 3018 O O . ALA A 1 388 ? 10.495 -3.320 8.055 1.00 88.75 388 ALA A O 1
ATOM 3019 N N . GLN A 1 389 ? 12.357 -2.093 7.859 1.00 86.00 389 GLN A N 1
ATOM 3020 C CA . GLN A 1 389 ? 13.285 -3.197 8.105 1.00 86.00 389 GLN A CA 1
ATOM 3021 C C . GLN A 1 389 ? 13.042 -3.849 9.473 1.00 86.00 389 GLN A C 1
ATOM 3023 O O . GLN A 1 389 ? 13.128 -5.070 9.565 1.00 86.00 389 GLN A O 1
ATOM 3028 N N . GLY A 1 390 ? 12.635 -3.095 10.497 1.00 82.31 390 GLY A N 1
ATOM 3029 C CA . GLY A 1 390 ? 12.214 -3.656 11.788 1.00 82.31 390 GLY A CA 1
ATOM 3030 C C . GLY A 1 390 ? 10.998 -4.596 11.711 1.00 82.31 390 GLY A C 1
ATOM 3031 O O . GLY A 1 390 ? 10.838 -5.471 12.559 1.00 82.31 390 GLY A O 1
ATOM 3032 N N . LEU A 1 391 ? 10.156 -4.484 10.677 1.00 86.38 391 LEU A N 1
ATOM 3033 C CA . LEU A 1 391 ? 8.989 -5.360 10.479 1.00 86.38 391 LEU A CA 1
ATOM 3034 C C . LEU A 1 391 ? 9.361 -6.747 9.939 1.00 86.38 391 LEU A C 1
ATOM 3036 O O . LEU A 1 391 ? 8.566 -7.683 10.034 1.00 86.38 391 LEU A O 1
ATOM 3040 N N . SER A 1 392 ? 10.550 -6.885 9.361 1.00 86.25 392 SER A N 1
ATOM 3041 C CA . SER A 1 392 ? 11.002 -8.110 8.698 1.00 86.25 392 SER A CA 1
ATOM 3042 C C . SER A 1 392 ? 11.051 -9.332 9.614 1.00 86.25 392 SER A C 1
ATOM 3044 O O . SER A 1 392 ? 10.729 -10.437 9.180 1.00 86.25 392 SER A O 1
ATOM 3046 N N . GLU A 1 393 ? 11.375 -9.129 10.892 1.00 83.00 393 GLU A N 1
ATOM 3047 C CA . GLU A 1 393 ? 11.426 -10.186 11.905 1.00 83.00 393 GLU A CA 1
ATOM 3048 C C . GLU A 1 393 ? 10.035 -10.775 12.183 1.00 83.00 393 GLU A C 1
ATOM 3050 O O . GLU A 1 393 ? 9.893 -11.974 12.428 1.00 83.00 393 GLU A O 1
ATOM 3055 N N . TYR A 1 394 ? 8.989 -9.951 12.069 1.00 84.94 394 TYR A N 1
ATOM 3056 C CA . TYR A 1 394 ? 7.601 -10.367 12.265 1.00 84.94 394 TYR A CA 1
ATOM 3057 C C . TYR A 1 394 ? 6.958 -10.896 10.989 1.00 84.94 394 TYR A C 1
ATOM 3059 O O . TYR A 1 394 ? 5.958 -11.602 11.073 1.00 84.94 394 TYR A O 1
ATOM 3067 N N . LEU A 1 395 ? 7.491 -10.567 9.812 1.00 91.31 395 LEU A N 1
ATOM 3068 C CA . LEU A 1 395 ? 6.877 -10.868 8.517 1.00 91.31 395 LEU A CA 1
ATOM 3069 C C . LEU A 1 395 ? 7.810 -11.720 7.632 1.00 91.31 395 LEU A C 1
ATOM 3071 O O . LEU A 1 395 ? 8.138 -11.326 6.510 1.00 91.31 395 LEU A O 1
ATOM 3075 N N . PRO A 1 396 ? 8.223 -12.922 8.082 1.00 90.44 396 PRO A N 1
ATOM 3076 C CA . PRO A 1 396 ? 9.261 -13.713 7.413 1.00 90.44 396 PRO A CA 1
ATOM 3077 C C . PRO A 1 396 ? 8.842 -14.253 6.037 1.00 90.44 396 PRO A C 1
ATOM 3079 O O . PRO A 1 396 ? 9.686 -14.656 5.237 1.00 90.44 396 PRO A O 1
ATOM 3082 N N . SER A 1 397 ? 7.537 -14.307 5.761 1.00 94.06 397 SER A N 1
ATOM 3083 C CA . SER A 1 397 ? 6.968 -14.819 4.504 1.00 94.06 397 SER A CA 1
ATOM 3084 C C . SER A 1 397 ? 6.508 -13.711 3.554 1.00 94.06 397 SER A C 1
ATOM 3086 O O . SER A 1 397 ? 5.806 -13.998 2.587 1.00 94.06 397 SER A O 1
ATOM 3088 N N . LEU A 1 398 ? 6.889 -12.455 3.816 1.00 96.62 398 LEU A N 1
ATOM 3089 C CA . LEU A 1 398 ? 6.481 -11.327 2.988 1.00 96.62 398 LEU A CA 1
ATOM 3090 C C . LEU A 1 398 ? 7.107 -11.416 1.586 1.00 96.62 398 LEU A C 1
ATOM 3092 O O . LEU A 1 398 ? 8.324 -11.508 1.434 1.00 96.62 398 LEU A O 1
ATOM 3096 N N . GLU A 1 399 ? 6.254 -11.370 0.567 1.00 97.69 399 GLU A N 1
ATOM 3097 C CA . GLU A 1 399 ? 6.606 -11.460 -0.853 1.00 97.69 399 GLU A CA 1
ATOM 3098 C C . GLU A 1 399 ? 6.527 -10.092 -1.549 1.00 97.69 399 GLU A C 1
ATOM 3100 O O . GLU A 1 399 ? 7.278 -9.854 -2.496 1.00 97.69 399 GLU A O 1
ATOM 3105 N N . SER A 1 400 ? 5.649 -9.191 -1.089 1.00 98.31 400 SER A N 1
ATOM 3106 C CA . SER A 1 400 ? 5.467 -7.844 -1.651 1.00 98.31 400 SER A CA 1
ATOM 3107 C C . SER A 1 400 ? 5.336 -6.781 -0.566 1.00 98.31 400 SER A C 1
ATOM 3109 O O . SER A 1 400 ? 4.486 -6.903 0.322 1.00 98.31 400 SER A O 1
ATOM 3111 N N . LEU A 1 401 ? 6.115 -5.708 -0.694 1.00 97.81 401 LEU A N 1
ATOM 3112 C CA . LEU A 1 401 ? 6.094 -4.548 0.196 1.00 97.81 401 LEU A CA 1
ATOM 3113 C C . LEU A 1 401 ? 5.981 -3.257 -0.620 1.00 97.81 401 LEU A C 1
ATOM 3115 O O . LEU A 1 401 ? 6.765 -3.048 -1.541 1.00 97.81 401 LEU A O 1
ATOM 3119 N N . HIS A 1 402 ? 5.035 -2.385 -0.269 1.00 97.94 402 HIS A N 1
ATOM 3120 C CA . HIS A 1 402 ? 4.892 -1.058 -0.878 1.00 97.94 402 HIS A CA 1
ATOM 3121 C C . HIS A 1 402 ? 5.060 0.043 0.169 1.00 97.94 402 HIS A C 1
ATOM 3123 O O . HIS A 1 402 ? 4.331 0.072 1.161 1.00 97.94 402 HIS A O 1
ATOM 3129 N N . LEU A 1 403 ? 6.001 0.949 -0.083 1.00 96.25 403 LEU A N 1
ATOM 3130 C CA . LEU A 1 403 ? 6.385 2.087 0.759 1.00 96.25 403 LEU A CA 1
ATOM 3131 C C . LEU A 1 403 ? 6.396 3.389 -0.060 1.00 96.25 403 LEU A C 1
ATOM 3133 O O . LEU A 1 403 ? 7.242 4.263 0.137 1.00 96.25 403 LEU A O 1
ATOM 3137 N N . SER A 1 404 ? 5.488 3.501 -1.026 1.00 96.38 404 SER A N 1
ATOM 3138 C CA . SER A 1 404 ? 5.399 4.665 -1.906 1.00 96.38 404 SER A CA 1
ATOM 3139 C C . SER A 1 404 ? 4.986 5.923 -1.119 1.00 96.38 404 SER A C 1
ATOM 3141 O O . SER A 1 404 ? 4.285 5.816 -0.108 1.00 96.38 404 SER A O 1
ATOM 3143 N N . CYS A 1 405 ? 5.403 7.112 -1.562 1.00 94.62 405 CYS A N 1
ATOM 3144 C CA . CYS A 1 405 ? 5.048 8.402 -0.938 1.00 94.62 405 CYS A CA 1
ATOM 3145 C C . CYS A 1 405 ? 5.446 8.551 0.550 1.00 94.62 405 CYS A C 1
ATOM 3147 O O . CYS A 1 405 ? 4.780 9.262 1.302 1.00 94.62 405 CYS A O 1
ATOM 3149 N N . ASN A 1 406 ? 6.514 7.889 1.011 1.00 92.00 406 ASN A N 1
ATOM 3150 C CA . ASN A 1 406 ? 6.950 7.930 2.416 1.00 92.00 406 ASN A CA 1
ATOM 3151 C C . ASN A 1 406 ? 8.085 8.929 2.695 1.00 92.00 406 ASN A C 1
ATOM 3153 O O . ASN A 1 406 ? 8.572 8.998 3.822 1.00 92.00 406 ASN A O 1
ATOM 3157 N N . ASN A 1 407 ? 8.493 9.726 1.701 1.00 91.25 407 ASN A N 1
ATOM 3158 C CA . ASN A 1 407 ? 9.629 10.655 1.783 1.00 91.25 407 ASN A CA 1
ATOM 3159 C C . ASN A 1 407 ? 10.952 9.974 2.184 1.00 91.25 407 ASN A C 1
ATOM 3161 O O . ASN A 1 407 ? 11.802 10.578 2.842 1.00 91.25 407 ASN A O 1
ATOM 3165 N N . ILE A 1 408 ? 11.142 8.712 1.795 1.00 93.38 408 ILE A N 1
ATOM 3166 C CA . ILE A 1 408 ? 12.377 7.973 2.060 1.00 93.38 408 ILE A CA 1
ATOM 3167 C C . ILE A 1 408 ? 13.504 8.586 1.222 1.00 93.38 408 ILE A C 1
ATOM 3169 O O . ILE A 1 408 ? 13.389 8.701 0.003 1.00 93.38 408 ILE A O 1
ATOM 3173 N N . THR A 1 409 ? 14.594 8.983 1.879 1.00 93.38 409 THR A N 1
ATOM 3174 C CA . THR A 1 409 ? 15.774 9.585 1.231 1.00 93.38 409 THR A CA 1
ATOM 3175 C C . THR A 1 409 ? 16.977 8.652 1.185 1.00 93.38 409 THR A C 1
ATOM 3177 O O . THR A 1 409 ? 17.829 8.825 0.317 1.00 93.38 409 THR A O 1
ATOM 3180 N N . ARG A 1 410 ? 17.053 7.678 2.104 1.00 91.00 410 ARG A N 1
ATOM 3181 C CA . ARG A 1 410 ? 18.107 6.657 2.175 1.00 91.00 410 ARG A CA 1
ATOM 3182 C C . ARG A 1 410 ? 17.568 5.310 2.649 1.00 91.00 410 ARG A C 1
ATOM 3184 O O . ARG A 1 410 ? 16.634 5.268 3.454 1.00 91.00 410 ARG A O 1
ATOM 3191 N N . LEU A 1 411 ? 18.189 4.236 2.176 1.00 91.38 411 LEU A N 1
ATOM 3192 C CA . LEU A 1 411 ? 17.897 2.844 2.510 1.00 91.38 411 LEU A CA 1
ATOM 3193 C C . LEU A 1 411 ? 19.000 2.219 3.378 1.00 91.38 411 LEU A C 1
ATOM 3195 O O . LEU A 1 411 ? 18.715 1.363 4.211 1.00 91.38 411 LEU A O 1
ATOM 3199 N N . SER A 1 412 ? 20.255 2.640 3.247 1.00 80.12 412 SER A N 1
ATOM 3200 C CA . SER A 1 412 ? 21.317 2.165 4.136 1.00 80.12 412 SER A CA 1
ATOM 3201 C C . SER A 1 412 ? 21.168 2.748 5.555 1.00 80.12 412 SER A C 1
ATOM 3203 O O . SER A 1 412 ? 20.774 3.910 5.735 1.00 80.12 412 SER A O 1
ATOM 3205 N N . PRO A 1 413 ? 21.459 1.953 6.605 1.00 69.00 413 PRO A N 1
ATOM 3206 C CA . PRO A 1 413 ? 21.443 2.446 7.975 1.00 69.00 413 PRO A CA 1
ATOM 3207 C C . PRO A 1 413 ? 22.514 3.527 8.165 1.00 69.00 413 PRO A C 1
ATOM 3209 O O . PRO A 1 413 ? 23.643 3.403 7.693 1.00 69.00 413 PRO A O 1
ATOM 3212 N N . ILE A 1 414 ? 22.169 4.590 8.895 1.00 59.12 414 ILE A N 1
ATOM 3213 C CA . ILE A 1 414 ? 23.124 5.643 9.250 1.00 59.12 414 ILE A CA 1
ATOM 3214 C C . ILE A 1 414 ? 24.149 5.029 10.206 1.00 59.12 414 ILE A C 1
ATOM 3216 O O . ILE A 1 414 ? 23.820 4.722 11.350 1.00 59.12 414 ILE A O 1
ATOM 3220 N N . VAL A 1 415 ? 25.390 4.856 9.749 1.00 53.00 415 VAL A N 1
ATOM 3221 C CA . VAL A 1 415 ? 26.508 4.498 10.628 1.00 53.00 415 VAL A CA 1
ATOM 3222 C C . VAL A 1 415 ? 26.726 5.676 11.576 1.00 53.00 415 VAL A C 1
ATOM 3224 O O . VAL A 1 415 ? 27.263 6.708 11.188 1.00 53.00 415 VAL A O 1
ATOM 3227 N N . SER A 1 416 ? 26.244 5.570 12.812 1.00 41.22 416 SER A N 1
ATOM 3228 C CA . SER A 1 416 ? 26.595 6.525 13.860 1.00 41.22 416 SER A CA 1
ATOM 3229 C C . SER A 1 416 ? 28.052 6.296 14.270 1.00 41.22 416 SER A C 1
ATOM 3231 O O . SER A 1 416 ? 28.398 5.164 14.602 1.00 41.22 416 SER A O 1
ATOM 3233 N N . ASP A 1 417 ? 28.866 7.355 14.324 1.00 35.41 417 ASP A N 1
ATOM 3234 C CA . ASP A 1 417 ? 30.303 7.382 14.684 1.00 35.41 417 ASP A CA 1
ATOM 3235 C C . ASP A 1 417 ? 30.651 6.903 16.118 1.00 35.41 417 ASP A C 1
ATOM 3237 O O . ASP A 1 417 ? 31.709 7.220 16.661 1.00 35.41 417 ASP A O 1
ATOM 3241 N N . THR A 1 418 ? 29.785 6.127 16.773 1.00 33.59 418 THR A N 1
ATOM 3242 C CA . THR A 1 418 ? 30.080 5.521 18.076 1.00 33.59 418 THR A CA 1
ATOM 3243 C C . THR A 1 418 ? 30.330 4.023 17.906 1.00 33.59 418 THR A C 1
ATOM 3245 O O . THR A 1 418 ? 29.399 3.283 17.582 1.00 33.59 418 THR A O 1
ATOM 3248 N N . PRO A 1 419 ? 31.568 3.537 18.126 1.00 36.41 419 PRO A N 1
ATOM 3249 C CA . PRO A 1 419 ? 31.847 2.112 18.137 1.00 36.41 419 PRO A CA 1
ATOM 3250 C C . PRO A 1 419 ? 31.256 1.527 19.423 1.00 36.41 419 PRO A C 1
ATOM 3252 O O . PRO A 1 419 ? 31.898 1.506 20.470 1.00 36.41 419 PRO A O 1
ATOM 3255 N N . SER A 1 420 ? 30.000 1.088 19.367 1.00 35.91 420 SER A N 1
ATOM 3256 C CA . SER A 1 420 ? 29.449 0.193 20.382 1.00 35.91 420 SER A CA 1
ATOM 3257 C C . SER A 1 420 ? 29.741 -1.248 19.962 1.00 35.91 420 SER A C 1
ATOM 3259 O O . SER A 1 420 ? 29.364 -1.698 18.877 1.00 35.91 420 SER A O 1
ATOM 3261 N N . GLU A 1 421 ? 30.450 -1.974 20.828 1.00 37.06 421 GLU A N 1
ATOM 3262 C CA . GLU A 1 421 ? 30.952 -3.344 20.620 1.00 37.06 421 GLU A CA 1
ATOM 3263 C C . GLU A 1 421 ? 29.850 -4.422 20.495 1.00 37.06 421 GLU A C 1
ATOM 3265 O O . GLU A 1 421 ? 30.141 -5.615 20.424 1.00 37.06 421 GLU A O 1
ATOM 3270 N N . THR A 1 422 ? 28.577 -4.031 20.408 1.00 36.31 422 THR A N 1
ATOM 3271 C CA . THR A 1 422 ? 27.433 -4.921 20.145 1.00 36.31 422 THR A CA 1
ATOM 3272 C C . THR A 1 422 ? 26.945 -4.886 18.693 1.00 36.31 422 THR A C 1
ATOM 3274 O O . THR A 1 422 ? 26.057 -5.652 18.325 1.00 36.31 422 THR A O 1
ATOM 3277 N N . SER A 1 423 ? 27.550 -4.071 17.826 1.00 38.16 423 SER A N 1
ATOM 3278 C CA . SER A 1 423 ? 27.201 -3.952 16.401 1.00 38.16 423 SER A CA 1
ATOM 3279 C C . SER A 1 423 ? 27.836 -5.047 15.526 1.00 38.16 423 SER A C 1
ATOM 3281 O O . SER A 1 423 ? 28.441 -4.783 14.490 1.00 38.16 423 SER A O 1
ATOM 3283 N N . LYS A 1 424 ? 27.680 -6.319 15.909 1.00 34.28 424 LYS A N 1
ATOM 3284 C CA . LYS A 1 424 ? 27.861 -7.426 14.958 1.00 34.28 424 LYS A CA 1
ATOM 3285 C C . LYS A 1 424 ? 26.552 -7.603 14.170 1.00 34.28 424 LYS A C 1
ATOM 3287 O O . LYS A 1 424 ? 25.508 -7.853 14.755 1.00 34.28 424 LYS A O 1
ATOM 3292 N N . GLU A 1 425 ? 26.627 -7.425 12.849 1.00 37.78 425 GLU A N 1
ATOM 3293 C CA . GLU A 1 425 ? 25.698 -7.956 11.827 1.00 37.78 425 GLU A CA 1
ATOM 3294 C C . GLU A 1 425 ? 24.273 -7.372 11.653 1.00 37.78 425 GLU A C 1
ATOM 3296 O O . GLU A 1 425 ? 23.424 -8.025 11.057 1.00 37.78 425 GLU A O 1
ATOM 3301 N N . HIS A 1 426 ? 23.988 -6.113 12.005 1.00 39.75 426 HIS A N 1
ATOM 3302 C CA . HIS A 1 426 ? 22.674 -5.500 11.678 1.00 39.75 426 HIS A CA 1
ATOM 3303 C C . HIS A 1 426 ? 22.542 -4.995 10.218 1.00 39.75 426 HIS A C 1
ATOM 3305 O O . HIS A 1 426 ? 21.569 -4.335 9.862 1.00 39.75 426 HIS A O 1
ATOM 3311 N N . GLY A 1 427 ? 23.527 -5.291 9.360 1.00 39.03 427 GLY A N 1
ATOM 3312 C CA . GLY A 1 427 ? 23.608 -4.808 7.974 1.00 39.03 427 GLY A CA 1
ATOM 3313 C C . GLY A 1 427 ? 23.039 -5.746 6.903 1.00 39.03 427 GLY A C 1
ATOM 3314 O O . GLY A 1 427 ? 23.107 -5.412 5.724 1.00 39.03 427 GLY A O 1
ATOM 3315 N N . ASN A 1 428 ? 22.498 -6.911 7.269 1.00 49.38 428 ASN A N 1
ATOM 3316 C CA . ASN A 1 428 ? 21.913 -7.841 6.302 1.00 49.38 428 ASN A CA 1
ATOM 3317 C C . ASN A 1 428 ? 20.387 -7.791 6.387 1.00 49.38 428 ASN A C 1
ATOM 3319 O O . ASN A 1 428 ? 19.792 -8.249 7.358 1.00 49.38 428 ASN A O 1
ATOM 3323 N N . SER A 1 429 ? 19.756 -7.245 5.350 1.00 56.03 429 SER A N 1
ATOM 3324 C CA . SER A 1 429 ? 18.305 -7.288 5.196 1.00 56.03 429 SER A CA 1
ATOM 3325 C C . SER A 1 429 ? 17.790 -8.737 5.247 1.00 56.03 429 SER A C 1
ATOM 3327 O O . SER A 1 429 ? 18.214 -9.596 4.476 1.00 56.03 429 SER A O 1
ATOM 3329 N N . THR A 1 430 ? 16.861 -9.006 6.159 1.00 69.25 430 THR A N 1
ATOM 3330 C CA . THR A 1 430 ? 16.202 -10.302 6.431 1.00 69.25 430 THR A CA 1
ATOM 3331 C C . THR A 1 430 ? 15.030 -10.596 5.487 1.00 69.25 430 THR A C 1
ATOM 3333 O O . THR A 1 430 ? 14.385 -11.641 5.614 1.00 69.25 430 THR A O 1
ATOM 3336 N N . TRP A 1 431 ? 14.764 -9.724 4.506 1.00 88.44 431 TRP A N 1
ATOM 3337 C CA . TRP A 1 431 ? 13.702 -9.848 3.496 1.00 88.44 431 TRP A CA 1
ATOM 3338 C C . TRP A 1 431 ? 13.965 -10.959 2.457 1.00 88.44 431 TRP A C 1
ATOM 3340 O O . TRP A 1 431 ? 13.904 -10.758 1.246 1.00 88.44 431 TRP A O 1
ATOM 3350 N N . THR A 1 432 ? 14.251 -12.173 2.921 1.00 88.06 432 THR A N 1
ATOM 3351 C CA . THR A 1 432 ? 14.687 -13.320 2.105 1.00 88.06 432 THR A CA 1
ATOM 3352 C C . THR A 1 432 ? 13.640 -13.817 1.104 1.00 88.06 432 THR A C 1
ATOM 3354 O O . THR A 1 432 ? 13.994 -14.451 0.107 1.00 88.06 432 THR A O 1
ATOM 3357 N N . ASN A 1 433 ? 12.356 -13.532 1.347 1.00 94.50 433 ASN A N 1
ATOM 3358 C CA . ASN A 1 433 ? 11.241 -13.924 0.484 1.00 94.50 433 ASN A CA 1
ATOM 3359 C C . ASN A 1 433 ? 10.689 -12.793 -0.390 1.00 94.50 433 ASN A C 1
ATOM 3361 O O . ASN A 1 433 ? 9.803 -13.051 -1.203 1.00 94.50 433 ASN A O 1
ATOM 3365 N N . LEU A 1 434 ? 11.220 -11.575 -0.266 1.00 96.62 434 LEU A N 1
ATOM 3366 C CA . LEU A 1 434 ? 10.681 -10.417 -0.963 1.00 96.62 434 LEU A CA 1
ATOM 3367 C C . LEU A 1 434 ? 10.945 -10.527 -2.470 1.00 96.62 434 LEU A C 1
ATOM 3369 O O . LEU A 1 434 ? 12.087 -10.625 -2.916 1.00 96.62 434 LEU A O 1
ATOM 3373 N N . THR A 1 435 ? 9.864 -10.521 -3.244 1.00 97.38 435 THR A N 1
ATOM 3374 C CA . THR A 1 435 ? 9.863 -10.622 -4.710 1.00 97.38 435 THR A CA 1
ATOM 3375 C C . THR A 1 435 ? 9.558 -9.297 -5.387 1.00 97.38 435 THR A C 1
ATOM 3377 O O . THR A 1 435 ? 10.023 -9.068 -6.507 1.00 97.38 435 THR A O 1
ATOM 3380 N N . GLN A 1 436 ? 8.811 -8.430 -4.705 1.00 98.38 436 GLN A N 1
ATOM 3381 C CA . GLN A 1 436 ? 8.391 -7.128 -5.193 1.00 98.38 436 GLN A CA 1
ATOM 3382 C C . GLN A 1 436 ? 8.577 -6.067 -4.108 1.00 98.38 436 GLN A C 1
ATOM 3384 O O . GLN A 1 436 ? 8.115 -6.232 -2.976 1.00 98.38 436 GLN A O 1
ATOM 3389 N N . LEU A 1 437 ? 9.226 -4.963 -4.474 1.00 97.94 437 LEU A N 1
ATOM 3390 C CA . LEU A 1 437 ? 9.399 -3.803 -3.608 1.00 97.94 437 LEU A CA 1
ATOM 3391 C C . LEU A 1 437 ? 8.997 -2.523 -4.345 1.00 97.94 437 LEU A C 1
ATOM 3393 O O . LEU A 1 437 ? 9.575 -2.182 -5.378 1.00 97.94 437 LEU A O 1
ATOM 3397 N N . GLY A 1 438 ? 7.998 -1.836 -3.793 1.00 98.12 438 GLY A N 1
ATOM 3398 C CA . GLY A 1 438 ? 7.546 -0.523 -4.233 1.00 98.12 438 GLY A CA 1
ATOM 3399 C C . GLY A 1 438 ? 8.126 0.595 -3.377 1.00 98.12 438 GLY A C 1
ATOM 3400 O O . GLY A 1 438 ? 7.880 0.641 -2.172 1.00 98.12 438 GLY A O 1
ATOM 3401 N N . LEU A 1 439 ? 8.887 1.486 -4.003 1.00 97.94 439 LEU A N 1
ATOM 3402 C CA . LEU A 1 439 ? 9.500 2.680 -3.421 1.00 97.94 439 LEU A CA 1
ATOM 3403 C C . LEU A 1 439 ? 9.190 3.917 -4.283 1.00 97.94 439 LEU A C 1
ATOM 3405 O O . LEU A 1 439 ? 9.958 4.880 -4.293 1.00 97.94 439 LEU A O 1
ATOM 3409 N N . GLU A 1 440 ? 8.074 3.905 -5.011 1.00 98.25 440 GLU A N 1
ATOM 3410 C CA . GLU A 1 440 ? 7.684 5.000 -5.901 1.00 98.25 440 GLU A CA 1
ATOM 3411 C C . GLU A 1 440 ? 7.429 6.311 -5.139 1.00 98.25 440 GLU A C 1
ATOM 3413 O O . GLU A 1 440 ? 7.035 6.290 -3.972 1.00 98.25 440 GLU A O 1
ATOM 3418 N N . GLU A 1 441 ? 7.620 7.452 -5.803 1.00 97.50 441 GLU A N 1
ATOM 3419 C CA . GLU A 1 441 ? 7.299 8.788 -5.269 1.00 97.50 441 GLU A CA 1
ATOM 3420 C C . GLU A 1 441 ? 7.964 9.061 -3.903 1.00 97.50 441 GLU A C 1
ATOM 3422 O O . GLU A 1 441 ? 7.372 9.623 -2.980 1.00 97.50 441 GLU A O 1
ATOM 3427 N N . ASN A 1 442 ? 9.206 8.601 -3.741 1.00 97.31 442 ASN A N 1
ATOM 3428 C CA . ASN A 1 442 ? 10.056 8.910 -2.593 1.00 97.31 442 ASN A CA 1
ATOM 3429 C C . ASN A 1 442 ? 11.108 9.967 -2.989 1.00 97.31 442 ASN A C 1
ATOM 3431 O O . ASN A 1 442 ? 10.944 10.724 -3.943 1.00 97.31 442 ASN A O 1
ATOM 3435 N N . SER A 1 443 ? 12.176 10.109 -2.209 1.00 96.19 443 SER A N 1
ATOM 3436 C CA . SER A 1 443 ? 13.231 11.105 -2.435 1.00 96.19 443 SER A CA 1
ATOM 3437 C C . SER A 1 443 ? 14.615 10.459 -2.500 1.00 96.19 443 SER A C 1
ATOM 3439 O O . SER A 1 443 ? 15.598 11.048 -2.051 1.00 96.19 443 SER A O 1
ATOM 3441 N N . LEU A 1 444 ? 14.698 9.243 -3.049 1.00 96.62 444 LEU A N 1
ATOM 3442 C CA . LEU A 1 444 ? 15.963 8.536 -3.243 1.00 96.62 444 LEU A CA 1
ATOM 3443 C C . LEU A 1 444 ? 16.784 9.224 -4.336 1.00 96.62 444 LEU A C 1
ATOM 3445 O O . LEU A 1 444 ? 16.274 9.488 -5.425 1.00 96.62 444 LEU A O 1
ATOM 3449 N N . THR A 1 445 ? 18.057 9.498 -4.056 1.00 94.75 445 THR A N 1
ATOM 3450 C CA . THR A 1 445 ? 18.966 10.172 -5.001 1.00 94.75 445 THR A CA 1
ATOM 3451 C C . THR A 1 445 ? 20.140 9.313 -5.447 1.00 94.75 445 THR A C 1
ATOM 3453 O O . THR A 1 445 ? 20.686 9.554 -6.522 1.00 94.75 445 THR A O 1
ATOM 3456 N N . ASP A 1 446 ? 20.555 8.363 -4.610 1.00 92.00 446 ASP A N 1
ATOM 3457 C CA . ASP A 1 446 ? 21.790 7.598 -4.768 1.00 92.00 446 ASP A CA 1
ATOM 3458 C C . ASP A 1 446 ? 21.481 6.147 -5.158 1.00 92.00 446 ASP A C 1
ATOM 3460 O O . ASP A 1 446 ? 20.783 5.433 -4.438 1.00 92.00 446 ASP A O 1
ATOM 3464 N N . TRP A 1 447 ? 21.987 5.716 -6.313 1.00 91.94 447 TRP A N 1
ATOM 3465 C CA . TRP A 1 447 ? 21.834 4.342 -6.788 1.00 91.94 447 TRP A CA 1
ATOM 3466 C C . TRP A 1 447 ? 22.672 3.345 -5.977 1.00 91.94 447 TRP A C 1
ATOM 3468 O O . TRP A 1 447 ? 22.252 2.201 -5.800 1.00 91.94 447 TRP A O 1
ATOM 3478 N N . LEU A 1 448 ? 23.830 3.754 -5.452 1.00 88.94 448 LEU A N 1
ATOM 3479 C CA . LEU A 1 448 ? 24.689 2.865 -4.667 1.00 88.94 448 LEU A CA 1
ATOM 3480 C C . LEU A 1 448 ? 24.042 2.510 -3.328 1.00 88.94 448 LEU A C 1
ATOM 3482 O O . LEU A 1 448 ? 24.066 1.351 -2.934 1.00 88.94 448 LEU A O 1
ATOM 3486 N N . ASP A 1 449 ? 23.350 3.460 -2.700 1.00 90.38 449 ASP A N 1
ATOM 3487 C CA . ASP A 1 449 ? 22.523 3.215 -1.513 1.00 90.38 449 ASP A CA 1
ATOM 3488 C C . ASP A 1 449 ? 21.429 2.154 -1.770 1.00 90.38 449 ASP A C 1
ATOM 3490 O O . ASP A 1 449 ? 21.197 1.257 -0.954 1.00 90.38 449 ASP A O 1
ATOM 3494 N N . VAL A 1 450 ? 20.796 2.202 -2.950 1.00 92.00 450 VAL A N 1
ATOM 3495 C CA . VAL A 1 450 ? 19.813 1.200 -3.402 1.00 92.00 450 VAL A CA 1
ATOM 3496 C C . VAL A 1 450 ? 20.462 -0.171 -3.588 1.00 92.00 450 VAL A C 1
ATOM 3498 O O . VAL A 1 450 ? 19.922 -1.183 -3.131 1.00 92.00 450 VAL A O 1
ATOM 3501 N N . VAL A 1 451 ? 21.626 -0.216 -4.232 1.00 88.88 451 VAL A N 1
ATOM 3502 C CA . VAL A 1 451 ? 22.411 -1.441 -4.433 1.00 88.88 451 VAL A CA 1
ATOM 3503 C C . VAL A 1 451 ? 22.853 -2.048 -3.101 1.00 88.88 451 VAL A C 1
ATOM 3505 O O . VAL A 1 451 ? 22.708 -3.256 -2.909 1.00 88.88 451 VAL A O 1
ATOM 3508 N N . ASP A 1 452 ? 23.347 -1.241 -2.169 1.00 86.50 452 ASP A N 1
ATOM 3509 C CA . ASP A 1 452 ? 23.856 -1.710 -0.882 1.00 86.50 452 ASP A CA 1
ATOM 3510 C C . ASP A 1 452 ? 22.739 -2.304 -0.019 1.00 86.50 452 ASP A C 1
ATOM 3512 O O . ASP A 1 452 ? 22.910 -3.376 0.573 1.00 86.50 452 ASP A O 1
ATOM 3516 N N . ALA A 1 453 ? 21.574 -1.650 0.012 1.00 88.38 453 ALA A N 1
ATOM 3517 C CA . ALA A 1 453 ? 20.437 -2.095 0.811 1.00 88.38 453 ALA A CA 1
ATOM 3518 C C . ALA A 1 453 ? 19.681 -3.283 0.189 1.00 88.38 453 ALA A C 1
ATOM 3520 O O . ALA A 1 453 ? 19.236 -4.179 0.912 1.00 88.38 453 ALA A O 1
ATOM 3521 N N . LEU A 1 454 ? 19.508 -3.298 -1.138 1.00 90.50 454 LEU A 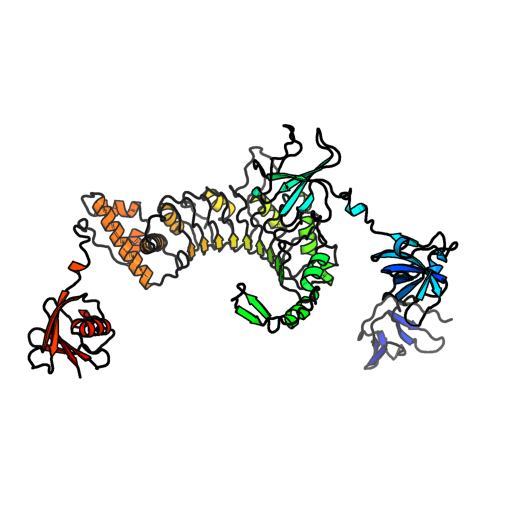N 1
ATOM 3522 C CA . LEU A 1 454 ? 18.583 -4.216 -1.822 1.00 90.50 454 LEU A CA 1
ATOM 3523 C C . LEU A 1 454 ? 19.275 -5.219 -2.750 1.00 90.50 454 LEU A C 1
ATOM 3525 O O . LEU A 1 454 ? 18.699 -6.258 -3.079 1.00 90.50 454 LEU A O 1
ATOM 3529 N N . GLY A 1 455 ? 20.508 -4.946 -3.170 1.00 86.94 455 GLY A N 1
ATOM 3530 C CA . GLY A 1 455 ? 21.218 -5.706 -4.200 1.00 86.94 455 GLY A CA 1
ATOM 3531 C C . GLY A 1 455 ? 21.480 -7.167 -3.843 1.00 86.94 455 GLY A C 1
ATOM 3532 O O . GLY A 1 455 ? 21.617 -8.002 -4.735 1.00 86.94 455 GLY A O 1
ATOM 3533 N N . LYS A 1 456 ? 21.509 -7.502 -2.548 1.00 85.38 456 LYS A N 1
ATOM 3534 C CA . LYS A 1 456 ? 21.724 -8.872 -2.047 1.00 85.38 456 LYS A CA 1
ATOM 3535 C C . LYS A 1 456 ? 20.430 -9.667 -1.851 1.00 85.38 456 LYS A C 1
ATOM 3537 O O . LYS A 1 456 ? 20.496 -10.831 -1.456 1.00 85.38 456 LYS A O 1
ATOM 3542 N N . LEU A 1 457 ? 19.261 -9.073 -2.105 1.00 89.19 457 LEU A N 1
ATOM 3543 C CA . LEU A 1 457 ? 17.981 -9.756 -1.929 1.00 89.19 457 LEU A CA 1
ATOM 3544 C C . LEU A 1 457 ? 17.824 -10.864 -2.986 1.00 89.19 457 LEU A C 1
ATOM 3546 O O . LEU A 1 457 ? 17.775 -10.574 -4.183 1.00 89.19 457 LEU A O 1
ATOM 3550 N N . PRO A 1 458 ? 17.727 -12.144 -2.579 1.00 89.38 458 PRO A N 1
ATOM 3551 C CA . PRO A 1 458 ? 17.901 -13.268 -3.499 1.00 89.38 458 PRO A CA 1
ATOM 3552 C C . PRO A 1 458 ? 16.718 -13.474 -4.450 1.00 89.38 458 PRO A C 1
ATOM 3554 O O . PRO A 1 458 ? 16.886 -14.073 -5.509 1.00 89.38 458 PRO A O 1
ATOM 3557 N N . LYS A 1 459 ? 15.520 -13.017 -4.068 1.00 93.44 459 LYS A N 1
ATOM 3558 C CA . LYS A 1 459 ? 14.271 -13.238 -4.814 1.00 93.44 459 LYS A CA 1
ATOM 3559 C C . LYS A 1 459 ? 13.664 -11.962 -5.393 1.00 93.44 459 LYS A C 1
ATOM 3561 O O . LYS A 1 459 ? 12.633 -12.055 -6.057 1.00 93.44 459 LYS A O 1
ATOM 3566 N N . LEU A 1 460 ? 14.279 -10.797 -5.164 1.00 94.44 460 LEU A N 1
ATOM 3567 C CA . LEU A 1 460 ? 13.726 -9.524 -5.613 1.00 94.44 460 LEU A CA 1
ATOM 3568 C C . LEU A 1 460 ? 13.725 -9.480 -7.143 1.00 94.44 460 LEU A C 1
ATOM 3570 O O . LEU A 1 460 ? 14.774 -9.429 -7.780 1.00 94.44 460 LEU A O 1
ATOM 3574 N N . SER A 1 461 ? 12.524 -9.524 -7.711 1.00 95.19 461 SER A N 1
ATOM 3575 C CA . SER A 1 461 ? 12.282 -9.652 -9.148 1.00 95.19 461 SER A CA 1
ATOM 3576 C C . SER A 1 461 ? 11.658 -8.405 -9.765 1.00 95.19 461 SER A C 1
ATOM 3578 O O . SER A 1 461 ? 11.864 -8.155 -10.955 1.00 95.19 461 SER A O 1
ATOM 3580 N N . ILE A 1 462 ? 10.943 -7.618 -8.955 1.00 97.50 462 ILE A N 1
ATOM 3581 C CA . ILE A 1 462 ? 10.258 -6.386 -9.340 1.00 97.50 462 ILE A CA 1
ATOM 3582 C C . ILE A 1 462 ? 10.694 -5.274 -8.384 1.00 97.50 462 ILE A C 1
ATOM 3584 O O . ILE A 1 462 ? 10.420 -5.341 -7.184 1.00 97.50 462 ILE A O 1
ATOM 3588 N N . LEU A 1 463 ? 11.346 -4.245 -8.922 1.00 97.06 463 LEU A N 1
ATOM 3589 C CA . LEU A 1 463 ? 11.760 -3.059 -8.175 1.00 97.06 463 LEU A CA 1
ATOM 3590 C C . LEU A 1 463 ? 11.134 -1.811 -8.800 1.00 97.06 463 LEU A C 1
ATOM 3592 O O . LEU A 1 463 ? 11.372 -1.503 -9.971 1.00 97.06 463 LEU A O 1
ATOM 3596 N N . LEU A 1 464 ? 10.318 -1.105 -8.019 1.00 98.31 464 LEU A N 1
ATOM 3597 C CA . LEU A 1 464 ? 9.589 0.079 -8.466 1.00 98.31 464 LEU A CA 1
ATOM 3598 C C . LEU A 1 464 ? 10.174 1.320 -7.785 1.00 98.31 464 LEU A C 1
ATOM 3600 O O . LEU A 1 464 ? 10.041 1.492 -6.579 1.00 98.31 464 LEU A O 1
ATOM 3604 N N . LEU A 1 465 ? 10.834 2.169 -8.565 1.00 97.88 465 LEU A N 1
ATOM 3605 C CA . LEU A 1 465 ? 11.540 3.384 -8.144 1.00 97.88 465 LEU A CA 1
ATOM 3606 C C . LEU A 1 465 ? 11.055 4.624 -8.917 1.00 97.88 465 LEU A C 1
ATOM 3608 O O . LEU A 1 465 ? 11.729 5.656 -8.917 1.00 97.88 465 LEU A O 1
ATOM 3612 N N . SER A 1 466 ? 9.905 4.543 -9.589 1.00 98.00 466 SER A N 1
ATOM 3613 C CA . SER A 1 466 ? 9.321 5.659 -10.342 1.00 98.00 466 SER A CA 1
ATOM 3614 C C . SER A 1 466 ? 9.125 6.897 -9.461 1.00 98.00 466 SER A C 1
ATOM 3616 O O . SER A 1 466 ? 8.770 6.757 -8.294 1.00 98.00 466 SER A O 1
ATOM 3618 N N . GLY A 1 467 ? 9.353 8.100 -9.989 1.00 97.56 467 GLY A N 1
ATOM 3619 C CA . GLY A 1 467 ? 9.121 9.346 -9.238 1.00 97.56 467 GLY A CA 1
ATOM 3620 C C . GLY A 1 467 ? 10.117 9.603 -8.096 1.00 97.56 467 GLY A C 1
ATOM 3621 O O . GLY A 1 467 ? 9.771 10.244 -7.111 1.00 97.56 467 GLY A O 1
ATOM 3622 N N . ASN A 1 468 ? 11.343 9.079 -8.186 1.00 98.19 468 ASN A N 1
ATOM 3623 C CA . ASN A 1 468 ? 12.444 9.421 -7.274 1.00 98.19 468 ASN A CA 1
ATOM 3624 C C . ASN A 1 468 ? 13.374 10.478 -7.908 1.00 98.19 468 ASN A C 1
ATOM 3626 O O . ASN A 1 468 ? 13.035 11.126 -8.896 1.00 98.19 468 ASN A O 1
ATOM 3630 N N . GLN A 1 469 ? 14.555 10.703 -7.330 1.00 97.19 469 GLN A N 1
ATOM 3631 C CA . GLN A 1 469 ? 15.517 11.724 -7.760 1.00 97.19 469 GLN A CA 1
ATOM 3632 C C . GLN A 1 469 ? 16.880 11.115 -8.119 1.00 97.19 469 GLN A C 1
ATOM 3634 O O . GLN A 1 469 ? 17.915 11.772 -7.973 1.00 97.19 469 GLN A O 1
ATOM 3639 N N . ILE A 1 470 ? 16.895 9.863 -8.588 1.00 96.06 470 ILE A N 1
ATOM 3640 C CA . ILE A 1 470 ? 18.125 9.157 -8.963 1.00 96.06 470 ILE A CA 1
ATOM 3641 C C . ILE A 1 470 ? 18.730 9.847 -10.186 1.00 96.06 470 ILE A C 1
ATOM 3643 O O . ILE A 1 470 ? 18.066 9.990 -11.216 1.00 96.06 470 ILE A O 1
ATOM 3647 N N . LYS A 1 471 ? 19.974 10.315 -10.053 1.00 93.75 471 LYS A N 1
ATOM 3648 C CA . LYS A 1 471 ? 20.654 11.135 -11.074 1.00 93.75 471 LYS A CA 1
ATOM 3649 C C . LYS A 1 471 ? 21.484 10.322 -12.053 1.00 93.75 471 LYS A C 1
ATOM 3651 O O . LYS A 1 471 ? 21.597 10.694 -13.220 1.00 93.75 471 LYS A O 1
ATOM 3656 N N . GLU A 1 472 ? 22.065 9.236 -11.567 1.00 92.12 472 GLU A N 1
ATOM 3657 C CA . GLU A 1 472 ? 22.911 8.345 -12.342 1.00 92.12 472 GLU A CA 1
ATOM 3658 C C . GLU A 1 472 ? 22.813 6.918 -11.808 1.00 92.12 472 GLU A C 1
ATOM 3660 O O . GLU A 1 472 ? 22.557 6.698 -10.624 1.00 92.12 472 GLU A O 1
ATOM 3665 N N . ILE A 1 473 ? 22.990 5.953 -12.706 1.00 90.38 473 ILE A N 1
ATOM 3666 C CA . ILE A 1 473 ? 23.110 4.533 -12.382 1.00 90.38 473 ILE A CA 1
ATOM 3667 C C . ILE A 1 473 ? 24.543 4.136 -12.702 1.00 90.38 473 ILE A C 1
ATOM 3669 O O . ILE A 1 473 ? 24.969 4.184 -13.857 1.00 90.38 473 ILE A O 1
ATOM 3673 N N . GLU A 1 474 ? 25.293 3.758 -11.673 1.00 84.62 474 GLU A N 1
ATOM 3674 C CA . GLU A 1 474 ? 26.691 3.371 -11.820 1.00 84.62 474 GLU A CA 1
ATOM 3675 C C . GLU A 1 474 ? 26.864 1.858 -11.987 1.00 84.62 474 GLU A C 1
ATOM 3677 O O . GLU A 1 474 ? 26.128 1.066 -11.386 1.00 84.62 474 GLU A O 1
ATOM 3682 N N . PRO A 1 475 ? 27.875 1.423 -12.765 1.00 77.19 475 PRO A N 1
ATOM 3683 C CA . PRO A 1 475 ? 28.232 0.025 -12.825 1.00 77.19 475 PRO A CA 1
ATOM 3684 C C . PRO A 1 475 ? 28.836 -0.435 -11.493 1.00 77.19 475 PRO A C 1
ATOM 3686 O O . PRO A 1 475 ? 29.886 0.058 -11.078 1.00 77.19 475 PRO A O 1
ATOM 3689 N N . VAL A 1 476 ? 28.224 -1.425 -10.843 1.00 71.62 476 VAL A N 1
ATOM 3690 C CA . VAL A 1 476 ? 28.755 -2.021 -9.613 1.00 71.62 476 VAL A CA 1
ATOM 3691 C C . VAL A 1 476 ? 29.958 -2.898 -9.959 1.00 71.62 476 VAL A C 1
ATOM 3693 O O . VAL A 1 476 ? 29.828 -4.025 -10.435 1.00 71.62 476 VAL A O 1
ATOM 3696 N N . LYS A 1 477 ? 31.162 -2.359 -9.760 1.00 59.06 477 LYS A N 1
ATOM 3697 C CA . LYS A 1 477 ? 32.425 -3.051 -10.044 1.00 59.06 477 LYS A CA 1
ATOM 3698 C C . LYS A 1 477 ? 32.826 -3.916 -8.846 1.00 59.06 477 LYS A C 1
ATOM 3700 O O . LYS A 1 477 ? 33.326 -3.403 -7.851 1.00 59.06 477 LYS A O 1
ATOM 3705 N N . GLY A 1 478 ? 32.656 -5.233 -8.954 1.00 55.22 478 GLY A N 1
ATOM 3706 C CA . GLY A 1 478 ? 33.111 -6.201 -7.953 1.00 55.22 478 GLY A CA 1
ATOM 3707 C C . GLY A 1 478 ? 33.306 -7.593 -8.556 1.00 55.22 478 GLY A C 1
ATOM 3708 O O . GLY A 1 478 ? 32.488 -8.048 -9.345 1.00 55.22 478 GLY A O 1
ATOM 3709 N N . LEU A 1 479 ? 34.403 -8.271 -8.202 1.00 42.44 479 LEU A N 1
ATOM 3710 C CA . LEU A 1 479 ? 34.867 -9.491 -8.880 1.00 42.44 479 LEU A CA 1
ATOM 3711 C C . LEU A 1 479 ? 34.006 -10.755 -8.645 1.00 42.44 479 LEU A C 1
ATOM 3713 O O . LEU A 1 479 ? 34.204 -11.716 -9.377 1.00 42.44 479 LEU A O 1
ATOM 3717 N N . PHE A 1 480 ? 33.073 -10.800 -7.677 1.00 46.50 480 PHE A N 1
ATOM 3718 C CA . PHE A 1 480 ? 32.420 -12.072 -7.288 1.00 46.50 480 PHE A CA 1
ATOM 3719 C C . PHE A 1 480 ? 30.983 -11.998 -6.717 1.00 46.50 480 PHE A C 1
ATOM 3721 O O . PHE A 1 480 ? 30.522 -12.990 -6.155 1.00 46.50 480 PHE A O 1
ATOM 3728 N N . GLN A 1 481 ? 30.240 -10.889 -6.833 1.00 55.97 481 GLN A N 1
ATOM 3729 C CA . GLN A 1 481 ? 28.835 -10.852 -6.377 1.00 55.97 481 GLN A CA 1
ATOM 3730 C C . GLN A 1 481 ? 27.899 -10.298 -7.449 1.00 55.97 481 GLN A C 1
ATOM 3732 O O . GLN A 1 481 ? 27.992 -9.140 -7.838 1.00 55.97 481 GLN A O 1
ATOM 3737 N N . SER A 1 482 ? 26.971 -11.144 -7.901 1.00 66.88 482 SER A N 1
ATOM 3738 C CA . SER A 1 482 ? 25.815 -10.733 -8.690 1.00 66.88 482 SER A CA 1
ATOM 3739 C C . SER A 1 482 ? 24.923 -9.823 -7.849 1.00 66.88 482 SER A C 1
ATOM 3741 O O . SER A 1 482 ? 24.279 -10.293 -6.908 1.00 66.88 482 SER A O 1
ATOM 3743 N N . VAL A 1 483 ? 24.878 -8.540 -8.190 1.00 81.19 483 VAL A N 1
ATOM 3744 C CA . VAL A 1 483 ? 23.887 -7.612 -7.645 1.00 81.19 483 VAL A CA 1
ATOM 3745 C C . VAL A 1 483 ? 22.550 -7.895 -8.327 1.00 81.19 483 VAL A C 1
ATOM 3747 O O . VAL A 1 483 ? 22.507 -8.126 -9.537 1.00 81.19 483 VAL A O 1
ATOM 3750 N N . PHE A 1 484 ? 21.467 -7.910 -7.548 1.00 86.75 484 PHE A N 1
ATOM 3751 C CA . PHE A 1 484 ? 20.106 -8.161 -8.019 1.00 86.75 484 PHE A CA 1
ATOM 3752 C C . PHE A 1 484 ? 19.978 -9.475 -8.820 1.00 86.75 484 PHE A C 1
ATOM 3754 O O . PHE A 1 484 ? 19.640 -9.461 -10.008 1.00 86.75 484 PHE A O 1
ATOM 3761 N N . PRO A 1 485 ? 20.225 -10.640 -8.191 1.00 86.75 485 PRO A N 1
ATOM 3762 C CA . PRO A 1 485 ? 20.329 -11.923 -8.894 1.00 86.75 485 PRO A CA 1
ATOM 3763 C C . PRO A 1 485 ? 19.041 -12.363 -9.612 1.00 86.75 485 PRO A C 1
ATOM 3765 O O . PRO A 1 485 ? 19.116 -13.129 -10.569 1.00 86.75 485 PRO A O 1
ATOM 3768 N N . ALA A 1 486 ? 17.870 -11.892 -9.168 1.00 90.94 486 ALA A N 1
ATOM 3769 C CA . ALA A 1 486 ? 16.563 -12.282 -9.701 1.00 90.94 486 ALA A CA 1
ATOM 3770 C C . ALA A 1 486 ? 15.795 -11.137 -10.388 1.00 90.94 486 ALA A C 1
ATOM 3772 O O . ALA A 1 486 ? 14.644 -11.339 -10.783 1.00 90.94 486 ALA A O 1
ATOM 3773 N N . LEU A 1 487 ? 16.387 -9.944 -10.528 1.00 92.38 487 LEU A N 1
ATOM 3774 C CA . LEU A 1 487 ? 15.667 -8.761 -11.001 1.00 92.38 487 LEU A CA 1
ATOM 3775 C C . LEU A 1 487 ? 15.306 -8.885 -12.482 1.00 92.38 487 LEU A C 1
ATOM 3777 O O . LEU A 1 487 ? 16.170 -9.057 -13.337 1.00 92.38 487 LEU A O 1
ATOM 3781 N N . THR A 1 488 ? 14.012 -8.766 -12.776 1.00 93.75 488 THR A N 1
ATOM 3782 C CA . THR A 1 488 ? 13.465 -8.862 -14.137 1.00 93.75 488 THR A CA 1
ATOM 3783 C C . THR A 1 488 ? 12.661 -7.633 -14.539 1.00 93.75 488 THR A C 1
ATOM 3785 O O . THR A 1 488 ? 12.569 -7.358 -15.734 1.00 93.75 488 THR A O 1
ATOM 3788 N N . GLN A 1 489 ? 12.102 -6.889 -13.581 1.00 96.19 489 GLN A N 1
ATOM 3789 C CA . GLN A 1 489 ? 11.333 -5.674 -13.833 1.00 96.19 489 GLN A CA 1
ATOM 3790 C C . GLN A 1 489 ? 11.894 -4.513 -13.015 1.00 96.19 489 GLN A C 1
ATOM 3792 O O . GLN A 1 489 ? 12.008 -4.613 -11.791 1.00 96.19 489 GLN A O 1
ATOM 3797 N N . LEU A 1 490 ? 12.218 -3.413 -13.693 1.00 95.88 490 LEU A N 1
ATOM 3798 C CA . LEU A 1 490 ? 12.732 -2.193 -13.076 1.00 95.88 490 LEU A CA 1
ATOM 3799 C C . LEU A 1 490 ? 11.935 -0.985 -13.565 1.00 95.88 490 LEU A C 1
ATOM 3801 O O . LEU A 1 490 ? 11.921 -0.677 -14.757 1.00 95.88 490 LEU A O 1
ATOM 3805 N N . HIS A 1 491 ? 11.273 -0.277 -12.656 1.00 97.50 491 HIS A N 1
ATOM 3806 C CA . HIS A 1 491 ? 10.627 0.990 -12.991 1.00 97.50 491 HIS A CA 1
ATOM 3807 C C . HIS A 1 491 ? 11.431 2.143 -12.399 1.00 97.50 491 HIS A C 1
ATOM 3809 O O . HIS A 1 491 ? 11.604 2.221 -11.192 1.00 97.50 491 HIS A O 1
ATOM 3815 N N . ILE A 1 492 ? 11.932 3.019 -13.258 1.00 96.19 492 ILE A N 1
ATOM 3816 C CA . ILE A 1 492 ? 12.771 4.185 -12.952 1.00 96.19 492 ILE A CA 1
ATOM 3817 C C . ILE A 1 492 ? 12.319 5.396 -13.781 1.00 96.19 492 ILE A C 1
ATOM 3819 O O . ILE A 1 492 ? 13.099 6.305 -14.067 1.00 96.19 492 ILE A O 1
ATOM 3823 N N . ASP A 1 493 ? 11.060 5.412 -14.222 1.00 96.00 493 ASP A N 1
ATOM 3824 C CA . ASP A 1 493 ? 10.486 6.569 -14.900 1.00 96.00 493 ASP A CA 1
ATOM 3825 C C . ASP A 1 493 ? 10.367 7.767 -13.949 1.00 96.00 493 ASP A C 1
ATOM 3827 O O . ASP A 1 493 ? 10.328 7.619 -12.727 1.00 96.00 493 ASP A O 1
ATOM 3831 N N . SER A 1 494 ? 10.344 8.969 -14.518 1.00 96.88 494 SER A N 1
ATOM 3832 C CA . SER A 1 494 ? 10.219 10.222 -13.765 1.00 96.88 494 SER A CA 1
ATOM 3833 C C . SER A 1 494 ? 11.298 10.391 -12.680 1.00 96.88 494 SER A C 1
ATOM 3835 O O . SER A 1 494 ? 11.015 10.892 -11.598 1.00 96.88 494 SER A O 1
ATOM 3837 N N . ASN A 1 495 ? 12.528 9.948 -12.965 1.00 97.44 495 ASN A N 1
ATOM 3838 C CA . ASN A 1 495 ? 13.719 10.194 -12.149 1.00 97.44 495 ASN A CA 1
ATOM 3839 C C . ASN A 1 495 ? 14.551 11.356 -12.732 1.00 97.44 495 ASN A C 1
ATOM 3841 O O . ASN A 1 495 ? 14.096 12.097 -13.607 1.00 97.44 495 ASN A O 1
ATOM 3845 N N . ALA A 1 496 ? 15.775 11.545 -12.236 1.00 96.56 496 ALA A N 1
ATOM 3846 C CA . ALA A 1 496 ? 16.668 12.632 -12.625 1.00 96.56 496 ALA A CA 1
ATOM 3847 C C . ALA A 1 496 ? 17.831 12.173 -13.528 1.00 96.56 496 ALA A C 1
ATOM 3849 O O . ALA A 1 496 ? 18.869 12.837 -13.542 1.00 96.56 496 ALA A O 1
ATOM 3850 N N . LEU A 1 497 ? 17.675 11.075 -14.284 1.00 95.69 497 LEU A N 1
ATOM 3851 C CA . LEU A 1 497 ? 18.744 10.533 -15.131 1.00 95.69 497 LEU A CA 1
ATOM 3852 C C . LEU A 1 497 ? 19.115 11.503 -16.261 1.00 95.69 497 LEU A C 1
ATOM 3854 O O . LEU A 1 497 ? 18.305 11.788 -17.147 1.00 95.69 497 LEU A O 1
ATOM 3858 N N . GLN A 1 498 ? 20.350 12.004 -16.228 1.00 91.94 498 GLN A N 1
ATOM 3859 C CA . GLN A 1 498 ? 20.824 13.043 -17.153 1.00 91.94 498 GLN A CA 1
ATOM 3860 C C . GLN A 1 498 ? 21.451 12.493 -18.437 1.00 91.94 498 GLN A C 1
ATOM 3862 O O . GLN A 1 498 ? 21.528 13.207 -19.433 1.00 91.94 498 GLN A O 1
ATOM 3867 N N . ASP A 1 499 ? 21.895 11.235 -18.442 1.00 90.88 499 ASP A N 1
ATOM 3868 C CA . ASP A 1 499 ? 22.622 10.654 -19.570 1.00 90.88 499 ASP A CA 1
ATOM 3869 C C . ASP A 1 499 ? 22.265 9.186 -19.849 1.00 90.88 499 ASP A C 1
ATOM 3871 O O . ASP A 1 499 ? 21.566 8.520 -19.083 1.00 90.88 499 ASP A O 1
ATOM 3875 N N . PHE A 1 500 ? 22.766 8.684 -20.981 1.00 92.00 500 PHE A N 1
ATOM 3876 C CA . PHE A 1 500 ? 22.586 7.297 -21.411 1.00 92.00 500 PHE A CA 1
ATOM 3877 C C . PHE A 1 500 ? 23.542 6.298 -20.753 1.00 92.00 500 PHE A C 1
ATOM 3879 O O . PHE A 1 500 ? 23.279 5.099 -20.828 1.00 92.00 500 PHE A O 1
ATOM 3886 N N . ARG A 1 501 ? 24.598 6.756 -20.063 1.00 90.00 501 ARG A N 1
ATOM 3887 C CA . ARG A 1 501 ? 25.552 5.869 -19.370 1.00 90.00 501 ARG A CA 1
ATOM 3888 C C . ARG A 1 501 ? 24.852 5.090 -18.265 1.00 90.00 501 ARG A C 1
ATOM 3890 O O . ARG A 1 501 ? 25.190 3.938 -18.021 1.00 90.00 501 ARG A O 1
ATOM 3897 N N . SER A 1 502 ? 23.829 5.696 -17.664 1.00 91.44 502 SER A N 1
ATOM 3898 C CA . SER A 1 502 ? 22.942 5.027 -16.711 1.00 91.44 502 SER A CA 1
ATOM 3899 C C . SER A 1 502 ? 22.219 3.821 -17.327 1.00 91.44 502 SER A C 1
ATOM 3901 O O . SER A 1 502 ? 22.074 2.793 -16.674 1.00 91.44 502 SER A O 1
ATOM 3903 N N . LEU A 1 503 ? 21.802 3.907 -18.598 1.00 90.88 503 LEU A N 1
ATOM 3904 C CA . LEU A 1 503 ? 21.195 2.774 -19.308 1.00 90.88 503 LEU A CA 1
ATOM 3905 C C . LEU A 1 503 ? 22.240 1.707 -19.638 1.00 90.88 503 LEU A C 1
ATOM 3907 O O . LEU A 1 503 ? 21.979 0.520 -19.465 1.00 90.88 503 LEU A O 1
ATOM 3911 N N . ASP A 1 504 ? 23.430 2.127 -20.066 1.00 89.00 504 ASP A N 1
ATOM 3912 C CA . ASP A 1 504 ? 24.533 1.211 -20.361 1.00 89.00 504 ASP A CA 1
ATOM 3913 C C . ASP A 1 504 ? 24.984 0.442 -19.097 1.00 89.00 504 ASP A C 1
ATOM 3915 O O . ASP A 1 504 ? 25.307 -0.748 -19.143 1.00 89.00 504 ASP A O 1
ATOM 3919 N N . ALA A 1 505 ? 24.964 1.101 -17.933 1.00 87.19 505 ALA A N 1
ATOM 3920 C CA . ALA A 1 505 ? 25.274 0.486 -16.648 1.00 87.19 505 ALA A CA 1
ATOM 3921 C C . ALA A 1 505 ? 24.276 -0.623 -16.281 1.00 87.19 505 ALA A C 1
ATOM 3923 O O . ALA A 1 505 ? 24.694 -1.643 -15.733 1.00 87.19 505 ALA A O 1
ATOM 3924 N N . LEU A 1 506 ? 22.988 -0.486 -16.623 1.00 86.75 506 LEU A N 1
ATOM 3925 C CA . LEU A 1 506 ? 21.974 -1.513 -16.347 1.00 86.75 506 LEU A CA 1
ATOM 3926 C C . LEU A 1 506 ? 22.266 -2.837 -17.068 1.00 86.75 506 LEU A C 1
ATOM 3928 O O . LEU A 1 506 ? 22.078 -3.897 -16.471 1.00 86.75 506 LEU A O 1
ATOM 3932 N N . ASP A 1 507 ? 22.760 -2.787 -18.307 1.00 83.19 507 ASP A N 1
ATOM 3933 C CA . ASP A 1 507 ? 23.100 -3.988 -19.088 1.00 83.19 507 ASP A CA 1
ATOM 3934 C C . ASP A 1 507 ? 24.306 -4.739 -18.493 1.00 83.19 507 ASP A C 1
ATOM 3936 O O . ASP A 1 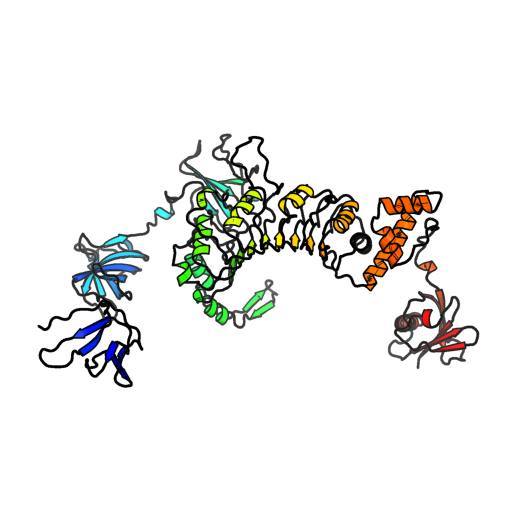507 ? 24.343 -5.966 -18.495 1.00 83.19 507 ASP A O 1
ATOM 3940 N N . SER A 1 508 ? 25.262 -4.005 -17.913 1.00 71.62 508 SER A N 1
ATOM 3941 C CA . SER A 1 508 ? 26.517 -4.568 -17.385 1.00 71.62 508 SER A CA 1
ATOM 3942 C C . SER A 1 508 ? 26.460 -5.068 -15.933 1.00 71.62 508 SER A C 1
ATOM 3944 O O . SER A 1 508 ? 27.355 -5.800 -15.513 1.00 71.62 508 SER A O 1
ATOM 3946 N N . THR A 1 509 ? 25.444 -4.688 -15.150 1.00 65.31 509 THR A N 1
ATOM 3947 C CA . THR A 1 509 ? 25.427 -4.889 -13.682 1.00 65.31 509 THR A CA 1
ATOM 3948 C C . THR A 1 509 ? 24.520 -5.996 -13.160 1.00 65.31 509 THR A C 1
ATOM 3950 O O . THR A 1 509 ? 24.750 -6.491 -12.056 1.00 65.31 509 THR A O 1
ATOM 3953 N N . HIS A 1 510 ? 23.498 -6.402 -13.915 1.00 64.75 510 HIS A N 1
ATOM 3954 C CA . HIS A 1 510 ? 22.434 -7.273 -13.407 1.00 64.75 510 HIS A CA 1
ATOM 3955 C C . HIS A 1 510 ? 22.612 -8.704 -13.920 1.00 64.75 510 HIS A C 1
ATOM 3957 O O . HIS A 1 510 ? 22.347 -8.987 -15.087 1.00 64.75 510 HIS A O 1
ATOM 3963 N N . ALA A 1 511 ? 23.004 -9.634 -13.042 1.00 51.72 511 ALA A N 1
ATOM 3964 C CA . ALA A 1 511 ? 23.320 -11.017 -13.429 1.00 51.72 511 ALA A CA 1
ATOM 3965 C C . ALA A 1 511 ? 22.138 -11.799 -14.044 1.00 51.72 511 ALA A C 1
ATOM 3967 O O . ALA A 1 511 ? 22.361 -12.761 -14.776 1.00 51.72 511 ALA A O 1
ATOM 3968 N N . GLY A 1 512 ? 20.892 -11.397 -13.757 1.00 62.41 512 GLY A N 1
ATOM 3969 C CA . GLY A 1 512 ? 19.675 -11.991 -14.330 1.00 62.41 512 GLY A CA 1
ATOM 3970 C C . GLY A 1 512 ? 19.157 -11.318 -15.611 1.00 62.41 512 GLY A C 1
ATOM 3971 O O . GLY A 1 512 ? 18.349 -11.922 -16.321 1.00 62.41 512 GLY A O 1
ATOM 3972 N N . GLY A 1 513 ? 19.631 -10.103 -15.920 1.00 78.25 513 GLY A N 1
ATOM 3973 C CA . GLY A 1 513 ? 19.150 -9.257 -17.017 1.00 78.25 513 GLY A CA 1
ATOM 3974 C C . GLY A 1 513 ? 17.725 -8.711 -16.817 1.00 78.25 513 GLY A C 1
ATOM 3975 O O . GLY A 1 513 ? 16.763 -9.462 -16.641 1.00 78.25 513 GLY A O 1
ATOM 3976 N N . VAL A 1 514 ? 17.563 -7.387 -16.910 1.00 90.06 514 VAL A N 1
ATOM 3977 C CA . VAL A 1 514 ? 16.245 -6.734 -16.844 1.00 90.06 514 VAL A CA 1
ATOM 3978 C C . VAL A 1 514 ? 15.454 -7.039 -18.120 1.00 90.06 514 VAL A C 1
ATOM 3980 O O . VAL A 1 514 ? 15.915 -6.797 -19.231 1.00 90.06 514 VAL A O 1
ATOM 3983 N N . ARG A 1 515 ? 14.230 -7.553 -17.971 1.00 93.56 515 ARG A N 1
ATOM 3984 C CA . ARG A 1 515 ? 13.329 -7.908 -19.082 1.00 93.56 515 ARG A CA 1
ATOM 3985 C C . ARG A 1 515 ? 12.258 -6.853 -19.327 1.00 93.56 515 ARG A C 1
ATOM 3987 O O . ARG A 1 515 ? 11.835 -6.670 -20.464 1.00 93.56 515 ARG A O 1
ATOM 3994 N N . GLU A 1 516 ? 11.806 -6.165 -18.287 1.00 96.12 516 GLU A N 1
ATOM 3995 C CA . GLU A 1 516 ? 10.852 -5.063 -18.396 1.00 96.12 516 GLU A CA 1
ATOM 3996 C C . GLU A 1 516 ? 11.413 -3.816 -17.730 1.00 96.12 516 GLU A C 1
ATOM 3998 O O . GLU A 1 516 ? 11.845 -3.859 -16.579 1.00 96.12 516 GLU A O 1
ATOM 4003 N N . ILE A 1 517 ? 11.388 -2.702 -18.459 1.00 95.94 517 ILE A N 1
ATOM 4004 C CA . ILE A 1 517 ? 11.811 -1.411 -17.930 1.00 95.94 517 ILE A CA 1
ATOM 4005 C C . ILE A 1 517 ? 10.762 -0.333 -18.183 1.00 95.94 517 ILE A C 1
ATOM 4007 O O . ILE A 1 517 ? 10.188 -0.235 -19.273 1.00 95.94 517 ILE A O 1
ATOM 4011 N N . ARG A 1 518 ? 10.539 0.517 -17.181 1.00 96.69 518 ARG A N 1
ATOM 4012 C CA . ARG A 1 518 ? 9.911 1.831 -17.364 1.00 96.69 518 ARG A CA 1
ATOM 4013 C C . ARG A 1 518 ? 10.946 2.895 -17.066 1.00 96.69 518 ARG A C 1
ATOM 4015 O O . ARG A 1 518 ? 11.527 2.884 -15.992 1.00 96.69 518 ARG A O 1
ATOM 4022 N N . VAL A 1 519 ? 11.206 3.773 -18.025 1.00 95.44 519 VAL A N 1
ATOM 4023 C CA . VAL A 1 519 ? 12.290 4.769 -17.940 1.00 95.44 519 VAL A CA 1
ATOM 4024 C C . VAL A 1 519 ? 11.896 6.121 -18.540 1.00 95.44 519 VAL A C 1
ATOM 4026 O O . VAL A 1 519 ? 12.712 7.033 -18.627 1.00 95.44 519 VAL A O 1
ATOM 4029 N N . GLY A 1 520 ? 10.632 6.280 -18.946 1.00 93.56 520 GLY A N 1
ATOM 4030 C CA . GLY A 1 520 ? 10.109 7.542 -19.473 1.00 93.56 520 GLY A CA 1
ATOM 4031 C C . GLY A 1 520 ? 10.285 8.729 -18.515 1.00 93.56 520 GLY A C 1
ATOM 4032 O O . GLY A 1 520 ? 10.586 8.563 -17.338 1.00 93.56 520 GLY A O 1
ATOM 4033 N N . ASN A 1 521 ? 10.094 9.946 -19.025 1.00 92.81 521 ASN A N 1
ATOM 4034 C CA . ASN A 1 521 ? 10.154 11.199 -18.254 1.00 92.81 521 ASN A CA 1
ATOM 4035 C C . ASN A 1 521 ? 11.482 11.496 -17.526 1.00 92.81 521 ASN A C 1
ATOM 4037 O O . ASN A 1 521 ? 11.523 12.404 -16.701 1.00 92.81 521 ASN A O 1
ATOM 4041 N N . ASN A 1 522 ? 12.571 10.796 -17.847 1.00 96.50 522 ASN A N 1
ATOM 4042 C CA . ASN A 1 522 ? 13.913 11.175 -17.407 1.00 96.50 522 ASN A CA 1
ATOM 4043 C C . ASN A 1 522 ? 14.494 12.285 -18.303 1.00 96.50 522 ASN A C 1
ATOM 4045 O O . ASN A 1 522 ? 14.222 12.274 -19.507 1.00 96.50 522 ASN A O 1
ATOM 4049 N N . PRO A 1 523 ? 15.313 13.217 -17.773 1.00 96.19 523 PRO A N 1
ATOM 4050 C CA . PRO A 1 523 ? 15.939 14.287 -18.555 1.00 96.19 523 PRO A CA 1
ATOM 4051 C C . PRO A 1 523 ? 16.616 13.827 -19.855 1.00 96.19 523 PRO A C 1
ATOM 4053 O O . PRO A 1 523 ? 16.406 14.457 -20.887 1.00 96.19 523 PRO A O 1
ATOM 4056 N N . CYS A 1 524 ? 17.330 12.694 -19.852 1.00 93.94 524 CYS A N 1
ATOM 4057 C CA . CYS A 1 524 ? 17.981 12.153 -21.055 1.00 93.94 524 CYS A CA 1
ATOM 4058 C C . CYS A 1 524 ? 17.019 11.683 -22.165 1.00 93.94 524 CYS A C 1
ATOM 4060 O O . CYS A 1 524 ? 17.454 11.461 -23.294 1.00 93.94 524 CYS A O 1
ATOM 4062 N N . LEU A 1 525 ? 15.726 11.532 -21.864 1.00 93.50 525 LEU A N 1
ATOM 4063 C CA . LEU A 1 525 ? 14.702 11.008 -22.776 1.00 93.50 525 LEU A CA 1
ATOM 4064 C C . LEU A 1 525 ? 13.540 11.983 -23.017 1.00 93.50 525 LEU A C 1
ATOM 4066 O O . LEU A 1 525 ? 12.789 11.806 -23.969 1.00 93.50 525 LEU A O 1
ATOM 4070 N N . ARG A 1 526 ? 13.359 12.995 -22.160 1.00 88.75 526 ARG A N 1
ATOM 4071 C CA . ARG A 1 526 ? 12.141 13.823 -22.098 1.00 88.75 526 ARG A CA 1
ATOM 4072 C C . ARG A 1 526 ? 11.849 14.612 -23.376 1.00 88.75 526 ARG A C 1
ATOM 4074 O O . ARG A 1 526 ? 10.685 14.849 -23.678 1.00 88.75 526 ARG A O 1
ATOM 4081 N N . GLU A 1 527 ? 12.884 15.029 -24.096 1.00 88.94 527 GLU A N 1
ATOM 4082 C CA . GLU A 1 527 ? 12.756 15.811 -25.336 1.00 88.94 527 GLU A CA 1
ATOM 4083 C C . GLU A 1 527 ? 12.756 14.937 -26.602 1.00 88.94 527 GLU A C 1
ATOM 4085 O O . GLU A 1 527 ? 12.747 15.456 -27.716 1.00 88.94 527 GLU A O 1
ATOM 4090 N N . MET A 1 528 ? 12.790 13.611 -26.452 1.00 88.62 528 MET A N 1
ATOM 4091 C CA . MET A 1 528 ? 12.860 12.678 -27.573 1.00 88.62 528 MET A CA 1
ATOM 4092 C C . MET A 1 528 ? 11.479 12.170 -27.981 1.00 88.62 528 MET A C 1
ATOM 4094 O O . MET A 1 528 ? 10.626 11.880 -27.146 1.00 88.62 528 MET A O 1
ATOM 4098 N N . GLU A 1 529 ? 11.296 11.979 -29.287 1.00 87.69 529 GLU A N 1
ATOM 4099 C CA . GLU A 1 529 ? 10.148 11.252 -29.830 1.00 87.69 529 GLU A CA 1
ATOM 4100 C C . GLU A 1 529 ? 10.154 9.789 -29.369 1.00 87.69 529 GLU A C 1
ATOM 4102 O O . GLU A 1 529 ? 11.211 9.179 -29.172 1.00 87.69 529 GLU A O 1
ATOM 4107 N N . GLN A 1 530 ? 8.967 9.197 -29.245 1.00 84.06 530 GLN A N 1
ATOM 4108 C CA . GLN A 1 530 ? 8.805 7.864 -28.660 1.00 84.06 530 GLN A CA 1
ATOM 4109 C C . GLN A 1 530 ? 9.599 6.772 -29.397 1.00 84.06 530 GLN A C 1
ATOM 4111 O O . GLN A 1 530 ? 10.211 5.921 -28.750 1.00 84.06 530 GLN A O 1
ATOM 4116 N N . ASP A 1 531 ? 9.673 6.832 -30.728 1.00 84.31 531 ASP A N 1
ATOM 4117 C CA . ASP A 1 531 ? 10.463 5.889 -31.533 1.00 84.31 531 ASP A CA 1
ATOM 4118 C C . ASP A 1 531 ? 11.970 6.001 -31.243 1.00 84.31 531 ASP A C 1
ATOM 4120 O O . ASP A 1 531 ? 12.687 4.997 -31.215 1.00 84.31 531 ASP A O 1
ATOM 4124 N N . MET A 1 532 ? 12.458 7.215 -30.969 1.00 88.25 532 MET A N 1
ATOM 4125 C CA . MET A 1 532 ? 13.860 7.457 -30.629 1.00 88.25 532 MET A CA 1
ATOM 4126 C C . MET A 1 532 ? 14.181 6.998 -29.203 1.00 88.25 532 MET A C 1
ATOM 4128 O O . MET A 1 532 ? 15.243 6.418 -28.976 1.00 88.25 532 MET A O 1
ATOM 4132 N N . ILE A 1 533 ? 13.247 7.175 -28.261 1.00 90.94 533 ILE A N 1
ATOM 4133 C CA . ILE A 1 533 ? 13.350 6.602 -26.910 1.00 90.94 533 ILE A CA 1
ATOM 4134 C C . ILE A 1 533 ? 13.481 5.080 -27.005 1.00 90.94 533 ILE A C 1
ATOM 4136 O O . ILE A 1 533 ? 14.408 4.504 -26.433 1.00 90.94 533 ILE A O 1
ATOM 4140 N N . MET A 1 534 ? 12.586 4.430 -27.756 1.00 91.56 534 MET A N 1
ATOM 4141 C CA . MET A 1 534 ? 12.626 2.980 -27.965 1.00 91.56 534 MET A CA 1
ATOM 4142 C C . MET A 1 534 ? 13.958 2.548 -28.583 1.00 91.56 534 MET A C 1
ATOM 4144 O O . MET A 1 534 ? 14.588 1.621 -28.079 1.00 91.56 534 MET A O 1
ATOM 4148 N N . CYS A 1 535 ? 14.430 3.253 -29.614 1.00 92.62 535 CYS A N 1
ATOM 4149 C CA . CYS A 1 535 ? 15.724 2.997 -30.246 1.00 92.62 535 CYS A CA 1
ATOM 4150 C C . CYS A 1 535 ? 16.891 3.044 -29.246 1.00 92.62 535 CYS A C 1
ATOM 4152 O O . CYS A 1 535 ? 17.665 2.087 -29.166 1.00 92.62 535 CYS A O 1
ATOM 4154 N N . GLN A 1 536 ? 16.997 4.116 -28.453 1.00 92.94 536 GLN A N 1
ATOM 4155 C CA . GLN A 1 536 ? 18.084 4.293 -27.484 1.00 92.94 536 GLN A CA 1
ATOM 4156 C C . GLN A 1 536 ? 18.045 3.234 -26.377 1.00 92.94 536 GLN A C 1
ATOM 4158 O O . GLN A 1 536 ? 19.068 2.625 -26.072 1.00 92.94 536 GLN A O 1
ATOM 4163 N N . VAL A 1 537 ? 16.875 2.973 -25.791 1.00 94.50 537 VAL A N 1
ATOM 4164 C CA . VAL A 1 537 ? 16.744 2.050 -24.651 1.00 94.50 537 VAL A CA 1
ATOM 4165 C C . VAL A 1 537 ? 16.990 0.598 -25.077 1.00 94.50 537 VAL A C 1
ATOM 4167 O O . VAL A 1 537 ? 17.771 -0.110 -24.442 1.00 94.50 537 VAL A O 1
ATOM 4170 N N . VAL A 1 538 ? 16.367 0.151 -26.172 1.00 94.19 538 VAL A N 1
ATOM 4171 C CA . VAL A 1 538 ? 16.449 -1.243 -26.651 1.00 94.19 538 VAL A CA 1
ATOM 4172 C C . VAL A 1 538 ? 17.852 -1.604 -27.128 1.00 94.19 538 VAL A C 1
ATOM 4174 O O . VAL A 1 538 ? 18.307 -2.731 -26.910 1.00 94.19 538 VAL A O 1
ATOM 4177 N N . SER A 1 539 ? 18.544 -0.653 -27.755 1.00 94.19 539 SER A N 1
ATOM 4178 C CA . SER A 1 539 ? 19.887 -0.881 -28.292 1.00 94.19 539 SER A CA 1
ATOM 4179 C C . SER A 1 539 ? 20.963 -0.848 -27.209 1.00 94.19 539 SER A C 1
ATOM 4181 O O . SER A 1 539 ? 21.979 -1.528 -27.337 1.00 94.19 539 SER A O 1
ATOM 4183 N N . ARG A 1 540 ? 20.730 -0.140 -26.098 1.00 92.31 540 ARG A N 1
ATOM 4184 C CA . ARG A 1 540 ? 21.665 -0.079 -24.962 1.00 92.31 540 ARG A CA 1
ATOM 4185 C C . ARG A 1 540 ? 21.489 -1.215 -23.958 1.00 92.31 540 ARG A C 1
ATOM 4187 O O . ARG A 1 540 ? 22.471 -1.598 -23.338 1.00 92.31 540 ARG A O 1
ATOM 4194 N N . ILE A 1 541 ? 20.292 -1.802 -23.854 1.00 92.12 541 ILE A N 1
ATOM 4195 C CA . ILE A 1 541 ? 20.000 -2.902 -22.918 1.00 92.12 541 ILE A CA 1
ATOM 4196 C C . ILE A 1 541 ? 19.455 -4.119 -23.683 1.00 92.12 541 ILE A C 1
ATOM 4198 O O . ILE A 1 541 ? 18.307 -4.148 -24.147 1.00 92.12 541 ILE A O 1
ATOM 4202 N N . GLY A 1 542 ? 20.286 -5.152 -23.821 1.00 90.19 542 GLY A N 1
ATOM 4203 C CA . GLY A 1 542 ? 20.027 -6.281 -24.724 1.00 90.19 542 GLY A CA 1
ATOM 4204 C C . GLY A 1 542 ? 18.978 -7.267 -24.232 1.00 90.19 542 GLY A C 1
ATOM 4205 O O . GLY A 1 542 ? 18.308 -7.909 -25.037 1.00 90.19 542 GLY A O 1
ATOM 4206 N N . SER A 1 543 ? 18.801 -7.361 -22.917 1.00 91.12 543 SER A N 1
ATOM 4207 C CA . SER A 1 543 ? 17.916 -8.336 -22.265 1.00 91.12 543 SER A CA 1
ATOM 4208 C C . SER A 1 543 ? 16.424 -7.966 -22.296 1.00 91.12 543 SER A C 1
ATOM 4210 O O . SER A 1 543 ? 15.575 -8.805 -21.978 1.00 91.12 543 SER A O 1
ATOM 4212 N N . LEU A 1 544 ? 16.080 -6.745 -22.724 1.00 94.56 544 LEU A N 1
ATOM 4213 C CA . LEU A 1 544 ? 14.714 -6.225 -22.653 1.00 94.56 544 LEU A CA 1
ATOM 4214 C C . LEU A 1 544 ? 13.720 -6.963 -23.566 1.00 94.56 544 LEU A C 1
ATOM 4216 O O . LEU A 1 544 ? 13.992 -7.309 -24.713 1.00 94.56 544 LEU A O 1
ATOM 4220 N N . GLN A 1 545 ? 12.505 -7.131 -23.069 1.00 94.38 545 GLN A N 1
ATOM 4221 C CA . GLN A 1 545 ? 11.346 -7.675 -23.780 1.00 94.38 545 GLN A CA 1
ATOM 4222 C C . GLN A 1 545 ? 10.188 -6.671 -23.791 1.00 94.38 545 GLN A C 1
ATOM 4224 O O . GLN A 1 545 ? 9.380 -6.664 -24.721 1.00 94.38 545 GLN A O 1
ATOM 4229 N N . ARG A 1 546 ? 10.110 -5.808 -22.768 1.00 96.06 546 ARG A N 1
ATOM 4230 C CA . ARG A 1 546 ? 9.096 -4.758 -22.629 1.00 96.06 546 ARG A CA 1
ATOM 4231 C C . ARG A 1 546 ? 9.736 -3.431 -22.216 1.00 96.06 546 ARG A C 1
ATOM 4233 O O . ARG A 1 546 ? 10.533 -3.393 -21.282 1.00 96.06 546 ARG A O 1
ATOM 4240 N N . VAL A 1 547 ? 9.365 -2.342 -22.887 1.00 95.19 547 VAL A N 1
ATOM 4241 C CA . VAL A 1 547 ? 9.824 -0.974 -22.585 1.00 95.19 547 VAL A CA 1
ATOM 4242 C C . VAL A 1 547 ? 8.615 -0.055 -22.491 1.00 95.19 547 VAL A C 1
ATOM 4244 O O . VAL A 1 547 ? 7.800 -0.008 -23.411 1.00 95.19 547 VAL A O 1
ATOM 4247 N N . ASN A 1 548 ? 8.477 0.665 -21.375 1.00 92.44 548 ASN A N 1
ATOM 4248 C CA . ASN A 1 548 ? 7.379 1.607 -21.121 1.00 92.44 548 ASN A CA 1
ATOM 4249 C C . ASN A 1 548 ? 5.985 0.997 -21.405 1.00 92.44 548 ASN A C 1
ATOM 4251 O O . ASN A 1 548 ? 5.106 1.645 -21.966 1.00 92.44 548 ASN A O 1
ATOM 4255 N N . GLY A 1 549 ? 5.797 -0.283 -21.055 1.00 89.62 549 GLY A N 1
ATOM 4256 C CA . GLY A 1 549 ? 4.552 -1.032 -21.278 1.00 89.62 549 GLY A CA 1
ATOM 4257 C C . GLY A 1 549 ? 4.360 -1.602 -22.692 1.00 89.62 549 GLY A C 1
ATOM 4258 O O . GLY A 1 549 ? 3.414 -2.358 -22.907 1.00 89.62 549 GLY A O 1
ATOM 4259 N N . THR A 1 550 ? 5.259 -1.307 -23.635 1.00 90.25 550 THR A N 1
ATOM 4260 C CA . THR A 1 550 ? 5.224 -1.827 -25.012 1.00 90.25 550 THR A CA 1
ATOM 4261 C C . THR A 1 550 ? 6.072 -3.091 -25.121 1.00 90.25 550 THR A C 1
ATOM 4263 O O . THR A 1 550 ? 7.208 -3.116 -24.654 1.00 90.25 550 THR A O 1
ATOM 4266 N N . THR A 1 551 ? 5.530 -4.151 -25.728 1.00 92.56 551 THR A N 1
ATOM 4267 C CA . THR A 1 551 ? 6.271 -5.401 -25.983 1.00 92.56 551 THR A CA 1
ATOM 4268 C C . THR A 1 551 ? 7.069 -5.277 -27.274 1.00 92.56 551 THR A C 1
ATOM 4270 O O . THR A 1 551 ? 6.539 -4.773 -28.258 1.00 92.56 551 THR A O 1
ATOM 4273 N N . ILE A 1 552 ? 8.315 -5.748 -27.272 1.00 89.69 552 ILE A N 1
ATOM 4274 C CA . ILE A 1 552 ? 9.227 -5.643 -28.413 1.00 89.69 552 ILE A CA 1
ATOM 4275 C C . ILE A 1 552 ? 9.328 -6.999 -29.105 1.00 89.69 552 ILE A C 1
ATOM 4277 O O . ILE A 1 552 ? 9.742 -7.992 -28.499 1.00 89.69 552 ILE A O 1
ATOM 4281 N N . THR A 1 553 ? 8.978 -7.051 -30.386 1.00 89.44 553 THR A N 1
ATOM 4282 C CA . THR A 1 553 ? 9.195 -8.244 -31.211 1.00 89.44 553 THR A CA 1
ATOM 4283 C C . THR A 1 553 ? 10.659 -8.356 -31.648 1.00 89.44 553 THR A C 1
ATOM 4285 O O . THR A 1 553 ? 11.387 -7.368 -31.736 1.00 89.44 553 THR A O 1
ATOM 4288 N N . ALA A 1 554 ? 11.102 -9.568 -31.996 1.00 86.19 554 ALA A N 1
ATOM 4289 C CA . ALA A 1 554 ? 12.464 -9.791 -32.490 1.00 86.19 554 ALA A CA 1
ATOM 4290 C C . ALA A 1 554 ? 12.786 -8.967 -33.754 1.00 86.19 554 ALA A C 1
ATOM 4292 O O . ALA A 1 554 ? 13.915 -8.513 -33.930 1.00 86.19 554 ALA A O 1
ATOM 4293 N N . ARG A 1 555 ? 11.785 -8.746 -34.618 1.00 83.38 555 ARG A N 1
ATOM 4294 C CA . ARG A 1 555 ? 11.929 -7.924 -35.825 1.00 83.38 555 ARG A CA 1
ATOM 4295 C C . ARG A 1 555 ? 12.116 -6.449 -35.481 1.00 83.38 555 ARG A C 1
ATOM 4297 O O . ARG A 1 555 ? 13.057 -5.842 -35.976 1.00 83.38 555 ARG A O 1
ATOM 4304 N N . GLU A 1 556 ? 11.263 -5.901 -34.617 1.00 85.06 556 GLU A N 1
ATOM 4305 C CA . GLU A 1 556 ? 11.376 -4.505 -34.170 1.00 85.06 556 GLU A CA 1
ATOM 4306 C C . GLU A 1 556 ? 12.712 -4.254 -33.477 1.00 85.06 556 GLU A C 1
ATOM 4308 O O . GLU A 1 556 ? 13.360 -3.256 -33.768 1.00 85.06 556 GLU A O 1
ATOM 4313 N N . ARG A 1 557 ? 13.173 -5.181 -32.625 1.00 91.12 557 ARG A N 1
ATOM 4314 C CA . ARG A 1 557 ? 14.505 -5.098 -32.012 1.00 91.12 557 ARG A CA 1
ATOM 4315 C C . ARG A 1 557 ? 15.601 -4.982 -33.068 1.00 91.12 557 ARG A C 1
ATOM 4317 O O . ARG A 1 557 ? 16.415 -4.072 -32.981 1.00 91.12 557 ARG A O 1
ATOM 4324 N N . ALA A 1 558 ? 15.606 -5.871 -34.061 1.00 88.88 558 ALA A N 1
ATOM 4325 C CA . ALA A 1 558 ? 16.622 -5.848 -35.108 1.00 88.88 558 ALA A CA 1
ATOM 4326 C C . ALA A 1 558 ? 16.579 -4.549 -35.932 1.00 88.88 558 ALA A C 1
ATOM 4328 O O . ALA A 1 558 ? 17.622 -4.009 -36.292 1.00 88.88 558 ALA A O 1
ATOM 4329 N N . ASP A 1 559 ? 15.384 -4.029 -36.216 1.00 85.38 559 ASP A N 1
ATOM 4330 C CA . ASP A 1 559 ? 15.221 -2.774 -36.952 1.00 85.38 559 ASP A CA 1
ATOM 4331 C C . ASP A 1 559 ? 15.692 -1.562 -36.120 1.00 85.38 559 ASP A C 1
ATOM 4333 O O . ASP A 1 559 ? 16.416 -0.710 -36.643 1.00 85.38 559 ASP A O 1
ATOM 4337 N N . LEU A 1 560 ? 15.371 -1.521 -34.819 1.00 90.62 560 LEU A N 1
ATOM 4338 C CA . LEU A 1 560 ? 15.841 -0.495 -33.878 1.00 90.62 560 LEU A CA 1
ATOM 4339 C C . LEU A 1 560 ? 17.365 -0.537 -33.702 1.00 90.62 560 LEU A C 1
ATOM 4341 O O . LEU A 1 560 ? 18.012 0.502 -33.795 1.00 90.62 560 LEU A O 1
ATOM 4345 N N . GLU A 1 561 ? 17.949 -1.720 -33.511 1.00 94.12 561 GLU A N 1
ATOM 4346 C CA . GLU A 1 561 ? 19.393 -1.896 -33.309 1.00 94.12 561 GLU A CA 1
ATOM 4347 C C . GLU A 1 561 ? 20.198 -1.512 -34.565 1.00 94.12 561 GLU A C 1
ATOM 4349 O O . GLU A 1 561 ? 21.212 -0.819 -34.462 1.00 94.12 561 GLU A O 1
ATOM 4354 N N . ARG A 1 562 ? 19.721 -1.854 -35.773 1.00 88.19 562 ARG A N 1
ATOM 4355 C CA . ARG A 1 562 ? 20.328 -1.377 -37.034 1.00 88.19 562 ARG A CA 1
ATOM 4356 C C . ARG A 1 562 ? 20.231 0.136 -37.184 1.00 88.19 562 ARG A C 1
ATOM 4358 O O . ARG A 1 562 ? 21.187 0.784 -37.617 1.00 88.19 562 ARG A O 1
ATOM 4365 N N . TYR A 1 563 ? 19.073 0.705 -36.854 1.00 89.31 563 TYR A N 1
ATOM 4366 C CA . TYR A 1 563 ? 18.874 2.148 -36.908 1.00 89.31 563 TYR A CA 1
ATOM 4367 C C . TYR A 1 563 ? 19.779 2.879 -35.903 1.00 89.31 563 TYR A C 1
ATOM 4369 O O . TYR A 1 563 ? 20.375 3.907 -36.238 1.00 89.31 563 TYR A O 1
ATOM 4377 N N . TYR A 1 564 ? 19.963 2.312 -34.712 1.00 93.50 564 TYR A N 1
ATOM 4378 C CA . TYR A 1 564 ? 20.886 2.806 -33.697 1.00 93.50 564 TYR A CA 1
ATOM 4379 C C . TYR A 1 564 ? 22.343 2.773 -34.170 1.00 93.50 564 TYR A C 1
ATOM 4381 O O . TYR A 1 564 ? 23.012 3.802 -34.111 1.00 93.50 564 TYR A O 1
ATOM 4389 N N . LEU A 1 565 ? 22.810 1.650 -34.735 1.00 91.00 565 LEU A N 1
ATOM 4390 C CA . LEU A 1 565 ? 24.160 1.532 -35.305 1.00 91.00 565 LEU A CA 1
ATOM 4391 C C . LEU A 1 565 ? 24.440 2.628 -36.345 1.00 91.00 565 LEU A C 1
ATOM 4393 O O . LEU A 1 565 ? 25.473 3.301 -36.301 1.00 91.00 565 LEU A O 1
ATOM 4397 N N . ARG A 1 566 ? 23.486 2.858 -37.254 1.00 89.31 566 ARG A N 1
ATOM 4398 C CA . ARG A 1 566 ? 23.568 3.949 -38.234 1.00 89.31 566 ARG A CA 1
ATOM 4399 C C . ARG A 1 566 ? 23.612 5.322 -37.559 1.00 89.31 566 ARG A C 1
ATOM 4401 O O . ARG A 1 566 ? 24.362 6.188 -38.000 1.00 89.31 566 ARG A O 1
ATOM 4408 N N . THR A 1 567 ? 22.815 5.533 -36.515 1.00 88.38 567 THR A N 1
ATOM 4409 C CA . THR A 1 567 ? 22.775 6.805 -35.778 1.00 88.38 567 THR A CA 1
ATOM 4410 C C . THR A 1 567 ? 24.118 7.096 -35.111 1.00 88.38 567 THR A C 1
ATOM 4412 O O . THR A 1 567 ? 24.645 8.193 -35.287 1.00 88.38 567 THR A O 1
ATOM 4415 N N . CYS A 1 568 ? 24.734 6.105 -34.460 1.00 89.38 568 CYS A N 1
ATOM 4416 C CA . CYS A 1 568 ? 26.072 6.240 -33.882 1.00 89.38 568 CYS A CA 1
ATOM 4417 C C . CYS A 1 568 ? 27.129 6.594 -34.942 1.00 89.38 568 CYS A C 1
ATOM 4419 O O . CYS A 1 568 ? 27.963 7.465 -34.702 1.00 89.38 568 CYS A O 1
ATOM 4421 N N . ALA A 1 569 ? 27.075 5.971 -36.126 1.00 86.25 569 ALA A N 1
ATOM 4422 C CA . ALA A 1 569 ? 27.977 6.298 -37.233 1.00 86.25 569 ALA A CA 1
ATOM 4423 C C . ALA A 1 569 ? 27.815 7.758 -37.701 1.00 86.25 569 ALA A C 1
ATOM 4425 O O . ALA A 1 569 ? 28.803 8.471 -37.873 1.00 86.25 569 ALA A O 1
ATOM 4426 N N . VAL A 1 570 ? 26.572 8.235 -37.845 1.00 84.75 570 VAL A N 1
ATOM 4427 C CA . VAL A 1 570 ? 26.278 9.629 -38.224 1.00 84.75 570 VAL A CA 1
ATOM 4428 C C . VAL A 1 570 ? 26.741 10.622 -37.154 1.00 84.75 570 VAL A C 1
ATOM 4430 O O . VAL A 1 570 ? 27.271 11.681 -37.490 1.00 84.75 570 VAL A O 1
ATOM 4433 N N . GLU A 1 571 ? 26.537 10.318 -35.873 1.00 85.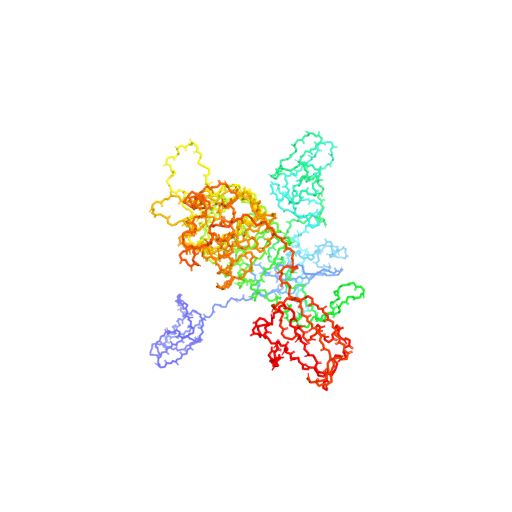12 571 GLU A N 1
ATOM 4434 C CA . GLU A 1 571 ? 26.997 11.163 -34.763 1.00 85.12 571 GLU A CA 1
ATOM 4435 C C . GLU A 1 571 ? 28.523 11.258 -34.716 1.00 85.12 571 GLU A C 1
ATOM 4437 O O . GLU A 1 571 ? 29.066 12.352 -34.556 1.00 85.12 571 GLU A O 1
ATOM 4442 N N . ALA A 1 572 ? 29.219 10.145 -34.936 1.00 84.12 572 ALA A N 1
ATOM 4443 C CA . ALA A 1 572 ? 30.673 10.124 -34.961 1.00 84.12 572 ALA A CA 1
ATOM 4444 C C . ALA A 1 572 ? 31.242 10.866 -36.186 1.00 84.12 572 ALA A C 1
ATOM 4446 O O . ALA A 1 572 ? 32.202 11.624 -36.046 1.00 84.12 572 ALA A O 1
ATOM 4447 N N . ALA A 1 573 ? 30.594 10.774 -37.352 1.00 80.81 573 ALA A N 1
ATOM 4448 C CA . ALA A 1 573 ? 30.968 11.553 -38.536 1.00 80.81 573 ALA A CA 1
ATOM 4449 C C . ALA A 1 573 ? 30.816 13.074 -38.316 1.00 80.81 573 ALA A C 1
ATOM 4451 O O . ALA A 1 573 ? 31.635 13.863 -38.793 1.00 80.81 573 ALA A O 1
ATOM 4452 N N . LYS A 1 574 ? 29.810 13.510 -37.540 1.00 81.25 574 LYS A N 1
ATOM 4453 C CA . LYS A 1 574 ? 29.660 14.921 -37.124 1.00 81.25 574 LYS A CA 1
ATOM 4454 C C . LYS A 1 574 ? 30.762 15.382 -36.161 1.00 81.25 574 LYS A C 1
ATOM 4456 O O . LYS A 1 574 ? 31.014 16.581 -36.080 1.00 81.25 574 LYS A O 1
ATOM 4461 N N . GLY A 1 575 ? 31.414 14.455 -35.460 1.00 76.12 575 GLY A N 1
ATOM 4462 C CA . GLY A 1 575 ? 32.515 14.719 -34.528 1.00 76.12 575 GLY A CA 1
ATOM 4463 C C . GLY A 1 575 ? 33.830 15.153 -35.187 1.00 76.12 575 GLY A C 1
ATOM 4464 O O . GLY A 1 575 ? 34.771 15.489 -34.473 1.00 76.12 575 GLY A O 1
ATOM 4465 N N . GLY A 1 576 ? 33.911 15.177 -36.525 1.00 70.31 576 GLY A N 1
ATOM 4466 C CA . GLY A 1 576 ? 35.083 15.670 -37.259 1.00 70.31 576 GLY A CA 1
ATOM 4467 C C . GLY A 1 576 ? 36.292 14.727 -37.235 1.00 70.31 576 GLY A C 1
ATOM 4468 O O . GLY A 1 576 ? 37.416 15.175 -37.451 1.00 70.31 576 GLY A O 1
ATOM 4469 N N . HIS A 1 577 ? 36.078 13.439 -36.958 1.00 74.19 577 HIS A N 1
ATOM 4470 C CA . HIS A 1 577 ? 37.124 12.416 -36.980 1.00 74.19 577 HIS A CA 1
ATOM 4471 C C . HIS A 1 577 ? 37.618 12.164 -38.416 1.00 74.19 577 HIS A C 1
ATOM 4473 O O . HIS A 1 577 ? 36.821 12.020 -39.342 1.00 74.19 577 HIS A O 1
ATOM 4479 N N . SER A 1 578 ? 38.940 12.157 -38.608 1.00 66.31 578 SER A N 1
ATOM 4480 C CA . SER A 1 578 ? 39.603 12.126 -39.922 1.00 66.31 578 SER A CA 1
ATOM 4481 C C . SER A 1 578 ? 39.710 10.736 -40.553 1.00 66.31 578 SER A C 1
ATOM 4483 O O . SER A 1 578 ? 39.939 10.623 -41.756 1.00 66.31 578 SER A O 1
ATOM 4485 N N . ASP A 1 579 ? 39.582 9.684 -39.750 1.00 78.56 579 ASP A N 1
ATOM 4486 C CA . ASP A 1 579 ? 39.823 8.295 -40.126 1.00 78.56 579 ASP A CA 1
ATOM 4487 C C . ASP A 1 579 ? 38.850 7.351 -39.404 1.00 78.56 579 ASP A C 1
ATOM 4489 O O . ASP A 1 579 ? 38.275 7.673 -38.363 1.00 78.56 579 ASP A O 1
ATOM 4493 N N . VAL A 1 580 ? 38.642 6.170 -39.989 1.00 79.31 580 VAL A N 1
ATOM 4494 C CA . VAL A 1 580 ? 37.647 5.197 -39.518 1.00 79.31 580 VAL A CA 1
ATOM 4495 C C . VAL A 1 580 ? 37.974 4.692 -38.110 1.00 79.31 580 VAL A C 1
ATOM 4497 O O . VAL A 1 580 ? 37.061 4.523 -37.301 1.00 79.31 580 VAL A O 1
ATOM 4500 N N . ASP A 1 581 ? 39.255 4.510 -37.786 1.00 82.56 581 ASP A N 1
ATOM 4501 C CA . ASP A 1 581 ? 39.680 3.962 -36.496 1.00 82.56 581 ASP A CA 1
ATOM 4502 C C . ASP A 1 581 ? 39.402 4.936 -35.346 1.00 82.56 581 ASP A C 1
ATOM 4504 O O . ASP A 1 581 ? 38.853 4.536 -34.312 1.00 82.56 581 ASP A O 1
ATOM 4508 N N . THR A 1 582 ? 39.694 6.231 -35.525 1.00 82.88 582 THR A N 1
ATOM 4509 C CA . THR A 1 582 ? 39.346 7.249 -34.518 1.00 82.88 582 THR A CA 1
ATOM 4510 C C . THR A 1 582 ? 37.836 7.402 -34.349 1.00 82.88 582 THR A C 1
ATOM 4512 O O . THR A 1 582 ? 37.361 7.589 -33.225 1.00 82.88 582 THR A O 1
ATOM 4515 N N . MET A 1 583 ? 37.068 7.241 -35.428 1.00 81.94 583 MET A N 1
ATOM 4516 C CA . MET A 1 583 ? 35.611 7.288 -35.374 1.00 81.94 583 MET A CA 1
ATOM 4517 C C . MET A 1 583 ? 35.022 6.090 -34.612 1.00 81.94 583 MET A C 1
ATOM 4519 O O . MET A 1 583 ? 34.184 6.272 -33.727 1.00 81.94 583 MET A O 1
ATOM 4523 N N . VAL A 1 584 ? 35.502 4.871 -34.876 1.00 85.44 584 VAL A N 1
ATOM 4524 C CA . VAL A 1 584 ? 35.097 3.665 -34.133 1.00 85.44 584 VAL A CA 1
ATOM 4525 C C . VAL A 1 584 ? 35.487 3.772 -32.657 1.00 85.44 584 VAL A C 1
ATOM 4527 O O . VAL A 1 584 ? 34.684 3.424 -31.789 1.00 85.44 584 VAL A O 1
ATOM 4530 N N . ALA A 1 585 ? 36.673 4.300 -32.341 1.00 85.25 585 ALA A N 1
ATOM 4531 C CA . ALA A 1 585 ? 37.095 4.519 -30.957 1.00 85.25 585 ALA A CA 1
ATOM 4532 C C . ALA A 1 585 ? 36.164 5.495 -30.210 1.00 85.25 585 ALA A C 1
ATOM 4534 O O . ALA A 1 585 ? 35.800 5.241 -29.057 1.00 85.25 585 ALA A O 1
ATOM 4535 N N . ALA A 1 586 ? 35.727 6.575 -30.868 1.00 84.69 586 ALA A N 1
ATOM 4536 C CA . ALA A 1 586 ? 34.764 7.521 -30.306 1.00 84.69 586 ALA A CA 1
ATOM 4537 C C . ALA A 1 586 ? 33.385 6.880 -30.071 1.00 84.69 586 ALA A C 1
ATOM 4539 O O . ALA A 1 586 ? 32.784 7.092 -29.016 1.00 84.69 586 ALA A O 1
ATOM 4540 N N . ILE A 1 587 ? 32.912 6.047 -31.006 1.00 86.81 587 ILE A N 1
ATOM 4541 C CA . ILE A 1 587 ? 31.646 5.314 -30.862 1.00 86.81 587 ILE A CA 1
ATOM 4542 C C . ILE A 1 587 ? 31.713 4.349 -29.676 1.00 86.81 587 ILE A C 1
ATOM 4544 O O . ILE A 1 587 ? 30.826 4.376 -28.821 1.00 86.81 587 ILE A O 1
ATOM 4548 N N . ARG A 1 588 ? 32.775 3.538 -29.581 1.00 86.38 588 ARG A N 1
ATOM 4549 C CA . ARG A 1 588 ? 32.954 2.547 -28.504 1.00 86.38 588 ARG A CA 1
ATOM 4550 C C . ARG A 1 588 ? 32.941 3.179 -27.118 1.00 86.38 588 ARG A C 1
ATOM 4552 O O . ARG A 1 588 ? 32.400 2.594 -26.186 1.00 86.38 588 ARG A O 1
ATOM 4559 N N . LYS A 1 589 ? 33.491 4.389 -26.983 1.00 85.06 589 LYS A N 1
ATOM 4560 C CA . LYS A 1 589 ? 33.556 5.102 -25.701 1.00 85.06 589 LYS A CA 1
ATOM 4561 C C . LYS A 1 589 ? 32.176 5.372 -25.086 1.00 85.06 589 LYS A C 1
ATOM 4563 O O . LYS A 1 589 ? 32.058 5.348 -23.866 1.00 85.06 589 LYS A O 1
ATOM 4568 N N . ASN A 1 590 ? 31.160 5.627 -25.912 1.00 83.38 590 ASN A N 1
ATOM 4569 C CA . ASN A 1 590 ? 29.824 6.041 -25.464 1.00 83.38 590 ASN A CA 1
ATOM 4570 C C . ASN A 1 590 ? 28.732 4.984 -25.721 1.00 83.38 590 ASN A C 1
ATOM 4572 O O . ASN A 1 590 ? 27.560 5.230 -25.432 1.00 83.38 590 ASN A O 1
ATOM 4576 N N . ASN A 1 591 ? 29.089 3.840 -26.316 1.00 88.50 591 ASN A N 1
ATOM 4577 C CA . ASN A 1 591 ? 28.139 2.806 -26.730 1.00 88.50 591 ASN A CA 1
ATOM 4578 C C . ASN A 1 591 ? 28.746 1.409 -26.473 1.00 88.50 591 ASN A C 1
ATOM 4580 O O . ASN A 1 591 ? 29.289 0.793 -27.395 1.00 88.50 591 ASN A O 1
ATOM 4584 N N . PRO A 1 592 ? 28.673 0.888 -25.234 1.00 86.44 592 PRO A N 1
ATOM 4585 C CA . PRO A 1 592 ? 29.367 -0.346 -24.844 1.00 86.44 592 PRO A CA 1
ATOM 4586 C C . PRO A 1 592 ? 28.943 -1.597 -25.624 1.00 86.44 592 PRO A C 1
ATOM 4588 O O . PRO A 1 592 ? 29.758 -2.489 -25.837 1.00 86.44 592 PRO A O 1
ATOM 4591 N N . ARG A 1 593 ? 27.696 -1.651 -26.113 1.00 90.00 593 ARG A N 1
ATOM 4592 C CA . ARG A 1 593 ? 27.182 -2.766 -26.932 1.00 90.00 593 ARG A CA 1
ATOM 4593 C C . ARG A 1 593 ? 27.539 -2.675 -28.422 1.00 90.00 593 ARG A C 1
ATOM 4595 O O . ARG A 1 593 ? 27.111 -3.530 -29.191 1.00 90.00 593 ARG A O 1
ATOM 4602 N N . TRP A 1 594 ? 28.297 -1.663 -28.856 1.00 90.62 594 TRP A N 1
ATOM 4603 C CA . TRP A 1 594 ? 28.603 -1.434 -30.275 1.00 90.62 594 TRP A CA 1
ATOM 4604 C C . TRP A 1 594 ? 29.179 -2.666 -30.983 1.00 90.62 594 TRP A C 1
ATOM 4606 O O . TRP A 1 594 ? 28.702 -3.031 -32.055 1.00 90.62 594 TRP A O 1
ATOM 4616 N N . GLU A 1 595 ? 30.183 -3.312 -30.384 1.00 90.75 595 GLU A N 1
ATOM 4617 C CA . GLU A 1 595 ? 30.846 -4.480 -30.978 1.00 90.75 595 GLU A CA 1
ATOM 4618 C C . GLU A 1 595 ? 29.870 -5.648 -31.128 1.00 90.75 595 GLU A C 1
ATOM 4620 O O . GLU A 1 595 ? 29.691 -6.161 -32.230 1.00 90.75 595 GLU A O 1
ATOM 4625 N N . THR A 1 596 ? 29.140 -5.975 -30.061 1.00 91.00 596 THR A N 1
ATOM 4626 C CA . THR A 1 596 ? 28.120 -7.030 -30.064 1.00 91.00 596 THR A CA 1
ATOM 4627 C C . THR A 1 596 ? 27.019 -6.771 -31.095 1.00 91.00 596 THR A C 1
ATOM 4629 O O . THR A 1 596 ? 26.571 -7.691 -31.775 1.00 91.00 596 THR A O 1
ATOM 4632 N N . LEU A 1 597 ? 26.573 -5.520 -31.247 1.00 92.69 597 LEU A N 1
ATOM 4633 C CA . LEU A 1 597 ? 25.561 -5.165 -32.243 1.00 92.69 597 LEU A CA 1
ATOM 4634 C C . LEU A 1 597 ? 26.107 -5.263 -33.675 1.00 92.69 597 LEU A C 1
ATOM 4636 O O . LEU A 1 597 ? 25.387 -5.720 -34.562 1.00 92.69 597 LEU A O 1
ATOM 4640 N N . CYS A 1 598 ? 27.369 -4.889 -33.908 1.00 92.50 598 CYS A N 1
ATOM 4641 C CA . CYS A 1 598 ? 28.016 -5.052 -35.213 1.00 92.50 598 CYS A CA 1
ATOM 4642 C C . CYS A 1 598 ? 28.198 -6.530 -35.582 1.00 92.50 598 CYS A C 1
ATOM 4644 O O . CYS A 1 598 ? 28.012 -6.889 -36.743 1.00 92.50 598 CYS A O 1
ATOM 4646 N N . GLU A 1 599 ? 28.517 -7.393 -34.616 1.00 93.25 599 GLU A N 1
ATOM 4647 C CA . GLU A 1 599 ? 28.584 -8.846 -34.825 1.00 93.25 599 GLU A CA 1
ATOM 4648 C C . GLU A 1 599 ? 27.220 -9.433 -35.218 1.00 93.25 599 GLU A C 1
ATOM 4650 O O . GLU A 1 599 ? 27.150 -10.329 -36.058 1.00 93.25 599 GLU A O 1
ATOM 4655 N N . GLN A 1 600 ? 26.130 -8.915 -34.643 1.00 91.06 600 GLN A N 1
ATOM 4656 C CA . GLN A 1 600 ? 24.771 -9.403 -34.897 1.00 91.06 600 GLN A CA 1
ATOM 4657 C C . GLN A 1 600 ? 24.165 -8.882 -36.205 1.00 91.06 600 GLN A C 1
ATOM 4659 O O . GLN A 1 600 ? 23.495 -9.633 -36.915 1.00 91.06 600 GLN A O 1
ATOM 4664 N N . HIS A 1 601 ? 24.366 -7.600 -36.521 1.00 89.81 601 HIS A N 1
ATOM 4665 C CA . HIS A 1 601 ? 23.663 -6.919 -37.618 1.00 89.81 601 HIS A CA 1
ATOM 4666 C C . HIS A 1 601 ? 24.562 -6.498 -38.781 1.00 89.81 601 HIS A C 1
ATOM 4668 O O . HIS A 1 601 ? 24.048 -6.053 -39.808 1.00 89.81 601 HIS A O 1
ATOM 4674 N N . GLY A 1 602 ? 25.876 -6.656 -38.640 1.00 88.50 602 GLY A N 1
ATOM 4675 C CA . GLY A 1 602 ? 26.873 -6.141 -39.569 1.00 88.50 602 GLY A CA 1
ATOM 4676 C C . GLY A 1 602 ? 27.310 -4.714 -39.233 1.00 88.50 602 GLY A C 1
ATOM 4677 O O . GLY A 1 602 ? 26.597 -3.938 -38.595 1.00 88.50 602 GLY A O 1
ATOM 4678 N N . MET A 1 603 ? 28.516 -4.365 -39.679 1.00 85.06 603 MET A N 1
ATOM 4679 C CA . MET A 1 603 ? 29.089 -3.034 -39.496 1.00 85.06 603 MET A CA 1
ATOM 4680 C C . MET A 1 603 ? 28.349 -2.013 -40.380 1.00 85.06 603 MET A C 1
ATOM 4682 O O . MET A 1 603 ? 28.218 -2.248 -41.585 1.00 85.06 603 MET A O 1
ATOM 4686 N N . PRO A 1 604 ? 27.853 -0.891 -39.823 1.00 85.12 604 PRO A N 1
ATOM 4687 C CA . PRO A 1 604 ? 27.216 0.149 -40.623 1.00 85.12 604 PRO A CA 1
ATOM 4688 C C . PRO A 1 604 ? 28.251 0.880 -41.486 1.00 85.12 604 PRO A C 1
ATOM 4690 O O . PRO A 1 604 ? 29.440 0.901 -41.167 1.00 85.12 604 PRO A O 1
ATOM 4693 N N . ASP A 1 605 ? 27.792 1.524 -42.559 1.00 81.50 605 ASP A N 1
ATOM 4694 C CA . ASP A 1 605 ? 28.657 2.389 -43.359 1.00 81.50 605 ASP A CA 1
ATOM 4695 C C . ASP A 1 605 ? 29.146 3.575 -42.513 1.00 81.50 605 ASP A C 1
ATOM 4697 O O . ASP A 1 605 ? 28.359 4.346 -41.959 1.00 81.50 605 ASP A O 1
ATOM 4701 N N . LEU A 1 606 ? 30.464 3.682 -42.392 1.00 75.75 606 LEU A N 1
ATOM 4702 C CA . LEU A 1 606 ? 31.167 4.679 -41.595 1.00 75.75 606 LEU A CA 1
ATOM 4703 C C . LEU A 1 606 ? 31.614 5.885 -42.437 1.00 75.75 606 LEU A C 1
ATOM 4705 O O . LEU A 1 606 ? 32.042 6.896 -41.892 1.00 75.75 606 LEU A O 1
ATOM 4709 N N . GLN A 1 607 ? 31.467 5.831 -43.760 1.00 67.81 607 GLN A N 1
ATOM 4710 C CA . GLN A 1 607 ? 31.767 6.947 -44.662 1.00 67.81 607 GLN A CA 1
ATOM 4711 C C . GLN A 1 607 ? 30.518 7.783 -44.973 1.00 67.81 607 GLN A C 1
ATOM 4713 O O . GLN A 1 607 ? 30.394 8.395 -46.036 1.00 67.81 607 GLN A O 1
ATOM 4718 N N . LEU A 1 608 ? 29.577 7.843 -44.027 1.00 58.19 608 LEU A N 1
ATOM 4719 C CA . LEU A 1 608 ? 28.390 8.676 -44.141 1.00 58.19 608 LEU A CA 1
ATOM 4720 C C . LEU A 1 608 ? 28.803 10.150 -44.075 1.00 58.19 608 LEU A C 1
ATOM 4722 O O . LEU A 1 608 ? 29.010 10.714 -43.002 1.00 58.19 608 LEU A O 1
ATOM 4726 N N . SER A 1 609 ? 28.885 10.803 -45.236 1.00 47.72 609 SER A N 1
ATOM 4727 C CA . SER A 1 609 ? 28.823 12.264 -45.286 1.00 47.72 609 SER A CA 1
ATOM 4728 C C . SER A 1 609 ? 27.584 12.724 -44.506 1.00 47.72 609 SER A C 1
ATOM 4730 O O . SER A 1 609 ? 26.519 12.110 -44.630 1.00 47.72 609 SER A O 1
ATOM 4732 N N . ALA A 1 610 ? 27.722 13.758 -43.660 1.00 41.12 610 ALA A N 1
ATOM 4733 C CA . ALA A 1 610 ? 26.579 14.357 -42.970 1.00 41.12 610 ALA A CA 1
ATOM 4734 C C . ALA A 1 610 ? 25.434 14.508 -43.981 1.00 41.12 610 ALA A C 1
ATOM 4736 O O . ALA A 1 610 ? 25.718 14.960 -45.094 1.00 41.12 610 ALA A O 1
ATOM 4737 N N . PRO A 1 611 ? 24.186 14.117 -43.658 1.00 39.97 611 PRO A N 1
ATOM 4738 C CA . PRO A 1 611 ? 23.108 14.169 -44.628 1.00 39.97 611 PRO A CA 1
ATOM 4739 C C . PRO A 1 611 ? 22.867 15.632 -45.004 1.00 39.97 611 PRO A C 1
ATOM 4741 O O . PRO A 1 611 ? 22.123 16.355 -44.345 1.00 39.97 611 PRO A O 1
ATOM 4744 N N . LYS A 1 612 ? 23.520 16.076 -46.080 1.00 41.75 612 LYS A N 1
ATOM 4745 C CA . LYS A 1 612 ? 22.952 17.066 -46.976 1.00 41.75 612 LYS A CA 1
ATOM 4746 C C . LYS A 1 612 ? 21.694 16.381 -47.482 1.00 41.75 612 LYS A C 1
ATOM 4748 O O . LYS A 1 612 ? 21.792 15.341 -48.118 1.00 41.75 612 LYS A O 1
ATOM 4753 N N . ASP A 1 613 ? 20.549 16.917 -47.086 1.00 35.31 613 ASP A N 1
ATOM 4754 C CA . ASP A 1 613 ? 19.213 16.479 -47.479 1.00 35.31 613 ASP A CA 1
ATOM 4755 C C . ASP A 1 613 ? 18.542 15.419 -46.588 1.00 35.31 613 ASP A C 1
ATOM 4757 O O . ASP A 1 613 ? 18.248 14.296 -46.988 1.00 35.31 613 ASP A O 1
ATOM 4761 N N . MET A 1 614 ? 18.030 15.888 -45.446 1.00 40.47 614 MET A N 1
ATOM 4762 C CA . MET A 1 614 ? 16.622 15.622 -45.097 1.00 40.47 614 MET A CA 1
ATOM 4763 C C . MET A 1 614 ? 15.692 16.320 -46.120 1.00 40.47 614 MET A C 1
ATOM 4765 O O . MET A 1 614 ? 14.843 17.138 -45.769 1.00 40.47 614 MET A O 1
ATOM 4769 N N . ALA A 1 615 ? 15.863 16.039 -47.417 1.00 42.88 615 ALA A N 1
ATOM 4770 C CA . ALA A 1 615 ? 14.941 16.498 -48.444 1.00 42.88 615 ALA A CA 1
ATOM 4771 C C . ALA A 1 615 ? 13.756 15.535 -48.461 1.00 42.88 615 ALA A C 1
ATOM 4773 O O . ALA A 1 615 ? 13.830 14.431 -48.996 1.00 42.88 615 ALA A O 1
ATOM 4774 N N . VAL A 1 616 ? 12.703 15.974 -47.768 1.00 50.91 616 VAL A N 1
ATOM 4775 C CA . VAL A 1 616 ? 11.288 15.956 -48.161 1.00 50.91 616 VAL A CA 1
ATOM 4776 C C . VAL A 1 616 ? 10.874 14.777 -49.048 1.00 50.91 616 VAL A C 1
ATOM 4778 O O . VAL A 1 616 ? 11.403 14.580 -50.134 1.00 50.91 616 VAL A O 1
ATOM 4781 N N . LEU A 1 617 ? 9.813 14.082 -48.624 1.00 50.09 617 LEU A N 1
ATOM 4782 C CA . LEU A 1 617 ? 8.998 13.073 -49.327 1.00 50.09 617 LEU A CA 1
ATOM 4783 C C . LEU A 1 617 ? 9.040 13.081 -50.882 1.00 50.09 617 LEU A C 1
ATOM 4785 O O . LEU A 1 617 ? 8.942 12.020 -51.489 1.00 50.09 617 LEU A O 1
ATOM 4789 N N . GLY A 1 618 ? 9.222 14.241 -51.524 1.00 48.38 618 GLY A N 1
ATOM 4790 C CA . GLY A 1 618 ? 9.458 14.431 -52.958 1.00 48.38 618 GLY A CA 1
ATOM 4791 C C . GLY A 1 618 ? 10.522 13.531 -53.602 1.00 48.38 618 GLY A C 1
ATOM 4792 O O . GLY A 1 618 ? 10.259 13.040 -54.699 1.00 48.38 618 GLY A O 1
ATOM 4793 N N . ASN A 1 619 ? 11.642 13.231 -52.931 1.00 52.41 619 ASN A N 1
ATOM 4794 C CA . ASN A 1 619 ? 12.712 12.383 -53.497 1.00 52.41 619 ASN A CA 1
ATOM 4795 C C . ASN A 1 619 ? 12.393 10.874 -53.483 1.00 52.41 619 ASN A C 1
ATOM 4797 O O . ASN A 1 619 ? 13.120 10.087 -54.078 1.00 52.41 619 ASN A O 1
ATOM 4801 N N . ARG A 1 620 ? 11.311 10.456 -52.809 1.00 65.31 620 ARG A N 1
ATOM 4802 C CA . ARG A 1 620 ? 10.859 9.050 -52.738 1.00 65.31 620 ARG A CA 1
ATOM 4803 C C . ARG A 1 620 ? 9.637 8.768 -53.614 1.00 65.31 620 ARG A C 1
ATOM 4805 O O . ARG A 1 620 ? 9.166 7.634 -53.644 1.00 65.31 620 ARG A O 1
ATOM 4812 N N . LEU A 1 621 ? 9.090 9.798 -54.261 1.00 80.62 621 LEU A N 1
ATOM 4813 C CA . LEU A 1 621 ? 7.929 9.685 -55.135 1.00 80.62 621 LEU A CA 1
ATOM 4814 C C . LEU A 1 621 ? 8.379 9.536 -56.583 1.00 80.62 621 LEU A C 1
ATOM 4816 O O . LEU A 1 621 ? 9.136 10.385 -57.053 1.00 80.62 621 LEU A O 1
ATOM 4820 N N . ILE A 1 622 ? 7.821 8.547 -57.276 1.00 84.81 622 ILE A N 1
ATOM 4821 C CA . ILE A 1 622 ? 7.952 8.398 -58.724 1.00 84.81 622 ILE A CA 1
ATOM 4822 C C . ILE A 1 622 ? 6.770 9.066 -59.436 1.00 84.81 622 ILE A C 1
ATOM 4824 O O . ILE A 1 622 ? 5.635 8.981 -58.955 1.00 84.81 622 ILE A O 1
ATOM 4828 N N . ALA A 1 623 ? 6.998 9.768 -60.545 1.00 89.25 623 ALA A N 1
ATOM 4829 C CA . ALA A 1 623 ? 5.933 10.294 -61.392 1.00 89.25 623 ALA A CA 1
ATOM 4830 C C . ALA A 1 623 ? 5.449 9.214 -62.364 1.00 89.25 623 ALA A C 1
ATOM 4832 O O . ALA A 1 623 ? 6.167 8.831 -63.280 1.00 89.25 623 ALA A O 1
ATOM 4833 N N . VAL A 1 624 ? 4.203 8.773 -62.204 1.00 91.88 624 VAL A N 1
ATOM 4834 C CA . VAL A 1 624 ? 3.549 7.819 -63.110 1.00 91.88 624 VAL A CA 1
ATOM 4835 C C . VAL A 1 624 ? 2.404 8.490 -63.862 1.00 91.88 624 VAL A C 1
ATOM 4837 O O . VAL A 1 624 ? 1.788 9.450 -63.382 1.00 91.88 624 VAL A O 1
ATOM 4840 N N . ASN A 1 625 ? 2.103 7.981 -65.048 1.00 92.50 625 ASN A N 1
ATOM 4841 C CA . ASN A 1 625 ? 0.940 8.350 -65.839 1.00 92.50 625 ASN A CA 1
ATOM 4842 C C . ASN A 1 625 ? -0.232 7.438 -65.469 1.00 92.50 625 ASN A C 1
ATOM 4844 O O . ASN A 1 625 ? -0.131 6.224 -65.569 1.00 92.50 625 ASN A O 1
ATOM 4848 N N . LEU A 1 626 ? -1.350 8.014 -65.044 1.00 93.00 626 LEU A N 1
ATOM 4849 C CA . LEU A 1 626 ? -2.584 7.288 -64.763 1.00 93.00 626 LEU A CA 1
ATOM 4850 C C . LEU A 1 626 ? -3.547 7.511 -65.923 1.00 93.00 626 LEU A C 1
ATOM 4852 O O . LEU A 1 626 ? -3.902 8.658 -66.215 1.00 93.00 626 LEU A O 1
ATOM 4856 N N . GLU A 1 627 ? -3.973 6.434 -66.568 1.00 92.06 627 GLU A N 1
ATOM 4857 C CA . GLU A 1 627 ? -4.835 6.496 -67.745 1.00 92.06 627 GLU A CA 1
ATOM 4858 C C . GLU A 1 627 ? -6.130 5.720 -67.542 1.00 92.06 627 GLU A C 1
ATOM 4860 O O . GLU A 1 627 ? -6.131 4.609 -67.022 1.00 92.06 627 GLU A O 1
ATOM 4865 N N . ARG A 1 628 ? -7.244 6.296 -67.992 1.00 89.12 628 ARG A N 1
ATOM 4866 C CA . ARG A 1 628 ? -8.496 5.566 -68.191 1.00 89.12 628 ARG A CA 1
ATOM 4867 C C . ARG A 1 628 ? -8.574 5.150 -69.654 1.00 89.12 628 ARG A C 1
ATOM 4869 O O . ARG A 1 628 ? -8.489 6.022 -70.519 1.00 89.12 628 ARG A O 1
ATOM 4876 N N . ARG A 1 629 ? -8.782 3.862 -69.924 1.00 89.25 629 ARG A N 1
ATOM 4877 C CA . ARG A 1 629 ? -9.038 3.348 -71.279 1.00 89.25 629 ARG A CA 1
ATOM 4878 C C . ARG A 1 629 ? -10.280 2.452 -71.287 1.00 89.25 629 ARG A C 1
ATOM 4880 O O . ARG A 1 629 ? -10.597 1.828 -70.276 1.00 89.25 629 ARG A O 1
ATOM 4887 N N . MET A 1 630 ? -10.965 2.384 -72.428 1.00 80.88 630 MET A N 1
ATOM 4888 C CA . MET A 1 630 ? -12.082 1.450 -72.653 1.00 80.88 630 MET A CA 1
ATOM 4889 C C . MET A 1 630 ? -11.602 0.035 -73.016 1.00 80.88 630 MET A C 1
ATOM 4891 O O . MET A 1 630 ? -12.294 -0.939 -72.745 1.00 80.88 630 MET A O 1
ATOM 4895 N N . ALA A 1 631 ? -10.409 -0.076 -73.603 1.00 83.06 631 ALA A N 1
ATOM 4896 C CA . ALA A 1 631 ? -9.690 -1.318 -73.881 1.00 83.06 631 ALA A CA 1
ATOM 4897 C C . ALA A 1 631 ? -8.176 -1.037 -73.830 1.00 83.06 631 ALA A C 1
ATOM 4899 O O . ALA A 1 631 ? -7.768 0.120 -73.938 1.00 83.06 631 ALA A O 1
ATOM 4900 N N . LEU A 1 632 ? -7.333 -2.056 -73.640 1.00 81.88 632 LEU A N 1
ATOM 4901 C CA . LEU A 1 632 ? -5.878 -1.867 -73.477 1.00 81.88 632 LEU A CA 1
ATOM 4902 C C . LEU A 1 632 ? -5.220 -1.180 -74.684 1.00 81.88 632 LEU A C 1
ATOM 4904 O O . LEU A 1 632 ? -4.311 -0.368 -74.515 1.00 81.88 632 LEU A O 1
ATOM 4908 N N . ASP A 1 633 ? -5.715 -1.476 -75.879 1.00 78.75 633 ASP A N 1
ATOM 4909 C CA . ASP A 1 633 ? -5.288 -0.967 -77.182 1.00 78.75 633 ASP A CA 1
ATOM 4910 C C . ASP A 1 633 ? -5.997 0.334 -77.605 1.00 78.75 633 ASP A C 1
ATOM 4912 O O . ASP A 1 633 ? -5.611 0.961 -78.592 1.00 78.75 633 ASP A O 1
ATOM 4916 N N . ALA A 1 634 ? -7.007 0.779 -76.853 1.00 82.31 634 ALA A N 1
ATOM 4917 C CA . ALA A 1 634 ? -7.725 2.016 -77.134 1.00 82.31 634 ALA A CA 1
ATOM 4918 C C . ALA A 1 634 ? -6.946 3.259 -76.669 1.00 82.31 634 ALA A C 1
ATOM 4920 O O . ALA A 1 634 ? -6.182 3.229 -75.702 1.00 82.31 634 ALA A O 1
ATOM 4921 N N . SER A 1 635 ? -7.188 4.396 -77.325 1.00 81.00 635 SER A N 1
ATOM 4922 C CA . SER A 1 635 ? -6.683 5.692 -76.864 1.00 81.00 635 SER A CA 1
ATOM 4923 C C . SER A 1 635 ? -7.264 6.057 -75.487 1.00 81.00 635 SER A C 1
ATOM 4925 O O . SER A 1 635 ? -8.437 5.769 -75.242 1.00 81.00 635 SER A O 1
ATOM 4927 N N . PRO A 1 636 ? -6.497 6.718 -74.600 1.00 85.12 636 PRO A N 1
ATOM 4928 C CA . PRO A 1 636 ? -6.974 7.070 -73.268 1.00 85.12 636 PRO A CA 1
ATOM 4929 C C . PRO A 1 636 ? -8.066 8.140 -73.301 1.00 85.12 636 PRO A C 1
ATOM 4931 O O . PRO A 1 636 ? -7.883 9.213 -73.875 1.00 85.12 636 PRO A O 1
ATOM 4934 N N . ASP A 1 637 ? -9.167 7.877 -72.597 1.00 82.56 637 ASP A N 1
ATOM 4935 C CA . ASP A 1 637 ? -10.254 8.839 -72.379 1.00 82.56 637 ASP A CA 1
ATOM 4936 C C . ASP A 1 637 ? -9.801 9.980 -71.461 1.00 82.56 637 ASP A C 1
ATOM 4938 O O . ASP A 1 637 ? -10.292 11.107 -71.514 1.00 82.56 637 ASP A O 1
ATOM 4942 N N . THR A 1 638 ? -8.898 9.676 -70.528 1.00 85.31 638 THR A N 1
ATOM 4943 C CA . THR A 1 638 ? -8.363 10.630 -69.554 1.00 85.31 638 THR A CA 1
ATOM 4944 C C . THR A 1 638 ? -6.968 10.193 -69.135 1.00 85.31 638 THR A C 1
ATOM 4946 O O . THR A 1 638 ? -6.764 9.025 -68.808 1.00 85.31 638 THR A O 1
ATOM 4949 N N . ARG A 1 639 ? -6.022 11.138 -69.095 1.00 89.44 639 ARG A N 1
ATOM 4950 C CA . ARG A 1 639 ? -4.642 10.924 -68.641 1.00 89.44 639 ARG A CA 1
ATOM 4951 C C . ARG A 1 639 ? -4.256 11.971 -67.604 1.00 89.44 639 ARG A C 1
ATOM 4953 O O . ARG A 1 639 ? -4.447 13.165 -67.831 1.00 89.44 639 ARG A O 1
ATOM 4960 N N . ILE A 1 640 ? -3.695 11.531 -66.480 1.00 91.44 640 ILE A N 1
ATOM 4961 C CA . ILE A 1 640 ? -3.202 12.402 -65.405 1.00 91.44 640 ILE A CA 1
ATOM 4962 C C . ILE A 1 640 ? -1.832 11.906 -64.951 1.00 91.44 640 ILE A C 1
ATOM 4964 O O . ILE A 1 640 ? -1.685 10.740 -64.603 1.00 91.44 640 ILE A O 1
ATOM 4968 N N . GLN A 1 641 ? -0.839 12.792 -64.880 1.00 92.38 641 GLN A N 1
ATOM 4969 C CA . GLN A 1 641 ? 0.448 12.464 -64.267 1.00 92.38 641 GLN A CA 1
ATOM 4970 C C . GLN A 1 641 ? 0.396 12.718 -62.756 1.00 92.38 641 GLN A C 1
ATOM 4972 O O . GLN A 1 641 ? -0.052 13.780 -62.306 1.00 92.38 641 GLN A O 1
ATOM 4977 N N . LYS A 1 642 ? 0.855 11.757 -61.949 1.00 90.56 642 LYS A N 1
ATOM 4978 C CA . LYS A 1 642 ? 0.874 11.886 -60.489 1.00 90.56 642 LYS A CA 1
ATOM 4979 C C . LYS A 1 642 ? 2.148 11.307 -59.890 1.00 90.56 642 LYS A C 1
ATOM 4981 O O . LYS A 1 642 ? 2.592 10.232 -60.262 1.00 90.56 642 LYS A O 1
ATOM 4986 N N . ARG A 1 643 ? 2.691 12.017 -58.899 1.00 90.25 643 ARG A N 1
ATOM 4987 C CA . ARG A 1 643 ? 3.791 11.538 -58.059 1.00 90.25 643 ARG A CA 1
ATOM 4988 C C . ARG A 1 643 ? 3.248 10.637 -56.948 1.00 90.25 643 ARG A C 1
ATOM 4990 O O . ARG A 1 643 ? 2.438 11.108 -56.144 1.00 90.25 643 ARG A O 1
ATOM 4997 N N . ILE A 1 644 ? 3.673 9.377 -56.909 1.00 89.88 644 ILE A N 1
ATOM 4998 C CA . ILE A 1 644 ? 3.215 8.361 -55.947 1.00 89.88 644 ILE A CA 1
ATOM 4999 C C . ILE A 1 644 ? 4.398 7.612 -55.321 1.00 89.88 644 ILE A C 1
ATOM 5001 O O . ILE A 1 644 ? 5.495 7.608 -55.870 1.00 89.88 644 ILE A O 1
ATOM 5005 N N . LEU A 1 645 ? 4.199 7.007 -54.146 1.00 86.62 645 LEU A N 1
ATOM 5006 C CA . LEU A 1 645 ? 5.239 6.201 -53.497 1.00 86.62 645 LEU A CA 1
ATOM 5007 C C . LEU A 1 645 ? 5.271 4.799 -54.129 1.00 86.62 645 LEU A C 1
ATOM 5009 O O . LEU A 1 645 ? 4.220 4.155 -54.157 1.00 86.62 645 LEU A O 1
ATOM 5013 N N . PRO A 1 646 ? 6.447 4.270 -54.515 1.00 83.31 646 PRO A N 1
ATOM 5014 C CA . PRO A 1 646 ? 6.578 2.881 -54.969 1.00 83.31 646 PRO A CA 1
ATOM 5015 C C . PRO A 1 646 ? 6.129 1.846 -53.921 1.00 83.31 646 PRO A C 1
ATOM 5017 O O . PRO A 1 646 ? 5.777 0.722 -54.250 1.00 83.31 646 PRO A O 1
ATOM 5020 N N . THR A 1 647 ? 6.111 2.220 -52.636 1.00 81.62 647 THR A N 1
ATOM 5021 C CA . THR A 1 647 ? 5.656 1.362 -51.529 1.00 81.62 647 THR A CA 1
ATOM 5022 C C . THR A 1 647 ? 4.133 1.316 -51.364 1.00 81.62 647 THR A C 1
ATOM 5024 O O . THR A 1 647 ? 3.646 0.720 -50.404 1.00 81.62 647 THR A O 1
ATOM 5027 N N . LEU A 1 648 ? 3.355 1.992 -52.216 1.00 85.69 648 LEU A N 1
ATOM 5028 C CA . LEU A 1 648 ? 1.897 1.874 -52.178 1.00 85.69 648 LEU A CA 1
ATOM 5029 C C . LEU A 1 648 ? 1.475 0.486 -52.644 1.00 85.69 648 LEU A C 1
ATOM 5031 O O . LEU A 1 648 ? 1.955 0.001 -53.662 1.00 85.69 648 LEU A O 1
ATOM 5035 N N . THR A 1 649 ? 0.543 -0.127 -51.916 1.00 91.69 649 THR A N 1
ATOM 5036 C CA . THR A 1 649 ? -0.070 -1.386 -52.341 1.00 91.69 649 THR A CA 1
ATOM 5037 C C . THR A 1 649 ? -0.958 -1.182 -53.563 1.00 91.69 649 THR A C 1
ATOM 5039 O O . THR A 1 649 ? -1.552 -0.109 -53.718 1.00 91.69 649 THR A O 1
ATOM 5042 N N . VAL A 1 650 ? -1.119 -2.211 -54.397 1.00 88.81 650 VAL A N 1
ATOM 5043 C CA . VAL A 1 650 ? -2.023 -2.189 -55.562 1.00 88.81 650 VAL A CA 1
ATOM 5044 C C . VAL A 1 650 ? -3.433 -1.744 -55.160 1.00 88.81 650 VAL A C 1
ATOM 5046 O O . VAL A 1 650 ? -4.017 -0.882 -55.820 1.00 88.81 650 VAL A O 1
ATOM 5049 N N . ARG A 1 651 ? -3.939 -2.207 -54.008 1.00 86.00 651 ARG A N 1
ATOM 5050 C CA . ARG A 1 651 ? -5.230 -1.772 -53.446 1.00 86.00 651 ARG A CA 1
ATOM 5051 C C . ARG A 1 651 ? -5.319 -0.262 -53.233 1.00 86.00 651 ARG A C 1
ATOM 5053 O O . ARG A 1 651 ? -6.307 0.378 -53.601 1.00 86.00 651 ARG A O 1
ATOM 5060 N N . ASN A 1 652 ? -4.296 0.323 -52.616 1.00 86.69 652 ASN A N 1
ATOM 5061 C CA . ASN A 1 652 ? -4.266 1.756 -52.332 1.00 86.69 652 ASN A CA 1
ATOM 5062 C C . ASN A 1 652 ? -4.048 2.576 -53.609 1.00 86.69 652 ASN A C 1
ATOM 5064 O O . ASN A 1 652 ? -4.648 3.645 -53.757 1.00 86.69 652 ASN A O 1
ATOM 5068 N N . THR A 1 653 ? -3.265 2.053 -54.552 1.00 90.31 653 THR A N 1
ATOM 5069 C CA . THR A 1 653 ? -3.087 2.629 -55.887 1.00 90.31 653 THR A CA 1
ATOM 5070 C C . THR A 1 653 ? -4.405 2.634 -56.663 1.00 90.31 653 THR A C 1
ATOM 5072 O O . THR A 1 653 ? -4.765 3.676 -57.206 1.00 90.31 653 THR A O 1
ATOM 5075 N N . ARG A 1 654 ? -5.210 1.562 -56.628 1.00 90.00 654 ARG A N 1
ATOM 5076 C CA . ARG A 1 654 ? -6.550 1.539 -57.248 1.00 90.00 654 ARG A CA 1
ATOM 5077 C C . ARG A 1 654 ? -7.485 2.581 -56.659 1.00 90.00 654 ARG A C 1
ATOM 5079 O O . ARG A 1 654 ? -8.076 3.356 -57.407 1.00 90.00 654 ARG A O 1
ATOM 5086 N N . ASN A 1 655 ? -7.566 2.670 -55.334 1.00 86.12 655 ASN A N 1
ATOM 5087 C CA . ASN A 1 655 ? -8.387 3.687 -54.671 1.00 86.12 655 ASN A CA 1
ATOM 5088 C C . ASN A 1 655 ? -7.957 5.114 -55.057 1.00 86.12 655 ASN A C 1
ATOM 5090 O O . ASN A 1 655 ? -8.791 6.007 -55.235 1.00 86.12 655 ASN A O 1
ATOM 5094 N N . LEU A 1 656 ? -6.648 5.338 -55.208 1.00 87.69 656 LEU A N 1
ATOM 5095 C CA . LEU A 1 656 ? -6.103 6.606 -55.677 1.00 87.69 656 LEU A CA 1
ATOM 5096 C C . LEU A 1 656 ? -6.503 6.888 -57.133 1.00 87.69 656 LEU A C 1
ATOM 5098 O O . LEU A 1 656 ? -6.975 7.989 -57.413 1.00 87.69 656 LEU A O 1
ATOM 5102 N N . VAL A 1 657 ? -6.356 5.909 -58.025 1.00 89.19 657 VAL A N 1
ATOM 5103 C CA . VAL A 1 657 ? -6.690 6.008 -59.454 1.00 89.19 657 VAL A CA 1
ATOM 5104 C C . VAL A 1 657 ? -8.182 6.273 -59.663 1.00 89.19 657 VAL A C 1
ATOM 5106 O O . VAL A 1 657 ? -8.527 7.227 -60.357 1.00 89.19 657 VAL A O 1
ATOM 5109 N N . VAL A 1 658 ? -9.065 5.514 -59.003 1.00 87.25 658 VAL A N 1
ATOM 5110 C CA . VAL A 1 658 ? -10.531 5.692 -59.065 1.00 87.25 658 VAL A CA 1
ATOM 5111 C C . VAL A 1 658 ? -10.925 7.118 -58.682 1.00 87.25 658 VAL A C 1
ATOM 5113 O O . VAL A 1 658 ? -11.694 7.770 -59.388 1.00 87.25 658 VAL A O 1
ATOM 5116 N N . ARG A 1 659 ? -10.337 7.645 -57.603 1.00 87.62 659 ARG A N 1
ATOM 5117 C CA . ARG A 1 659 ? -10.596 9.009 -57.131 1.00 87.62 659 ARG A CA 1
ATOM 5118 C C . ARG A 1 659 ? -10.046 10.079 -58.078 1.00 87.62 659 ARG A C 1
ATOM 5120 O O . ARG A 1 659 ? -10.727 11.073 -58.316 1.00 87.62 659 ARG A O 1
ATOM 5127 N N . LEU A 1 660 ? -8.826 9.913 -58.596 1.00 87.56 660 LEU A N 1
ATOM 5128 C CA . LEU A 1 660 ? -8.178 10.916 -59.452 1.00 87.56 660 LEU A CA 1
ATOM 5129 C C . LEU A 1 660 ? -8.785 10.970 -60.858 1.00 87.56 660 LEU A C 1
ATOM 5131 O O . LEU A 1 660 ? -8.956 12.061 -61.396 1.00 87.56 660 LEU A O 1
ATOM 5135 N N . LEU A 1 661 ? -9.165 9.821 -61.419 1.00 86.94 661 LEU A N 1
ATOM 5136 C CA . LEU A 1 661 ? -9.821 9.716 -62.727 1.00 86.94 661 LEU A CA 1
ATOM 5137 C C . LEU A 1 661 ? -11.351 9.883 -62.647 1.00 86.94 661 LEU A C 1
ATOM 5139 O O . LEU A 1 661 ? -12.035 9.717 -63.655 1.00 86.94 661 LEU A O 1
ATOM 5143 N N . LYS A 1 662 ? -11.891 10.232 -61.466 1.00 85.62 662 LYS A N 1
ATOM 5144 C CA . LYS A 1 662 ? -13.328 10.450 -61.205 1.00 85.62 662 LYS A CA 1
ATOM 5145 C C . LYS A 1 662 ? -14.209 9.274 -61.661 1.00 85.62 662 LYS A C 1
ATOM 5147 O O . LYS A 1 662 ? -15.283 9.472 -62.227 1.00 85.62 662 LYS A O 1
ATOM 5152 N N . LEU A 1 663 ? -13.740 8.051 -61.425 1.00 83.38 663 LEU A N 1
ATOM 5153 C CA . LEU A 1 663 ? -14.479 6.825 -61.723 1.00 83.38 663 LEU A CA 1
ATOM 5154 C C . LEU A 1 663 ? -15.513 6.549 -60.624 1.00 83.38 663 LEU A C 1
ATOM 5156 O O . LEU A 1 663 ? -15.314 6.919 -59.466 1.00 83.38 663 LEU A O 1
ATOM 5160 N N . ASN A 1 664 ? -16.617 5.888 -60.979 1.00 79.69 664 ASN A N 1
ATOM 5161 C CA . ASN A 1 664 ? -17.610 5.471 -59.993 1.00 79.69 664 ASN A CA 1
ATOM 5162 C C . ASN A 1 664 ? -17.032 4.318 -59.142 1.00 79.69 664 ASN A C 1
ATOM 5164 O O . ASN A 1 664 ? -16.710 3.274 -59.710 1.00 79.69 664 ASN A O 1
ATOM 5168 N N . PRO A 1 665 ? -16.914 4.466 -57.807 1.00 74.44 665 PRO A N 1
ATOM 5169 C CA . PRO A 1 665 ? -16.318 3.450 -56.938 1.00 74.44 665 PRO A CA 1
ATOM 5170 C C . PRO A 1 665 ? -17.104 2.132 -56.868 1.00 74.44 665 PRO A C 1
ATOM 5172 O O . PRO A 1 665 ? -16.575 1.157 -56.344 1.00 74.44 665 PRO A O 1
ATOM 5175 N N . THR A 1 666 ? -18.345 2.076 -57.371 1.00 75.62 666 THR A N 1
ATOM 5176 C CA . THR A 1 666 ? -19.132 0.832 -57.426 1.00 75.62 666 THR A CA 1
ATOM 5177 C C . THR A 1 666 ? -18.847 -0.024 -58.663 1.00 75.62 666 THR A C 1
ATOM 5179 O O . THR A 1 666 ? -19.358 -1.138 -58.740 1.00 75.62 666 THR A O 1
ATOM 5182 N N . ILE A 1 667 ? -18.073 0.478 -59.632 1.00 78.69 667 ILE A N 1
ATOM 5183 C CA . ILE A 1 667 ? -17.712 -0.259 -60.850 1.00 78.69 667 ILE A CA 1
ATOM 5184 C C . ILE A 1 667 ? -16.375 -0.981 -60.615 1.00 78.69 667 ILE A C 1
ATOM 5186 O O . ILE A 1 667 ? -15.412 -0.336 -60.182 1.00 78.69 667 ILE A O 1
ATOM 5190 N N . PRO A 1 668 ? -16.282 -2.299 -60.874 1.00 79.50 668 PRO A N 1
ATOM 5191 C CA . PRO A 1 668 ? -15.029 -3.026 -60.742 1.00 79.50 668 PRO A CA 1
ATOM 5192 C C . PRO A 1 668 ? -13.989 -2.472 -61.720 1.00 79.50 668 PRO A C 1
ATOM 5194 O O . PRO A 1 668 ? -14.247 -2.272 -62.905 1.00 79.50 668 PRO A O 1
ATOM 5197 N N . THR A 1 669 ? -12.793 -2.200 -61.203 1.00 86.19 669 THR A N 1
ATOM 5198 C CA . THR A 1 669 ? -11.692 -1.629 -61.984 1.00 86.19 669 THR A CA 1
ATOM 5199 C C . THR A 1 669 ? -10.479 -2.541 -61.940 1.00 86.19 669 THR A C 1
ATOM 5201 O O . THR A 1 669 ? -10.044 -2.971 -60.867 1.00 86.19 669 THR A O 1
ATOM 5204 N N . GLN A 1 670 ? -9.919 -2.823 -63.112 1.00 89.44 670 GLN A N 1
ATOM 5205 C CA . GLN A 1 670 ? -8.668 -3.563 -63.257 1.00 89.44 670 GLN A CA 1
ATOM 5206 C C . GLN A 1 670 ? -7.545 -2.598 -63.618 1.00 89.44 670 GLN A C 1
ATOM 5208 O O . GLN A 1 670 ? -7.737 -1.686 -64.424 1.00 89.44 670 GLN A O 1
ATOM 5213 N N . LEU A 1 671 ? -6.385 -2.791 -62.991 1.00 92.50 671 LEU A N 1
ATOM 5214 C CA . LEU A 1 671 ? -5.197 -1.991 -63.241 1.00 92.50 671 LEU A CA 1
ATOM 5215 C C . LEU A 1 671 ? -4.165 -2.814 -64.006 1.00 92.50 671 LEU A C 1
ATOM 5217 O O . LEU A 1 671 ? -3.934 -3.975 -63.679 1.00 92.50 671 LEU A O 1
ATOM 5221 N N . PHE A 1 672 ? -3.520 -2.178 -64.972 1.00 92.38 672 PHE A N 1
ATOM 5222 C CA . PHE A 1 672 ? -2.436 -2.747 -65.759 1.00 92.38 672 PHE A CA 1
ATOM 5223 C C . PHE A 1 672 ? -1.263 -1.776 -65.773 1.00 92.38 672 PHE A C 1
ATOM 5225 O O . PHE A 1 672 ? -1.460 -0.571 -65.939 1.00 92.38 672 PHE A O 1
ATOM 5232 N N . LEU A 1 673 ? -0.053 -2.290 -65.611 1.00 91.69 673 LEU A N 1
ATOM 5233 C CA . LEU A 1 673 ? 1.176 -1.560 -65.871 1.00 91.69 673 LEU A CA 1
ATOM 5234 C C . LEU A 1 673 ? 1.523 -1.689 -67.356 1.00 91.69 673 LEU A C 1
ATOM 5236 O O . LEU A 1 673 ? 1.512 -2.788 -67.905 1.00 91.69 673 LEU A O 1
ATOM 5240 N N . VAL A 1 674 ? 1.828 -0.564 -67.994 1.00 87.94 674 VAL A N 1
ATOM 5241 C CA . VAL A 1 674 ? 2.295 -0.480 -69.377 1.00 87.94 674 VAL A CA 1
ATOM 5242 C C . VAL A 1 674 ? 3.663 0.198 -69.372 1.00 87.94 674 VAL A C 1
ATOM 5244 O O . VAL A 1 674 ? 3.762 1.397 -69.083 1.00 87.94 674 VAL A O 1
ATOM 5247 N N . HIS A 1 675 ? 4.704 -0.569 -69.698 1.00 83.06 675 HIS A N 1
ATOM 5248 C CA . HIS A 1 675 ? 6.089 -0.101 -69.793 1.00 83.06 675 HIS A CA 1
ATOM 5249 C C . HIS A 1 675 ? 6.728 -0.593 -71.095 1.00 83.06 675 HIS A C 1
ATOM 5251 O O . HIS A 1 675 ? 6.652 -1.780 -71.395 1.00 83.06 675 HIS A O 1
ATOM 5257 N N . ALA A 1 676 ? 7.381 0.313 -71.834 1.00 68.81 676 ALA A N 1
ATOM 5258 C CA . ALA A 1 676 ? 8.048 0.090 -73.125 1.00 68.81 676 ALA A CA 1
ATOM 5259 C C . ALA A 1 676 ? 7.171 -0.598 -74.196 1.00 68.81 676 ALA A C 1
ATOM 5261 O O . ALA A 1 676 ? 6.709 0.098 -75.089 1.00 68.81 676 ALA A O 1
ATOM 5262 N N . ASP A 1 677 ? 6.908 -1.904 -74.069 1.00 65.75 677 ASP A N 1
ATOM 5263 C CA . ASP A 1 677 ? 6.044 -2.728 -74.935 1.00 65.75 677 ASP A CA 1
ATOM 5264 C C . ASP A 1 677 ? 5.365 -3.910 -74.189 1.00 65.75 677 ASP A C 1
ATOM 5266 O O . ASP A 1 677 ? 4.755 -4.783 -74.811 1.00 65.75 677 ASP A O 1
ATOM 5270 N N . THR A 1 678 ? 5.451 -3.976 -72.855 1.00 77.81 678 THR A N 1
ATOM 5271 C CA . THR A 1 678 ? 4.833 -5.030 -72.034 1.00 77.81 678 THR A CA 1
ATOM 5272 C C . THR A 1 678 ? 3.627 -4.502 -71.264 1.00 77.81 678 THR A C 1
ATOM 5274 O O . THR A 1 678 ? 3.621 -3.373 -70.768 1.00 77.81 678 THR A O 1
ATOM 5277 N N . ILE A 1 679 ? 2.587 -5.337 -71.170 1.00 87.19 679 ILE A N 1
ATOM 5278 C CA . ILE A 1 679 ? 1.388 -5.071 -70.372 1.00 87.19 679 ILE A CA 1
ATOM 5279 C C . ILE A 1 679 ? 1.304 -6.139 -69.287 1.00 87.19 679 ILE A C 1
ATOM 5281 O O . ILE A 1 679 ? 1.151 -7.321 -69.597 1.00 87.19 679 ILE A O 1
ATOM 5285 N N . GLU A 1 680 ? 1.379 -5.721 -68.027 1.00 89.81 680 GLU A N 1
ATOM 5286 C CA . GLU A 1 680 ? 1.307 -6.612 -66.867 1.00 89.81 680 GLU A CA 1
ATOM 5287 C C . GLU A 1 680 ? 0.097 -6.255 -65.986 1.00 89.81 680 GLU A C 1
ATOM 5289 O O . GLU A 1 680 ? -0.096 -5.081 -65.658 1.00 89.81 680 GLU A O 1
ATOM 5294 N N . PRO A 1 681 ? -0.762 -7.220 -65.608 1.00 90.44 681 PRO A N 1
ATOM 5295 C CA . PRO A 1 681 ? -1.871 -6.956 -64.697 1.00 90.44 681 PRO A CA 1
ATOM 5296 C C . PRO A 1 681 ? -1.369 -6.718 -63.266 1.00 90.44 681 PRO A C 1
ATOM 5298 O O . PRO A 1 681 ? -0.605 -7.508 -62.723 1.00 90.44 681 PRO A O 1
ATOM 5301 N N . LEU A 1 682 ? -1.861 -5.658 -62.621 1.00 89.88 682 LEU A N 1
ATOM 5302 C CA . LEU A 1 682 ? -1.667 -5.419 -61.188 1.00 89.88 682 LEU A CA 1
ATOM 5303 C C . LEU A 1 682 ? -2.792 -6.130 -60.416 1.00 89.88 682 LEU A C 1
ATOM 5305 O O . LEU A 1 682 ? -3.818 -5.527 -60.080 1.00 89.88 682 LEU A O 1
ATOM 5309 N N . ASP A 1 683 ? -2.628 -7.433 -60.210 1.00 86.56 683 ASP A N 1
ATOM 5310 C CA . ASP A 1 683 ? -3.654 -8.377 -59.747 1.00 86.56 683 ASP A CA 1
ATOM 5311 C C . ASP A 1 683 ? -3.600 -8.725 -58.245 1.00 86.56 683 ASP A C 1
ATOM 5313 O O . ASP A 1 683 ? -4.637 -9.036 -57.654 1.00 86.56 683 ASP A O 1
ATOM 5317 N N . ASP A 1 684 ? -2.440 -8.614 -57.593 1.00 84.56 684 ASP A N 1
ATOM 5318 C CA . ASP A 1 684 ? -2.276 -8.855 -56.156 1.00 84.56 684 ASP A CA 1
ATOM 5319 C C . ASP A 1 684 ? -2.421 -7.552 -55.350 1.00 84.56 684 ASP A C 1
ATOM 5321 O O . ASP A 1 684 ? -1.513 -6.726 -55.237 1.00 84.56 684 ASP A O 1
ATOM 5325 N N . GLU A 1 685 ? -3.587 -7.398 -54.720 1.00 84.19 685 GLU A N 1
ATOM 5326 C CA . GLU A 1 685 ? -3.976 -6.253 -53.887 1.00 84.19 685 GLU A CA 1
ATOM 5327 C C . GLU A 1 685 ? -3.003 -5.892 -52.759 1.00 84.19 685 GLU A C 1
ATOM 5329 O O . GLU A 1 685 ? -2.995 -4.741 -52.297 1.00 84.19 685 GLU A O 1
ATOM 5334 N N . LEU A 1 686 ? -2.258 -6.878 -52.254 1.00 76.50 686 LEU A N 1
ATOM 5335 C CA . LEU A 1 686 ? -1.412 -6.751 -51.069 1.00 76.50 686 LEU A CA 1
ATOM 5336 C C . LEU A 1 686 ? 0.049 -6.460 -51.424 1.00 76.50 686 LEU A C 1
ATOM 5338 O O . LEU A 1 686 ? 0.803 -6.036 -50.543 1.00 76.50 686 LEU A O 1
ATOM 5342 N N . LYS A 1 687 ? 0.449 -6.648 -52.686 1.00 79.88 687 LYS A N 1
ATOM 5343 C CA . LYS A 1 687 ? 1.785 -6.288 -53.175 1.00 79.88 687 LYS A CA 1
ATOM 5344 C C . LYS A 1 687 ? 1.896 -4.789 -53.379 1.00 79.88 687 LYS A C 1
ATOM 5346 O O . LYS A 1 687 ? 0.911 -4.110 -53.667 1.00 79.88 687 LYS A O 1
ATOM 5351 N N . ASP A 1 688 ? 3.107 -4.273 -53.199 1.00 87.81 688 ASP A N 1
ATOM 5352 C CA . ASP A 1 688 ? 3.428 -2.888 -53.521 1.00 87.81 688 ASP A CA 1
ATOM 5353 C C . ASP A 1 688 ? 3.942 -2.744 -54.958 1.00 87.81 688 ASP A C 1
ATOM 5355 O O . ASP A 1 688 ? 4.285 -3.725 -55.614 1.00 87.81 688 ASP A O 1
ATOM 5359 N N . LEU A 1 689 ? 3.968 -1.511 -55.465 1.00 84.69 689 LEU A N 1
ATOM 5360 C CA . LEU A 1 689 ? 4.347 -1.230 -56.854 1.00 84.69 689 LEU A CA 1
ATOM 5361 C C . LEU A 1 689 ? 5.809 -1.585 -57.172 1.00 84.69 689 LEU A C 1
ATOM 5363 O O . LEU A 1 689 ? 6.138 -1.782 -58.335 1.00 84.69 689 LEU A O 1
ATOM 5367 N N . ARG A 1 690 ? 6.683 -1.714 -56.164 1.00 82.56 690 ARG A N 1
ATOM 5368 C CA . ARG A 1 690 ? 8.065 -2.192 -56.368 1.00 82.56 690 ARG A CA 1
ATOM 5369 C C . ARG A 1 690 ? 8.111 -3.654 -56.786 1.00 82.56 690 ARG A C 1
ATOM 5371 O O . ARG A 1 690 ? 9.040 -4.050 -57.475 1.00 82.56 690 ARG A O 1
ATOM 5378 N N . TRP A 1 691 ? 7.146 -4.457 -56.340 1.00 78.25 691 TRP A N 1
ATOM 5379 C CA . TRP A 1 691 ? 7.075 -5.869 -56.711 1.00 78.25 691 TRP A CA 1
ATOM 5380 C C . TRP A 1 691 ? 6.848 -6.052 -58.217 1.00 78.25 691 TRP A C 1
ATOM 5382 O O . TRP A 1 691 ? 7.413 -6.969 -58.797 1.00 78.25 691 TRP A O 1
ATOM 5392 N N . TYR A 1 692 ? 6.090 -5.135 -58.826 1.00 80.06 692 TYR A N 1
ATOM 5393 C CA . TYR A 1 692 ? 5.828 -5.054 -60.268 1.00 80.06 692 TYR A CA 1
ATOM 5394 C C . TYR A 1 692 ? 6.853 -4.183 -61.022 1.00 80.06 692 TYR A C 1
ATOM 5396 O O . TYR A 1 692 ? 6.601 -3.779 -62.149 1.00 80.06 692 TYR A O 1
ATOM 5404 N N . ASP A 1 693 ? 7.969 -3.824 -60.374 1.00 82.06 693 ASP A N 1
ATOM 5405 C CA . ASP A 1 693 ? 9.039 -2.977 -60.920 1.00 82.06 693 ASP A CA 1
ATOM 5406 C C . ASP A 1 693 ? 8.562 -1.660 -61.572 1.00 82.06 693 ASP A C 1
ATOM 5408 O O . ASP A 1 693 ? 9.090 -1.232 -62.591 1.00 82.06 693 ASP A O 1
ATOM 5412 N N . VAL A 1 694 ? 7.558 -0.989 -60.990 1.00 84.12 694 VAL A N 1
ATOM 5413 C CA . VAL A 1 694 ? 7.052 0.292 -61.523 1.00 84.12 694 VAL A CA 1
ATOM 5414 C C . VAL A 1 694 ? 8.104 1.399 -61.378 1.00 84.12 694 VAL A C 1
ATOM 5416 O O . VAL A 1 694 ? 8.543 1.705 -60.261 1.00 84.12 694 VAL A O 1
ATOM 5419 N N . GLN A 1 695 ? 8.442 2.062 -62.485 1.00 83.81 695 GLN A N 1
ATOM 5420 C CA . GLN A 1 695 ? 9.493 3.080 -62.585 1.00 83.81 695 GLN A CA 1
ATOM 5421 C C . GLN A 1 695 ? 8.956 4.495 -62.892 1.00 83.81 695 GLN A C 1
ATOM 5423 O O . GLN A 1 695 ? 7.768 4.729 -63.129 1.00 83.81 695 GLN A O 1
ATOM 5428 N N . GLU A 1 696 ? 9.853 5.486 -62.842 1.00 85.50 696 GLU A N 1
ATOM 5429 C CA . GLU A 1 696 ? 9.560 6.876 -63.217 1.00 85.50 696 GLU A CA 1
ATOM 5430 C C . GLU A 1 696 ? 9.146 6.959 -64.696 1.00 85.50 696 GLU A C 1
ATOM 5432 O O . GLU A 1 696 ? 9.895 6.563 -65.584 1.00 85.50 696 GLU A O 1
ATOM 5437 N N . GLY A 1 697 ? 7.977 7.540 -64.967 1.00 84.44 697 GLY A N 1
ATOM 5438 C CA . GLY A 1 697 ? 7.440 7.736 -66.316 1.00 84.44 697 GLY A CA 1
ATOM 5439 C C . GLY A 1 697 ? 6.454 6.661 -66.780 1.00 84.44 697 GLY A C 1
ATOM 5440 O O . GLY A 1 697 ? 5.748 6.893 -67.769 1.00 84.44 697 GLY A O 1
ATOM 5441 N N . ASP A 1 698 ? 6.334 5.553 -66.048 1.00 90.88 698 ASP A N 1
ATOM 5442 C CA . ASP A 1 698 ? 5.474 4.424 -66.413 1.00 90.88 698 ASP A CA 1
ATOM 5443 C C . ASP A 1 698 ? 3.991 4.774 -66.451 1.00 90.88 698 ASP A C 1
ATOM 5445 O O . ASP A 1 698 ? 3.533 5.737 -65.826 1.00 90.88 698 ASP A O 1
ATOM 5449 N N . THR A 1 699 ? 3.222 3.976 -67.196 1.00 92.06 699 THR A N 1
ATOM 5450 C CA . THR A 1 699 ? 1.784 4.192 -67.362 1.00 92.06 699 THR A CA 1
ATOM 5451 C C . THR A 1 699 ? 0.983 3.094 -66.677 1.00 92.06 699 THR A C 1
ATOM 5453 O O . THR A 1 699 ? 1.075 1.930 -67.043 1.00 92.06 699 THR A O 1
ATOM 5456 N N . ILE A 1 700 ? 0.151 3.468 -65.705 1.00 93.25 700 ILE A N 1
ATOM 5457 C CA . ILE A 1 700 ? -0.838 2.588 -65.084 1.00 93.25 700 ILE A CA 1
ATOM 5458 C C . ILE A 1 700 ? -2.190 2.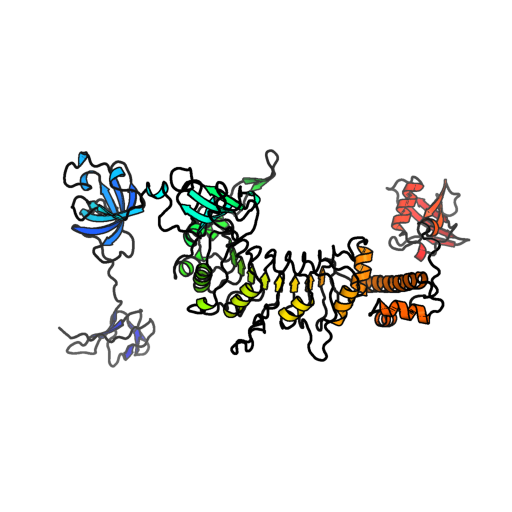850 -65.752 1.00 93.25 700 ILE A C 1
ATOM 5460 O O . ILE A 1 700 ? -2.792 3.917 -65.589 1.00 93.25 700 ILE A O 1
ATOM 5464 N N . VAL A 1 701 ? -2.668 1.864 -66.501 1.00 91.75 701 VAL A N 1
ATOM 5465 C CA . VAL A 1 701 ? -3.957 1.880 -67.191 1.00 91.75 701 VAL A CA 1
ATOM 5466 C C . VAL A 1 701 ? -5.029 1.280 -66.291 1.00 91.75 701 VAL A C 1
ATOM 5468 O O . VAL A 1 701 ? -4.870 0.191 -65.748 1.00 91.75 701 VAL A O 1
ATOM 5471 N N . CYS A 1 702 ? -6.147 1.982 -66.162 1.00 91.25 702 CYS A N 1
ATOM 5472 C CA . CYS A 1 702 ? -7.349 1.527 -65.488 1.00 91.25 702 CYS A CA 1
ATOM 5473 C C . CYS A 1 702 ? -8.442 1.235 -66.516 1.00 91.25 702 CYS A C 1
ATOM 5475 O O . CYS A 1 702 ? -8.852 2.134 -67.261 1.00 91.25 702 CYS A O 1
ATOM 5477 N N . LEU A 1 703 ? -8.931 -0.004 -66.517 1.00 88.50 703 LEU A N 1
ATOM 5478 C CA . LEU A 1 703 ? -10.125 -0.412 -67.251 1.00 88.50 703 LEU A CA 1
ATOM 5479 C C . LEU A 1 703 ? -11.290 -0.493 -66.264 1.00 88.50 703 LEU A C 1
ATOM 5481 O O . LEU A 1 703 ? -11.216 -1.213 -65.266 1.00 88.50 703 LEU A O 1
ATOM 5485 N N . ALA A 1 704 ? -12.352 0.263 -66.531 1.00 73.94 704 ALA A N 1
ATOM 5486 C CA . ALA A 1 704 ? -13.619 0.127 -65.820 1.00 73.94 704 ALA A CA 1
ATOM 5487 C C . ALA A 1 704 ? -14.463 -0.912 -66.567 1.00 73.94 704 ALA A C 1
ATOM 5489 O O . ALA A 1 704 ? -14.775 -0.689 -67.737 1.00 73.94 704 ALA A O 1
ATOM 5490 N N . ILE A 1 705 ? -14.764 -2.035 -65.911 1.00 60.59 705 ILE A N 1
ATOM 5491 C CA . ILE A 1 705 ? -15.463 -3.185 -66.507 1.00 60.59 705 ILE A CA 1
ATOM 5492 C C . ILE A 1 705 ? -16.945 -3.142 -66.157 1.00 60.59 705 ILE A C 1
ATOM 5494 O O . ILE A 1 705 ? -17.260 -2.904 -64.967 1.00 60.59 705 ILE A O 1
#

Secondary structure (DSSP, 8-state):
----EEEEEEE-TT-EEEETTTEEE-TTEEEETTEEEESSSEEEEEE--SSSPEEEEEE----PPPPP-TT-EEEEEEEEE-SSEEEEEEEEETTEEEEEEEEEEEEGGGS-SS-GGG--HHHH--TT-EEEEEEEEEEETTEEEEE--STT-EEEE---SGGGTS--TT--SSEEEEETTEEEEEEEEEE-TT--SEEEEEEESSGGG-SBSSEETTEE----SS--TT-EEEE---TTTEE--EEHHHHHHHHHTS------EEEESGGGPEEEE-TTHHHHHHHHT-GGG-SEEE-TTS-EEE-PPTTHHHHH-TT--EEE-TT-S---HHHHHHHHHH-TT--EEE-TT--PPP--GGGGTTPPP-TT--EEE-TTS---HHHHHHTTTT-TT--EEE-TTS-----S----S---TT-SSTTS---TT--EEE-TTS----HHHHHHHHTT-TT--EEE-TTS----------SS--BSTT--EEE-TTS---SSHHHHHHHHHBTT---EEE-TT-TTTTTS-HHHHHHHHHHH-TT-SEETTEE--HHHHHHHHHHHHHHHHHHHHHTT-SSHHHHHHHHHHH-TTHHHHHHHH-PPPS-----S----GGGG-EEEEEEEESSTTSPPSEEEEEEE-TT-BHHHHHHHHHHHTT--TTS-EEEEEEETTEEEE---TTSBTTTTT--TT-EEEEEE-

Organism: NCBI:txid1938954

InterPro domains:
  IPR000938 CAP Gly-rich domain [PF01302] (180-237)
  IPR000938 CAP Gly-rich domain [PS50245] (190-236)
  IPR000938 CAP Gly-rich domain [SM01052] (176-241)
  IPR001611 Leucine-rich repeat [PS51450] (397-418)
  IPR001611 Leucine-rich repeat [PS51450] (459-480)
  IPR003029 S1 domain [PS50126] (71-150)
  IPR003591 Leucine-rich repeat, typical subtype [SM00369] (395-418)
  IPR003591 Leucine-rich repeat, typical subtype [SM00369] (457-482)
  IPR012340 Nucleic acid-binding, OB-fold [G3DSA:2.40.50.140] (60-176)
  IPR012340 Nucleic acid-binding, OB-fold [SSF50249] (68-162)
  IPR019495 Exosome complex component CSL4, C-terminal [PF10447] (100-138)
  IPR025721 Exosome complex component, N-terminal domain [PF14382] (10-43)
  IPR032675 Leucine-rich repeat domain superfamily [G3DSA:3.80.10.10] (282-419)
  IPR032675 Leucine-rich repeat domain superfamily [G3DSA:3.80.10.10] (420-574)
  IPR036859 CAP Gly-rich domain superfamily [G3DSA:2.30.30.190] (177-245)
  IPR036859 CAP Gly-rich domain superfamily [SSF74924] (179-306)
  IPR039771 Exosome complex component Csl4 [PTHR12686] (5-164)

Sequence (705 aa):
MPTVAPSTDIVLPGHRLGLVTEYQSGEGTFVRQGQIYASRCGHRVEEHEQEGKAILRVERKKEGTVVPEVGSIVTGKITRVSRVQANVAIMIVGAKPCLEDFAGIIRQPDIRATEKDQAKVYNAFRPGDIVRAEVISLGDAKSYYLSTAKNELGVIFARSVAALDTLPPTIQPPYRLRVGTEAATLRFRGPLTGTQGEWLGVEWDDPSRGKHNGQHQGEQVFECARRHAKNASFLRWNAKKISLGRAFLDVLASKYKASEEEDQVLRLGGKDGVEVETVGFGKVARQQSQLQRLRIVDLSHLDVAWVDKAPAISNDCPNVQQLGLGDTLIDSWDHIWTLLSQLNRLATLRLNHLALPIPSPTLLAPWQPFGQLKHLSLVETGLSWGDAQGLSEYLPSLESLHLSCNNITRLSPIVSDTPSETSKEHGNSTWTNLTQLGLEENSLTDWLDVVDALGKLPKLSILLLSGNQIKEIEPVKGLFQSVFPALTQLHIDSNALQDFRSLDALDSTHAGGVREIRVGNNPCLREMEQDMIMCQVVSRIGSLQRVNGTTITARERADLERYYLRTCAVEAAKGGHSDVDTMVAAIRKNNPRWETLCEQHGMPDLQLSAPKDMAVLGNRLIAVNLERRMALDASPDTRIQKRILPTLTVRNTRNLVVRLLKLNPTIPTQLFLVHADTIEPLDDELKDLRWYDVQEGDTIVCLAI

Foldseek 3Di:
DFDKDFDPDWFAFFAWDAFLVQEAEDEQWDDDPRTITGRHTATWIWTDDPDDHIYTYGDHPPPDFDDADAFWKFKWFFADFDQFKTKTFTQDTHHHGGPGTAIAMETQQQEAPPPSVPRGRVVQDDGGFMWIWGFNACPPVRYTYTHQHDPVTGGPGDDDPVCQQDPDPVDDPQFWKAFALWIWGFFDWQDDPPDDDIKTKIFTLDQVPFDAQCDDPNDRNGGDPPPDGGRIDIDDRHSVGMGRFDEPVVLLLCVQQPDLDDFDFDFDDPPPGDTDTRPCVSVVSVQSNQQQNDAAEEQASHAHAAYDAPPVCLVRHQRHAEYHHENYRHAECVRVQRVLVNHLNHAYYEHESAQYDQPDLVVVPPGAARQNYAYYEHEQNLDELVSVLSCCRNHLNHAEYAHENNQHAANFDPPDPDPDVVPDDPQDRSNQRHQEYHHAQYAYAEQVRVQSRQQPRQRHAYYAHHNYAHAAAAADDDDDDAGAARHAEYEHAQYAHQDLVRLLSQQRRHNNFHAEYEHHNYNHPPPDDPLVVCLSNCLSGPNYQYYNNDGADPVNSLVSNVVNLVVLLLVLVVVVDPDPVVSVVVSCVRRVCNVVSCVVNNHDDNPDDNDPDPDDPVVQWAWEKEFEDQDPPGDGPDIDIDTDGQQDFPQRVVVVSCVVVVHDPVFDKWKWKDDPHDIHTSDDRGDGNVVVPDHHYIYIYIHGD

pLDDT: mean 83.61, std 14.28, range [30.31, 98.62]